Protein AF-A0A973SHZ5-F1 (afdb_monomer)

Foldseek 3Di:
DDDDPDPPPVVVVVVVCVVVVPWPLVPFQWAQKAKDFAPDPPPDDPLKTKIKIWTWTQIPPRQTWIFIWIWMAGPVGDTDTDDFDPAADEFDWDWDKDALVLLVQQLPDPCPPPLNVVQSVQADRIHTPVSVVVVLVVDDPVSVVVCVVCVPSVVSVVLQRQQKTKGFDDPVDDRRRYIGGDRGQLQPSYWANWQKAFAQEPVRQTWIKTWTWRHHPPDPWTFIWMWIGRRSGMIITHGAEAQQGRHDDKHWDRYDAPQWTWIFGPSVVQFTAIFTHNPVRYTHDRDAGADDSDFLDWDADPRHRNHTQFTHPDHPDFADPVLQDACAGRDKHYSHWYDRPQKIWTWIGGRSRHIDIDIDGVVVVVVNRND

Radius of gyration: 22.82 Å; Cα contacts (8 Å, |Δi|>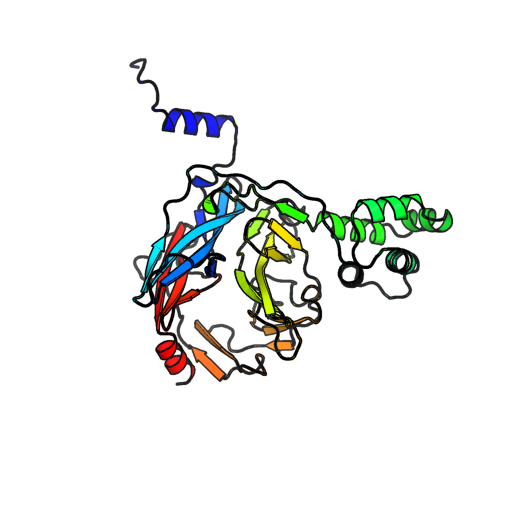4): 818; chains: 1; bounding box: 67×42×73 Å

Nearest PDB structures (foldseek):
  5b0r-assembly1_B  TM=5.412E-01  e=3.442E-13  Listeria innocua Clip11262
  4kmi-assembly1_A  TM=6.733E-01  e=8.180E-09  Bacteroides fragilis NCTC 9343
  3qc2-assembly2_B  TM=5.418E-01  e=1.584E-08  Bacteroides ovatus ATCC 8483
  8ybf-assembly1_A  TM=1.948E-01  e=8.298E-02  Morbillivirus canis

Solvent-accessible surface area (backbone atoms only — not comparable to full-atom values): 19864 Å² total; per-residue (Å²): 132,88,84,77,79,76,69,52,72,66,56,49,47,53,54,46,38,67,73,68,68,54,77,54,64,92,74,25,34,37,21,34,22,9,27,32,77,33,93,69,65,80,96,59,61,91,60,50,41,36,32,37,32,38,27,23,30,42,32,76,93,64,34,21,21,37,36,38,43,45,32,42,34,33,45,89,58,51,74,46,72,55,85,69,60,98,49,76,43,70,51,48,79,48,90,47,76,43,50,45,67,58,52,56,61,66,65,72,62,69,88,81,43,63,69,58,49,51,49,62,72,70,50,53,67,67,37,39,69,66,54,52,56,49,51,65,71,65,46,54,69,73,52,56,52,40,52,73,73,39,56,64,62,59,49,51,51,49,55,56,54,57,47,38,47,23,35,35,50,66,85,91,54,61,64,41,23,43,33,53,61,62,84,31,75,53,17,70,36,8,42,36,59,44,18,45,32,66,30,38,47,97,88,65,54,66,36,34,38,21,28,25,31,29,30,38,89,88,53,98,63,49,35,29,28,36,41,36,24,74,72,85,41,46,40,38,39,40,66,53,33,49,52,31,34,51,21,51,78,42,37,64,52,49,40,62,54,96,85,23,36,39,25,44,18,18,39,80,76,64,46,44,18,35,25,52,18,84,80,74,40,52,23,63,49,56,79,34,74,36,77,66,78,72,52,38,46,74,38,54,36,90,86,50,61,60,41,71,71,24,52,31,88,53,66,76,74,78,70,50,92,89,45,38,66,51,85,44,57,68,41,69,42,62,35,25,59,33,78,24,83,56,22,33,39,36,38,26,12,42,3,64,58,33,72,50,77,47,69,48,50,48,66,59,51,53,52,58,26,67,106

Secondary structure (DSSP, 8-state):
-----PPPHHHHHHHHHHHHT---GGGSEEEEEEEEE-S--TTPPTTEEEEEEEEEEE-GGG-EEEEEEEEEEETTS-EEEPPPPS--EEPEEEPPEEEHHHHHHHH---TT-HHHHHHHHHS-SEEEHHHHHHHHHH--HHHHHHHHH-HHHHHHHHHHHTT-EEEE--TTS-GGGEEE---SGGGTTEEEEEEEEEEE-TTS-EEEEEEEEEE-TT-S--EEEEEEESSSSEEEEEE-BSGGGSSS--EE-SB-BTTBEEEEE-TTSS--EEEEESSSSB---EEEE-S-SS-S-EEE-SS-TTSEEEE-SS-SS---GGG--SSSTT-EE-SB-EEETTEEEEEEEETTTEEEEEEEEHHHHHHHHH-

Structure (mmCIF, N/CA/C/O backbone):
data_AF-A0A973SHZ5-F1
#
_entry.id   AF-A0A973SHZ5-F1
#
loop_
_atom_site.group_PDB
_atom_site.id
_atom_site.type_symbol
_atom_site.label_atom_id
_atom_site.label_alt_id
_atom_site.label_comp_id
_atom_site.label_asym_id
_atom_site.label_entity_id
_atom_site.label_seq_id
_atom_site.pdbx_PDB_ins_code
_atom_site.Cartn_x
_atom_site.Cartn_y
_atom_site.Cartn_z
_atom_site.occupancy
_atom_site.B_iso_or_equiv
_atom_site.auth_seq_id
_atom_site.auth_comp_id
_atom_site.auth_asym_id
_atom_site.auth_atom_id
_atom_site.pdbx_PDB_model_num
ATOM 1 N N . MET A 1 1 ? 36.839 24.956 33.652 1.00 43.12 1 MET A N 1
ATOM 2 C CA . MET A 1 1 ? 36.149 23.916 32.862 1.00 43.12 1 MET A CA 1
ATOM 3 C C . MET A 1 1 ? 36.582 22.577 33.424 1.00 43.12 1 MET A C 1
ATOM 5 O O . MET A 1 1 ? 37.758 22.257 33.318 1.00 43.12 1 MET A O 1
ATOM 9 N N . ALA A 1 2 ? 35.704 21.887 34.154 1.00 40.53 2 ALA A N 1
ATOM 10 C CA . ALA A 1 2 ? 36.042 20.598 34.748 1.00 40.53 2 ALA A CA 1
ATOM 11 C C . ALA A 1 2 ? 36.195 19.561 33.629 1.00 40.53 2 ALA A C 1
ATOM 13 O O . ALA A 1 2 ? 35.282 19.362 32.832 1.00 40.53 2 ALA A O 1
ATOM 14 N N . ALA A 1 3 ? 37.377 18.959 33.551 1.00 48.25 3 ALA A N 1
ATOM 15 C CA . ALA A 1 3 ? 37.659 17.849 32.663 1.00 48.25 3 ALA A CA 1
ATOM 16 C C . ALA A 1 3 ? 36.994 16.576 33.207 1.00 48.25 3 ALA A C 1
ATOM 18 O O . ALA A 1 3 ? 37.183 16.241 34.375 1.00 48.25 3 ALA A O 1
ATOM 19 N N . GLY A 1 4 ? 36.281 15.851 32.341 1.00 54.81 4 GLY A N 1
ATOM 20 C CA . GLY A 1 4 ? 36.208 14.394 32.444 1.00 54.81 4 GLY A CA 1
ATOM 21 C C . GLY A 1 4 ? 34.962 13.752 33.054 1.00 54.81 4 GLY A C 1
ATOM 22 O O . GLY A 1 4 ? 35.116 12.732 33.716 1.00 54.81 4 GLY A O 1
ATOM 23 N N . SER A 1 5 ? 33.739 14.229 32.791 1.00 63.22 5 SER A N 1
ATOM 24 C CA . SER A 1 5 ? 32.627 13.265 32.735 1.00 63.22 5 SER A CA 1
ATOM 25 C C . SER A 1 5 ? 32.638 12.635 31.348 1.00 63.22 5 SER A C 1
ATOM 27 O O . SER A 1 5 ? 32.333 13.303 30.358 1.00 63.22 5 SER A O 1
ATOM 29 N N . GLN A 1 6 ? 33.053 11.372 31.267 1.00 66.19 6 GLN A N 1
ATOM 30 C CA . GLN A 1 6 ? 32.906 10.577 30.053 1.00 66.19 6 GLN A CA 1
ATOM 31 C C . GLN A 1 6 ? 31.421 10.629 29.678 1.00 66.19 6 GLN A C 1
ATOM 33 O O . GLN A 1 6 ? 30.574 10.344 30.525 1.00 66.19 6 GLN A O 1
ATOM 38 N N . ALA A 1 7 ? 31.105 11.096 28.466 1.00 71.81 7 ALA A N 1
ATOM 39 C CA . ALA A 1 7 ? 29.728 11.093 27.989 1.00 71.81 7 ALA A CA 1
ATOM 40 C C . ALA A 1 7 ? 29.178 9.667 28.136 1.00 71.81 7 ALA A C 1
ATOM 42 O O . ALA A 1 7 ? 29.915 8.712 27.870 1.00 71.81 7 ALA A O 1
ATOM 43 N N . ASP A 1 8 ? 27.941 9.522 28.607 1.00 86.12 8 ASP A N 1
ATOM 44 C CA . ASP A 1 8 ? 27.290 8.214 28.662 1.00 86.12 8 ASP A CA 1
ATOM 45 C C . ASP A 1 8 ? 27.241 7.579 27.261 1.00 86.12 8 ASP A C 1
ATOM 47 O O . ASP A 1 8 ? 27.499 8.224 26.236 1.00 86.12 8 ASP A O 1
ATOM 51 N N . ARG A 1 9 ? 26.991 6.268 27.217 1.00 83.12 9 ARG A N 1
ATOM 52 C CA . ARG A 1 9 ? 27.035 5.519 25.959 1.00 83.12 9 ARG A CA 1
ATOM 53 C C . ARG A 1 9 ? 26.062 6.096 24.927 1.00 83.12 9 ARG A C 1
ATOM 55 O O . ARG A 1 9 ? 26.425 6.160 23.758 1.00 83.12 9 ARG A O 1
ATOM 62 N N . GLU A 1 10 ? 24.894 6.556 25.363 1.00 78.44 10 GLU A N 1
ATOM 63 C CA . GLU A 1 10 ? 23.868 7.167 24.514 1.00 78.44 10 GLU A CA 1
ATOM 64 C C . GLU A 1 10 ? 24.366 8.467 23.879 1.00 78.44 10 GLU A C 1
ATOM 66 O O . GLU A 1 10 ? 24.309 8.622 22.664 1.00 78.44 10 GLU A O 1
ATOM 71 N N . ARG A 1 11 ? 24.975 9.368 24.656 1.00 79.88 11 ARG A N 1
ATOM 72 C CA . ARG A 1 11 ? 25.592 10.595 24.138 1.00 79.88 11 ARG A CA 1
ATOM 73 C C . ARG A 1 11 ? 26.770 10.315 23.220 1.00 79.88 11 ARG A C 1
ATOM 75 O O . ARG A 1 11 ? 26.958 11.048 22.256 1.00 79.88 11 ARG A O 1
ATOM 82 N N . GLN A 1 12 ? 27.575 9.290 23.492 1.00 81.81 12 GLN A N 1
ATOM 83 C CA . GLN A 1 12 ? 28.657 8.897 22.584 1.00 81.81 12 GLN A CA 1
ATOM 84 C C . GLN A 1 12 ? 28.118 8.371 21.249 1.00 81.81 12 GLN A C 1
ATOM 86 O O . GLN A 1 12 ? 28.696 8.686 20.212 1.00 81.81 12 GLN A O 1
ATOM 91 N N . LEU A 1 13 ? 27.026 7.598 21.271 1.00 75.69 13 LEU A N 1
ATOM 92 C CA . LEU A 1 13 ? 26.345 7.121 20.066 1.00 75.69 13 LEU A CA 1
ATOM 93 C C . LEU A 1 13 ? 25.702 8.278 19.295 1.00 75.69 13 LEU A C 1
ATOM 95 O O . LEU A 1 13 ? 25.937 8.384 18.099 1.00 75.69 13 LEU A O 1
ATOM 99 N N . LEU A 1 14 ? 25.004 9.193 19.976 1.00 73.06 14 LEU A N 1
ATOM 100 C CA . LEU A 1 14 ? 24.430 10.402 19.375 1.00 73.06 14 LEU A CA 1
ATOM 101 C C . LEU A 1 14 ? 25.507 11.273 18.716 1.00 73.06 14 LEU A C 1
ATOM 103 O O . LEU A 1 14 ? 25.364 11.689 17.573 1.00 73.06 14 LEU A O 1
ATOM 107 N N . VAL A 1 15 ? 26.614 11.529 19.419 1.00 76.38 15 VAL A N 1
ATOM 108 C CA . VAL A 1 15 ? 27.753 12.272 18.861 1.00 76.38 15 VAL A CA 1
ATOM 109 C C . VAL A 1 15 ? 28.363 11.521 17.675 1.00 76.38 15 VAL A C 1
ATOM 111 O O . VAL A 1 15 ? 28.716 12.152 16.684 1.00 76.38 15 VAL A O 1
ATOM 114 N N . GLY A 1 16 ? 28.462 10.190 17.748 1.00 74.81 16 GLY A N 1
ATOM 115 C CA . GLY A 1 16 ? 28.884 9.343 16.633 1.00 74.81 16 GLY A CA 1
ATOM 116 C C . GLY A 1 16 ? 27.994 9.508 15.400 1.00 74.81 16 GLY A C 1
ATOM 117 O O . GLY A 1 16 ? 28.522 9.813 14.336 1.00 74.81 16 GLY A O 1
ATOM 118 N N . ALA A 1 17 ? 26.673 9.400 15.567 1.00 67.00 17 ALA A N 1
ATOM 119 C CA . ALA A 1 17 ? 25.681 9.560 14.502 1.00 67.00 17 ALA A CA 1
ATOM 120 C C . ALA A 1 17 ? 25.753 10.955 13.849 1.00 67.00 17 ALA A C 1
ATOM 122 O O . ALA A 1 17 ? 25.781 11.091 12.628 1.00 67.00 17 ALA A O 1
ATOM 123 N N . LEU A 1 18 ? 25.911 12.006 14.664 1.00 68.25 18 LEU A N 1
ATOM 124 C CA . LEU A 1 18 ? 26.103 13.376 14.175 1.00 68.25 18 LEU A CA 1
ATOM 125 C C . LEU A 1 18 ? 27.369 13.529 13.312 1.00 68.25 18 LEU A C 1
ATOM 127 O O . LEU A 1 18 ? 27.386 14.331 12.379 1.00 68.25 18 LEU A O 1
ATOM 131 N N . PHE A 1 19 ? 28.438 12.781 13.609 1.00 71.31 19 PHE A N 1
ATOM 132 C CA . PHE A 1 19 ? 29.677 12.812 12.824 1.00 71.31 19 PHE A CA 1
ATOM 133 C C . PHE A 1 19 ? 29.645 11.906 11.589 1.00 71.31 19 PHE A C 1
ATOM 135 O O . PHE A 1 19 ? 30.377 12.187 10.638 1.00 71.31 19 PHE A O 1
ATOM 142 N N . THR A 1 20 ? 28.829 10.849 11.581 1.00 65.56 20 THR A N 1
ATOM 143 C CA . THR A 1 20 ? 28.621 10.006 10.394 1.00 65.56 20 THR A CA 1
ATOM 144 C C . THR A 1 20 ? 27.637 10.627 9.404 1.00 65.56 20 THR A C 1
ATOM 146 O O . THR A 1 20 ? 27.619 10.199 8.252 1.00 65.56 20 THR A O 1
ATOM 149 N N . GLN A 1 21 ? 26.879 11.657 9.815 1.00 56.47 21 GLN A N 1
ATOM 150 C CA . GLN A 1 21 ? 25.735 12.195 9.060 1.00 56.47 21 GLN A CA 1
ATOM 151 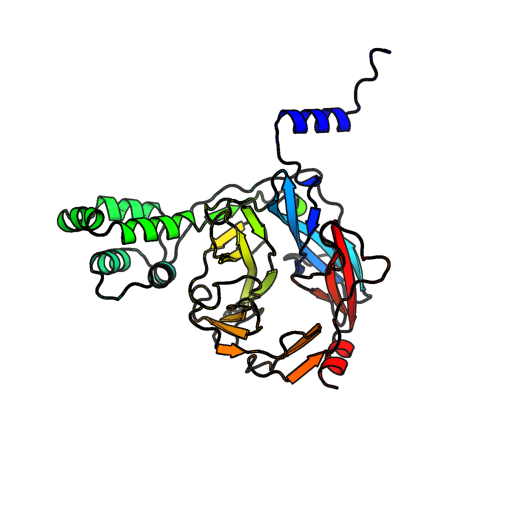C C . GLN A 1 21 ? 24.738 11.093 8.676 1.00 56.47 21 GLN A C 1
ATOM 153 O O . GLN A 1 21 ? 24.053 11.183 7.658 1.00 56.47 21 GLN A O 1
ATOM 158 N N . GLU A 1 22 ? 24.693 10.021 9.469 1.00 60.12 22 GLU A N 1
ATOM 159 C CA . GLU A 1 22 ? 23.682 8.992 9.305 1.00 60.12 22 GLU A CA 1
ATOM 160 C C . GLU A 1 22 ? 22.341 9.588 9.717 1.00 60.12 22 GLU A C 1
ATOM 162 O O . GLU A 1 22 ? 22.219 10.220 10.768 1.00 60.12 22 GLU A O 1
ATOM 167 N N . ILE A 1 23 ? 21.336 9.413 8.860 1.00 62.91 23 ILE A N 1
ATOM 168 C CA . ILE A 1 23 ? 19.988 9.894 9.139 1.00 62.91 23 ILE A CA 1
ATOM 169 C C . ILE A 1 23 ? 19.473 9.129 10.357 1.00 62.91 23 ILE A C 1
ATOM 171 O O . ILE A 1 23 ? 19.377 7.903 10.336 1.00 62.91 23 ILE A O 1
ATOM 175 N N . ALA A 1 24 ? 19.159 9.863 11.425 1.00 67.00 24 ALA A N 1
ATOM 176 C CA . ALA A 1 24 ? 18.573 9.301 12.633 1.00 67.00 24 ALA A CA 1
ATOM 177 C C . ALA A 1 24 ? 17.085 9.022 12.392 1.00 67.00 24 ALA A C 1
ATOM 179 O O . ALA A 1 24 ? 16.234 9.873 12.645 1.00 67.00 24 ALA A O 1
ATOM 180 N N . ILE A 1 25 ? 16.798 7.827 11.884 1.00 67.19 25 ILE A N 1
ATOM 181 C CA . ILE A 1 25 ? 15.444 7.322 11.624 1.00 67.19 25 ILE A CA 1
ATOM 182 C C . ILE A 1 25 ? 14.606 7.371 12.914 1.00 67.19 25 ILE A C 1
ATOM 184 O O . ILE A 1 25 ? 13.519 7.930 12.927 1.00 67.19 25 ILE A O 1
ATOM 188 N N . GLU A 1 26 ? 15.204 7.009 14.048 1.00 65.38 26 GLU A N 1
ATOM 189 C CA . GLU A 1 26 ? 14.557 7.054 15.373 1.00 65.38 26 GLU A CA 1
ATOM 190 C C . GLU A 1 26 ? 14.249 8.472 15.883 1.00 65.38 26 GLU A C 1
ATOM 192 O O . GLU A 1 26 ? 13.506 8.643 16.850 1.00 65.38 26 GLU A O 1
ATOM 197 N N . GLY A 1 27 ? 14.830 9.499 15.257 1.00 61.00 27 GLY A N 1
ATOM 198 C CA . GLY A 1 27 ? 14.507 10.904 15.503 1.00 61.00 27 GLY A CA 1
ATOM 199 C C . GLY A 1 27 ? 13.454 11.468 14.544 1.00 61.00 27 GLY A C 1
ATOM 200 O O . GLY A 1 27 ? 13.139 12.656 14.636 1.00 61.00 27 GLY A O 1
ATOM 201 N N . ALA A 1 28 ? 12.947 10.659 13.610 1.00 76.38 28 ALA A N 1
ATOM 202 C CA . ALA A 1 28 ? 11.970 11.080 12.623 1.00 76.38 28 ALA A CA 1
ATOM 203 C C . ALA A 1 28 ? 10.589 11.294 13.252 1.00 76.38 28 ALA A C 1
ATOM 205 O O . ALA A 1 28 ? 10.156 10.567 14.148 1.00 76.38 28 ALA A O 1
ATOM 206 N N . ALA A 1 29 ? 9.859 12.280 12.733 1.00 79.75 29 ALA A N 1
ATOM 207 C CA . ALA A 1 29 ? 8.442 12.399 13.039 1.00 79.75 29 ALA A CA 1
ATOM 208 C C . ALA A 1 29 ? 7.692 11.256 12.343 1.00 79.75 29 ALA A C 1
ATOM 210 O O . ALA A 1 29 ? 7.830 11.078 11.128 1.00 79.75 29 ALA A O 1
ATOM 211 N N . LEU A 1 30 ? 6.909 10.494 13.110 1.00 84.25 30 LEU A N 1
ATOM 212 C CA . LEU A 1 30 ? 6.061 9.428 12.583 1.00 84.25 30 LEU A CA 1
ATOM 213 C C . LEU A 1 30 ? 4.666 9.972 12.291 1.00 84.25 30 LEU A C 1
ATOM 215 O O . LEU A 1 30 ? 3.986 10.486 13.180 1.00 84.25 30 LEU A O 1
ATOM 219 N N . THR A 1 31 ? 4.233 9.838 11.043 1.00 89.62 31 THR A N 1
ATOM 220 C CA . THR A 1 31 ? 2.974 10.400 10.550 1.00 89.62 31 THR A CA 1
ATOM 221 C C . THR A 1 31 ? 2.243 9.405 9.644 1.00 89.62 31 THR A C 1
ATOM 223 O O . THR A 1 31 ? 2.744 8.322 9.335 1.00 89.62 31 THR A O 1
ATOM 226 N N . ASN A 1 32 ? 1.027 9.759 9.215 1.00 92.62 32 ASN A N 1
ATOM 227 C CA . ASN A 1 32 ? 0.270 9.040 8.178 1.00 92.62 32 ASN A CA 1
ATOM 228 C C . ASN A 1 32 ? 0.135 7.511 8.406 1.00 92.62 32 ASN A C 1
ATOM 230 O O . ASN A 1 32 ? 0.451 6.733 7.500 1.00 92.62 32 ASN A O 1
ATOM 234 N N . PRO A 1 33 ? -0.330 7.056 9.585 1.00 96.62 33 PRO A N 1
ATOM 235 C CA . PRO A 1 33 ? -0.330 5.639 9.929 1.00 96.62 33 PRO A CA 1
ATOM 236 C C . PRO A 1 33 ? -1.378 4.833 9.151 1.00 96.62 33 PRO A C 1
ATOM 238 O O . PRO A 1 33 ? -2.500 5.296 8.928 1.00 96.62 33 PRO A O 1
ATOM 241 N N . SER A 1 34 ? -1.032 3.600 8.784 1.00 97.94 34 SER A N 1
ATOM 242 C CA . SER A 1 34 ? -1.929 2.625 8.148 1.00 97.94 34 SER A CA 1
ATOM 243 C C . SER A 1 34 ? -1.789 1.272 8.835 1.00 97.94 34 SER A C 1
ATOM 245 O O . SER A 1 34 ? -0.676 0.762 8.953 1.00 97.94 34 SER A O 1
ATOM 247 N N . MET A 1 35 ? -2.898 0.694 9.301 1.00 97.94 35 MET A N 1
ATOM 248 C CA . MET A 1 35 ? -2.906 -0.601 9.987 1.00 97.94 35 MET A CA 1
ATOM 249 C C . MET A 1 35 ? -3.526 -1.713 9.145 1.00 97.94 35 MET A C 1
ATOM 251 O O . MET A 1 35 ? -4.585 -1.548 8.546 1.00 97.94 35 MET A O 1
ATOM 255 N N . VAL A 1 36 ? -2.899 -2.888 9.184 1.00 98.56 36 VAL A N 1
ATOM 256 C CA . VAL A 1 36 ? -3.426 -4.140 8.628 1.00 98.56 36 VAL A CA 1
ATOM 257 C C . VAL A 1 36 ? -3.174 -5.309 9.584 1.00 98.56 36 VAL A C 1
ATOM 259 O O . VAL A 1 36 ? -2.250 -5.244 10.399 1.00 98.56 36 VAL A O 1
ATOM 262 N N . PRO A 1 37 ? -3.948 -6.407 9.503 1.00 98.25 37 PRO A N 1
ATOM 263 C CA . PRO A 1 37 ? -3.677 -7.595 10.306 1.00 98.25 37 PRO A CA 1
ATOM 264 C C . PRO A 1 37 ? -2.290 -8.164 9.999 1.00 98.25 37 PRO A C 1
ATOM 266 O O . PRO A 1 37 ? -1.942 -8.363 8.834 1.00 98.25 37 PRO A O 1
ATOM 269 N N . HIS A 1 38 ? -1.517 -8.474 11.034 1.00 97.94 38 HIS A N 1
ATOM 270 C CA . HIS A 1 38 ? -0.219 -9.130 10.909 1.00 97.94 38 HIS A CA 1
ATOM 271 C C . HIS A 1 38 ? -0.360 -10.529 10.263 1.00 97.94 38 HIS A C 1
ATOM 273 O O . HIS A 1 38 ? -1.353 -11.211 10.533 1.00 97.94 38 HIS A O 1
ATOM 279 N N . PRO A 1 39 ? 0.591 -10.999 9.428 1.00 96.12 39 PRO A N 1
ATOM 280 C CA . PRO A 1 39 ? 0.484 -12.317 8.785 1.00 96.12 39 PRO A CA 1
ATOM 281 C C . PRO A 1 39 ? 0.354 -13.474 9.786 1.00 96.12 39 PRO A C 1
ATOM 283 O O . PRO A 1 39 ? -0.417 -14.408 9.581 1.00 96.12 39 PRO A O 1
ATOM 286 N N . ASP A 1 40 ? 1.088 -13.387 10.894 1.00 95.38 40 ASP A N 1
ATOM 287 C CA . ASP A 1 40 ? 0.957 -14.290 12.035 1.00 95.38 40 ASP A CA 1
ATOM 288 C C . ASP A 1 40 ? -0.028 -13.737 13.077 1.00 95.38 40 ASP A C 1
ATOM 290 O O . ASP A 1 40 ? 0.203 -12.662 13.635 1.00 95.38 40 ASP A O 1
ATOM 294 N N . GLN A 1 41 ? -1.081 -14.506 13.361 1.00 97.19 41 GLN A N 1
ATOM 295 C CA . GLN A 1 41 ? -2.102 -14.257 14.392 1.00 97.19 41 GLN A CA 1
ATOM 296 C C . GLN A 1 41 ? -2.064 -15.310 15.519 1.00 97.19 41 GLN A C 1
ATOM 298 O O . GLN A 1 41 ? -3.000 -15.429 16.305 1.00 97.19 41 GLN A O 1
ATOM 303 N N . SER A 1 42 ? -1.018 -16.137 15.587 1.00 96.88 42 SER A N 1
ATOM 304 C CA . SER A 1 42 ? -0.919 -17.207 16.582 1.00 96.88 42 SER A CA 1
ATOM 305 C C . SER A 1 42 ? -0.688 -16.669 18.001 1.00 96.88 42 SER A C 1
ATOM 307 O O . SER A 1 42 ? -0.059 -15.629 18.203 1.00 96.88 42 SER A O 1
ATOM 309 N N . GLY A 1 43 ? -1.189 -17.395 19.006 1.00 96.00 43 GLY A N 1
ATOM 310 C CA . GLY A 1 43 ? -0.967 -17.076 20.423 1.00 96.00 43 GLY A CA 1
ATOM 311 C C . GLY A 1 43 ? -1.750 -15.874 20.966 1.00 96.00 43 GLY A C 1
ATOM 312 O O . GLY A 1 43 ? -1.423 -15.393 22.047 1.00 96.00 43 GLY A O 1
ATOM 313 N N . LEU A 1 44 ? -2.753 -15.387 20.234 1.00 96.88 44 LEU A N 1
ATOM 314 C CA . LEU A 1 44 ? -3.648 -14.314 20.668 1.00 96.88 44 LEU A CA 1
ATOM 315 C C . LEU A 1 44 ? -4.829 -14.865 21.473 1.00 96.88 44 LEU A C 1
ATOM 317 O O . LEU A 1 44 ? -5.221 -16.020 21.293 1.00 96.88 44 LEU A O 1
ATOM 321 N N . ALA A 1 45 ? -5.390 -14.039 22.357 1.00 95.00 45 ALA A N 1
ATOM 322 C CA . ALA A 1 45 ? -6.669 -14.346 22.985 1.00 95.00 45 ALA A CA 1
ATOM 323 C C . ALA A 1 45 ? -7.824 -14.150 21.986 1.00 95.00 45 ALA A C 1
ATOM 325 O O . ALA A 1 45 ? -7.684 -13.446 20.984 1.00 95.00 45 ALA A O 1
ATOM 326 N N . ASP A 1 46 ? -8.975 -14.756 22.273 1.00 94.06 46 ASP A N 1
ATOM 327 C CA . ASP A 1 46 ? -10.187 -14.548 21.478 1.00 94.06 46 ASP A CA 1
ATOM 328 C C . ASP A 1 46 ? -10.550 -13.052 21.437 1.00 94.06 46 ASP A C 1
ATOM 330 O O . ASP A 1 46 ? -10.470 -12.358 22.453 1.00 94.06 46 ASP A O 1
ATOM 334 N N . GLY A 1 47 ? -10.929 -12.554 20.257 1.00 93.94 47 GLY A N 1
ATOM 335 C CA . GLY A 1 47 ? -11.251 -11.138 20.045 1.00 93.94 47 GLY A CA 1
ATOM 336 C C . GLY A 1 47 ? -10.034 -10.208 19.959 1.00 93.94 47 GLY A C 1
ATOM 337 O O . GLY A 1 47 ? -10.192 -8.992 20.030 1.00 93.94 47 GLY A O 1
ATOM 338 N N . GLN A 1 48 ? -8.816 -10.743 19.820 1.00 97.69 48 GLN A N 1
ATOM 339 C CA . GLN A 1 48 ? -7.613 -9.945 19.568 1.00 97.69 48 GLN A CA 1
ATOM 340 C C . GLN A 1 48 ? -7.117 -10.093 18.130 1.00 97.69 48 GLN A C 1
ATOM 342 O O . GLN A 1 48 ? -7.160 -11.173 17.540 1.00 97.69 48 GLN A O 1
ATOM 347 N N . VAL A 1 49 ? -6.562 -9.007 17.594 1.00 98.44 49 VAL A N 1
ATOM 348 C CA . VAL A 1 49 ? -5.887 -8.975 16.295 1.00 98.44 49 VAL A CA 1
ATOM 349 C C . VAL A 1 49 ? -4.495 -8.383 16.473 1.00 98.44 49 VAL A C 1
ATOM 351 O O . VAL A 1 49 ? -4.337 -7.240 16.906 1.00 98.44 49 VAL A O 1
ATOM 354 N N . ARG A 1 50 ? -3.462 -9.147 16.105 1.00 98.56 50 ARG A N 1
ATOM 355 C CA . ARG A 1 50 ? -2.105 -8.609 15.964 1.00 98.56 50 ARG A CA 1
ATOM 356 C C . ARG A 1 50 ? -2.047 -7.768 14.700 1.00 98.56 50 ARG A C 1
ATOM 358 O O . ARG A 1 50 ? -2.547 -8.195 13.659 1.00 98.56 50 ARG A O 1
ATOM 365 N N . PHE A 1 51 ? -1.413 -6.610 14.743 1.00 98.56 51 PHE A N 1
ATOM 366 C CA . PHE A 1 51 ? -1.354 -5.709 13.598 1.00 98.56 51 PHE A CA 1
ATOM 367 C C . PHE A 1 51 ? 0.073 -5.404 13.159 1.00 98.56 51 PHE A C 1
AT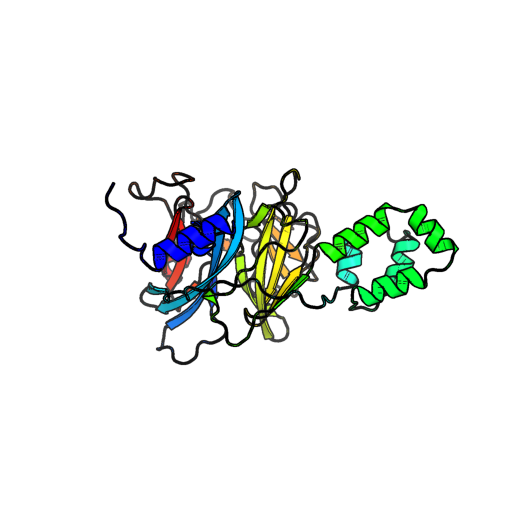OM 369 O O . PHE A 1 51 ? 1.020 -5.495 13.938 1.00 98.56 51 PHE A O 1
ATOM 376 N N . VAL A 1 52 ? 0.188 -5.019 11.891 1.00 98.50 52 VAL A N 1
ATOM 377 C CA . VAL A 1 52 ? 1.295 -4.226 11.361 1.00 98.50 52 VAL A CA 1
ATOM 378 C C . VAL A 1 52 ? 0.757 -2.827 11.124 1.00 98.50 52 VAL A C 1
ATOM 380 O O . VAL A 1 52 ? -0.274 -2.665 10.471 1.00 98.50 52 VAL A O 1
ATOM 383 N N . MET A 1 53 ? 1.451 -1.828 11.651 1.00 98.31 53 MET A N 1
ATOM 384 C CA . MET A 1 53 ? 1.199 -0.422 11.384 1.00 98.31 53 MET A CA 1
ATOM 385 C C . MET A 1 53 ? 2.379 0.141 10.604 1.00 98.31 53 MET A C 1
ATOM 387 O O . MET A 1 53 ? 3.486 0.187 11.132 1.00 98.31 53 MET A O 1
ATOM 391 N N . SER A 1 54 ? 2.157 0.572 9.365 1.00 97.75 54 SER A N 1
ATOM 392 C CA . SER A 1 54 ? 3.143 1.382 8.652 1.00 97.75 54 SER A CA 1
ATOM 393 C C . SER A 1 54 ? 2.990 2.846 9.047 1.00 97.75 54 SER A C 1
ATOM 395 O O . SER A 1 54 ? 1.858 3.320 9.155 1.00 97.75 54 SER A O 1
ATOM 397 N N . ALA A 1 55 ? 4.093 3.569 9.179 1.00 94.94 55 ALA A N 1
ATOM 398 C CA . ALA A 1 55 ? 4.109 5.014 9.371 1.00 94.94 55 ALA A CA 1
ATOM 399 C C . ALA A 1 55 ? 5.090 5.663 8.392 1.00 94.94 55 ALA A C 1
ATOM 401 O O . ALA A 1 55 ? 6.107 5.072 8.024 1.00 94.94 55 ALA A O 1
ATOM 402 N N . ARG A 1 56 ? 4.782 6.891 7.977 1.00 93.12 56 ARG A N 1
ATOM 403 C CA . ARG A 1 56 ? 5.734 7.754 7.285 1.00 93.12 56 ARG A CA 1
ATOM 404 C C . ARG A 1 56 ? 6.706 8.298 8.325 1.00 93.12 56 ARG A C 1
ATOM 406 O O . ARG A 1 56 ? 6.279 8.963 9.260 1.00 93.12 56 ARG A O 1
ATOM 413 N N . ALA A 1 57 ? 7.990 8.040 8.137 1.00 90.00 57 ALA A N 1
ATOM 414 C CA . ALA A 1 57 ? 9.061 8.595 8.947 1.00 90.00 57 ALA A CA 1
ATOM 415 C C . ALA A 1 57 ? 9.694 9.770 8.202 1.00 90.00 57 ALA A C 1
ATOM 417 O O . ALA A 1 57 ? 10.247 9.585 7.116 1.00 90.00 57 ALA A O 1
ATOM 418 N N . VAL A 1 58 ? 9.578 10.985 8.743 1.00 85.38 58 VAL A N 1
ATOM 419 C CA . VAL A 1 58 ? 10.170 12.199 8.155 1.00 85.38 58 VAL A CA 1
ATOM 420 C C . VAL A 1 58 ? 11.445 12.569 8.903 1.00 85.38 58 VAL A C 1
ATOM 422 O O . VAL A 1 58 ? 11.392 13.080 10.022 1.00 85.38 58 VAL A O 1
ATOM 425 N N . GLY A 1 59 ? 12.587 12.291 8.272 1.00 76.62 59 GLY A N 1
ATOM 426 C CA . GLY A 1 59 ? 13.911 12.551 8.830 1.00 76.62 59 GLY A CA 1
ATOM 427 C C . GLY A 1 59 ? 14.531 13.873 8.371 1.00 76.62 59 GLY A C 1
ATOM 428 O O . GLY A 1 59 ? 13.885 14.756 7.793 1.00 76.62 59 GLY A O 1
ATOM 429 N N . GLU A 1 60 ? 15.835 14.006 8.615 1.00 71.69 60 GLU A N 1
ATOM 430 C CA . GLU A 1 60 ? 16.622 15.161 8.182 1.00 71.69 60 GLU A CA 1
ATOM 431 C C . GLU A 1 60 ? 16.535 15.381 6.660 1.00 71.69 60 GLU A C 1
ATOM 433 O O . GLU A 1 60 ? 16.464 14.445 5.864 1.00 71.69 60 GLU A O 1
ATOM 438 N N . GLY A 1 61 ? 16.511 16.648 6.235 1.00 71.38 61 GLY A N 1
ATOM 439 C CA . GLY A 1 61 ? 16.360 16.997 4.818 1.00 71.38 61 GLY A CA 1
ATOM 440 C C . GLY A 1 61 ? 14.946 16.799 4.251 1.00 71.38 61 GLY A C 1
ATOM 441 O O . GLY A 1 61 ? 14.769 16.996 3.053 1.00 71.38 61 GLY A O 1
ATOM 442 N N . HIS A 1 62 ? 13.950 16.481 5.092 1.00 75.56 62 HIS A N 1
ATOM 443 C CA . HIS A 1 62 ? 12.563 16.165 4.705 1.00 75.56 62 HIS A CA 1
ATOM 444 C C . HIS A 1 62 ? 12.444 14.948 3.773 1.00 75.56 62 HIS A C 1
ATOM 446 O O . HIS A 1 62 ? 11.455 14.811 3.054 1.00 75.56 62 HIS A O 1
ATOM 452 N N . VAL A 1 63 ? 13.437 14.056 3.795 1.00 82.94 63 VAL A N 1
ATOM 453 C CA . VAL A 1 63 ? 13.353 12.770 3.100 1.00 82.94 63 VAL A CA 1
ATOM 454 C C . VAL A 1 63 ? 12.480 11.842 3.933 1.00 82.94 63 VAL A C 1
ATOM 456 O O . VAL A 1 63 ? 12.698 11.693 5.137 1.00 82.94 63 VAL A O 1
ATOM 459 N N . SER A 1 64 ? 11.476 11.244 3.292 1.00 88.94 64 SER A N 1
ATOM 460 C CA . SER A 1 64 ? 10.562 10.316 3.957 1.00 88.94 64 SER A CA 1
ATOM 461 C C . SER A 1 64 ? 10.819 8.855 3.605 1.00 88.94 64 SER A C 1
ATOM 463 O O . SER A 1 64 ? 11.116 8.511 2.459 1.00 88.94 64 SER A O 1
ATOM 465 N N . ALA A 1 65 ? 10.677 8.001 4.610 1.00 92.19 65 ALA A N 1
ATOM 466 C CA . ALA A 1 65 ? 10.730 6.551 4.499 1.00 92.19 65 ALA A CA 1
ATOM 467 C C . ALA A 1 65 ? 9.450 5.933 5.077 1.00 92.19 65 ALA A C 1
ATOM 469 O O . ALA A 1 65 ? 8.672 6.611 5.755 1.00 92.19 65 ALA A O 1
ATOM 470 N N . VAL A 1 66 ? 9.236 4.640 4.825 1.00 94.94 66 VAL A N 1
ATOM 471 C CA . VAL A 1 66 ? 8.183 3.873 5.506 1.00 94.94 66 VAL A CA 1
ATOM 472 C C . VAL A 1 66 ? 8.813 2.982 6.566 1.00 94.94 66 VAL A C 1
ATOM 474 O O . VAL A 1 66 ? 9.661 2.143 6.258 1.00 94.94 66 VAL A O 1
ATOM 477 N N . GLU A 1 67 ? 8.353 3.154 7.797 1.00 94.50 67 GLU A N 1
ATOM 478 C CA . GLU A 1 67 ? 8.685 2.322 8.949 1.00 94.50 67 GLU A CA 1
ATOM 479 C C . GLU A 1 67 ? 7.494 1.474 9.377 1.00 94.50 67 GLU A C 1
ATOM 481 O O . GLU A 1 67 ? 6.344 1.780 9.050 1.00 94.50 67 GLU A O 1
ATOM 486 N N . PHE A 1 68 ? 7.767 0.438 10.169 1.00 96.38 68 PHE A N 1
ATOM 487 C CA . PHE A 1 68 ? 6.741 -0.443 10.706 1.00 96.38 68 PHE A CA 1
ATOM 488 C C . PHE A 1 68 ? 6.759 -0.482 12.234 1.00 96.38 68 PHE A C 1
ATOM 490 O O . PHE A 1 68 ? 7.801 -0.389 12.883 1.00 96.38 68 PHE A O 1
ATOM 497 N N . ARG A 1 69 ? 5.576 -0.648 12.818 1.00 96.56 69 ARG A N 1
ATOM 498 C CA . ARG A 1 69 ? 5.355 -0.996 14.223 1.00 96.56 69 ARG A CA 1
ATOM 499 C C . ARG A 1 69 ? 4.399 -2.180 14.292 1.00 96.56 69 ARG A C 1
ATOM 501 O O . ARG A 1 69 ? 3.553 -2.352 13.412 1.00 96.56 69 ARG A O 1
ATOM 508 N N . THR A 1 70 ? 4.517 -2.985 15.336 1.00 97.88 70 THR A N 1
ATOM 509 C CA . THR A 1 70 ? 3.587 -4.082 15.621 1.00 97.88 70 THR A CA 1
ATOM 510 C C . THR A 1 70 ? 2.857 -3.837 16.925 1.00 97.88 70 THR A C 1
ATOM 512 O O . THR A 1 70 ? 3.205 -2.951 17.705 1.00 97.88 70 THR A O 1
ATOM 515 N N . GLY A 1 71 ? 1.805 -4.608 17.146 1.00 97.94 71 GLY A N 1
ATOM 516 C CA . GLY A 1 71 ? 1.065 -4.573 18.389 1.00 97.94 71 GLY A CA 1
ATOM 517 C C . GLY A 1 71 ? -0.156 -5.467 18.335 1.00 97.94 71 GLY A C 1
ATOM 518 O O . GLY A 1 71 ? -0.350 -6.236 17.389 1.00 97.94 71 GLY A O 1
ATOM 519 N N . VAL A 1 72 ? -0.994 -5.357 19.358 1.00 98.44 72 VAL A N 1
ATOM 520 C CA . VAL A 1 72 ? -2.256 -6.087 19.475 1.00 98.44 72 VAL A CA 1
ATOM 521 C C . VAL A 1 72 ? -3.381 -5.098 19.743 1.00 98.44 72 VAL A C 1
ATOM 523 O O . VAL A 1 72 ? -3.247 -4.217 20.590 1.00 98.44 72 VAL A O 1
ATOM 526 N N . ALA A 1 73 ? -4.482 -5.257 19.016 1.00 98.19 73 ALA A N 1
ATOM 527 C CA . ALA A 1 73 ? -5.739 -4.567 19.262 1.00 98.19 73 ALA A CA 1
ATOM 528 C C . ALA A 1 73 ? -6.792 -5.564 19.764 1.00 98.19 73 ALA A C 1
ATOM 530 O O . ALA A 1 73 ? -6.864 -6.683 19.251 1.00 98.19 73 ALA A O 1
ATOM 531 N N . GLY A 1 74 ? -7.593 -5.164 20.747 1.00 96.69 74 GLY A N 1
ATOM 532 C CA . GLY A 1 74 ? -8.719 -5.935 21.274 1.00 96.69 74 GLY A CA 1
ATOM 533 C C . GLY A 1 74 ? -10.075 -5.419 20.790 1.00 96.69 74 GLY A C 1
ATOM 534 O O . GLY A 1 74 ? -10.223 -4.257 20.409 1.00 96.69 74 GLY A O 1
ATOM 535 N N . GLU A 1 75 ? -11.083 -6.289 20.821 1.00 94.75 75 GLU A N 1
ATOM 536 C CA . GLU A 1 75 ? -12.490 -5.929 20.583 1.00 94.75 75 GLU A CA 1
ATOM 537 C C . GLU A 1 75 ? -13.034 -4.911 21.600 1.00 94.75 75 GLU A C 1
ATOM 539 O O . GLU A 1 75 ? -13.973 -4.180 21.298 1.00 94.75 75 GLU A O 1
ATOM 544 N N . ASP A 1 76 ? -12.431 -4.814 22.783 1.00 93.56 76 ASP A N 1
ATOM 545 C CA . ASP A 1 76 ? -12.731 -3.808 23.808 1.00 93.56 76 ASP A CA 1
ATOM 546 C C . ASP A 1 76 ? -12.201 -2.401 23.474 1.00 93.56 76 ASP A C 1
ATOM 548 O O . ASP A 1 76 ? -12.489 -1.442 24.193 1.00 93.56 76 ASP A O 1
ATOM 552 N N . GLY A 1 77 ? -11.455 -2.269 22.374 1.00 92.25 77 GLY A N 1
ATOM 553 C CA . GLY A 1 77 ? -10.834 -1.026 21.939 1.00 92.25 77 GLY A CA 1
ATOM 554 C C . GLY A 1 77 ? -9.474 -0.751 22.574 1.00 92.25 77 GLY A C 1
ATOM 555 O O . GLY A 1 77 ? -8.905 0.309 22.310 1.00 92.25 77 GLY A O 1
ATOM 556 N N . GLU A 1 78 ? -8.925 -1.673 23.372 1.00 96.06 78 GLU A N 1
ATOM 557 C CA . GLU A 1 78 ? -7.553 -1.548 23.858 1.00 96.06 78 GLU A CA 1
ATOM 558 C C . GLU A 1 78 ? -6.568 -1.752 22.698 1.00 96.06 78 GLU A C 1
ATOM 560 O O . GLU A 1 78 ? -6.644 -2.727 21.945 1.00 96.06 78 GLU A O 1
ATOM 565 N N . VAL A 1 79 ? -5.615 -0.828 22.556 1.00 97.62 79 VAL A N 1
ATOM 566 C CA . VAL A 1 79 ? -4.530 -0.915 21.575 1.00 97.62 79 VAL A CA 1
ATOM 567 C C . VAL A 1 79 ? -3.203 -0.884 22.312 1.00 97.62 79 VAL A C 1
ATOM 569 O O . VAL A 1 79 ? -2.877 0.090 22.990 1.00 97.62 79 VAL A O 1
ATOM 572 N N . ARG A 1 80 ? -2.409 -1.941 22.146 1.00 97.44 80 ARG A N 1
ATOM 573 C CA . ARG A 1 80 ? -1.061 -2.045 22.701 1.00 97.44 80 ARG A CA 1
ATOM 574 C C . ARG A 1 80 ? -0.053 -2.142 21.566 1.00 97.44 80 ARG A C 1
ATOM 576 O O . ARG A 1 80 ? -0.001 -3.158 20.879 1.00 97.44 80 ARG A O 1
ATOM 583 N N . VAL A 1 81 ? 0.752 -1.099 21.393 1.00 97.25 81 VAL A N 1
ATOM 584 C CA . VAL A 1 81 ? 1.903 -1.100 20.479 1.00 97.25 81 VAL A CA 1
ATOM 585 C C . VAL A 1 81 ? 3.075 -1.796 21.178 1.00 97.25 81 VAL A C 1
ATOM 587 O O . VAL A 1 81 ? 3.304 -1.576 22.369 1.00 97.25 81 VAL A O 1
ATOM 590 N N . ASP A 1 82 ? 3.778 -2.672 20.468 1.00 96.81 82 ASP A N 1
ATOM 591 C CA . ASP A 1 82 ? 4.986 -3.320 20.976 1.00 96.81 82 ASP A CA 1
ATOM 592 C C . ASP A 1 82 ? 6.156 -2.322 21.017 1.00 96.81 82 ASP A C 1
ATOM 594 O O . ASP A 1 82 ? 6.223 -1.381 20.222 1.00 96.81 82 ASP A O 1
ATOM 598 N N . GLU A 1 83 ? 7.082 -2.516 21.957 1.00 94.38 83 GLU A N 1
ATOM 599 C CA . GLU A 1 83 ? 8.299 -1.705 22.027 1.00 94.38 83 GLU A CA 1
ATOM 600 C C . GLU A 1 83 ? 9.177 -2.005 20.799 1.00 94.38 83 GLU A C 1
ATOM 602 O O . GLU A 1 83 ? 9.497 -3.175 20.569 1.00 94.38 83 GLU A O 1
ATOM 607 N N . PRO A 1 84 ? 9.544 -0.995 19.986 1.00 91.69 84 PRO A N 1
ATOM 608 C CA . PRO A 1 84 ? 10.349 -1.230 18.798 1.00 91.69 84 PRO A CA 1
ATOM 609 C C . PRO A 1 84 ? 11.786 -1.598 19.174 1.00 91.69 84 PRO A C 1
ATOM 611 O O . PRO A 1 84 ? 12.336 -1.131 20.174 1.00 91.69 84 PRO A O 1
ATOM 614 N N . SER A 1 85 ? 12.419 -2.403 18.325 1.00 90.19 85 SER A N 1
ATOM 615 C CA . SER A 1 85 ? 13.858 -2.648 18.384 1.00 90.19 85 SER A CA 1
ATOM 616 C C . SER A 1 85 ? 14.650 -1.334 18.257 1.00 90.19 85 SER A C 1
ATOM 618 O O . SER A 1 85 ? 14.254 -0.459 17.488 1.00 90.19 85 SER A O 1
ATOM 620 N N . PRO A 1 86 ? 15.796 -1.180 18.952 1.00 84.69 86 PRO A N 1
ATOM 621 C CA . PRO A 1 86 ? 16.665 -0.007 18.824 1.00 84.69 86 PRO A CA 1
ATOM 622 C C . PRO A 1 86 ? 17.534 -0.025 17.550 1.00 84.69 86 PRO A C 1
ATOM 624 O O . PRO A 1 86 ? 18.489 0.748 17.449 1.00 84.69 86 PRO A O 1
ATOM 627 N N . TYR A 1 87 ? 17.283 -0.956 16.629 1.00 86.81 87 TYR A N 1
ATOM 628 C CA . TYR A 1 87 ? 18.005 -1.097 15.370 1.00 86.81 87 TYR A CA 1
ATOM 629 C C . TYR A 1 87 ? 17.107 -0.718 14.195 1.00 86.81 87 TYR A C 1
ATOM 631 O O . TYR A 1 87 ? 15.904 -0.947 14.226 1.00 86.81 87 TYR A O 1
ATOM 639 N N . ALA A 1 88 ? 17.726 -0.211 13.134 1.00 88.00 88 ALA A N 1
ATOM 640 C CA . ALA A 1 88 ? 17.080 0.037 11.857 1.00 88.00 88 ALA A CA 1
ATOM 641 C C . ALA A 1 88 ? 17.992 -0.454 10.730 1.00 88.00 88 ALA A C 1
ATOM 643 O O . ALA A 1 88 ? 19.216 -0.296 10.780 1.00 88.00 88 ALA A O 1
ATOM 644 N N . GLU A 1 89 ? 17.400 -1.048 9.701 1.00 89.06 89 GLU A N 1
ATOM 645 C CA . GLU A 1 89 ? 18.089 -1.481 8.498 1.00 89.06 89 GLU A CA 1
ATOM 646 C C . GLU A 1 89 ? 17.293 -1.130 7.240 1.00 89.06 89 GLU A C 1
ATOM 648 O O . GLU A 1 89 ? 16.063 -1.165 7.200 1.00 89.06 89 GLU A O 1
ATOM 653 N N . CYS A 1 90 ? 18.027 -0.823 6.174 1.00 90.62 90 CYS A N 1
ATOM 654 C CA . CYS A 1 90 ? 17.483 -0.786 4.824 1.00 90.62 90 CYS A CA 1
ATOM 655 C C . CYS A 1 90 ? 17.669 -2.168 4.195 1.00 90.62 90 CYS A C 1
ATOM 657 O O . CYS A 1 90 ? 18.767 -2.728 4.219 1.00 90.62 90 CYS A O 1
ATOM 659 N N . GLY A 1 91 ? 16.615 -2.713 3.597 1.00 89.25 91 GLY A N 1
ATOM 660 C CA . GLY A 1 91 ? 16.677 -4.027 2.966 1.00 89.25 91 GLY A CA 1
ATOM 661 C C . GLY A 1 91 ? 17.582 -4.050 1.729 1.00 89.25 91 GLY A C 1
ATOM 662 O O . GLY A 1 91 ? 17.820 -3.032 1.073 1.00 89.25 91 GLY A O 1
ATOM 663 N N . ALA A 1 92 ? 18.054 -5.239 1.367 1.00 94.06 92 ALA A N 1
ATOM 664 C CA . ALA A 1 92 ? 18.920 -5.438 0.211 1.00 94.06 92 ALA A CA 1
ATOM 665 C C . ALA A 1 92 ? 18.113 -5.507 -1.093 1.00 94.06 92 ALA A C 1
ATOM 667 O O . ALA A 1 92 ? 17.128 -6.249 -1.178 1.00 94.06 92 ALA A O 1
ATOM 668 N N . LEU A 1 93 ? 18.571 -4.796 -2.130 1.00 94.62 93 LEU A N 1
ATOM 669 C CA . LEU A 1 93 ? 18.012 -4.912 -3.478 1.00 94.62 93 LEU A CA 1
ATOM 670 C C . LEU A 1 93 ? 18.186 -6.331 -4.023 1.00 94.62 93 LEU A C 1
ATOM 672 O O . LEU A 1 93 ? 19.261 -6.925 -3.932 1.00 94.62 93 LEU A O 1
ATOM 676 N N . GLN A 1 94 ? 17.120 -6.841 -4.625 1.00 94.19 94 GLN A N 1
ATOM 677 C CA . GLN A 1 94 ? 17.060 -8.144 -5.274 1.00 94.19 94 GLN A CA 1
ATOM 678 C C . GLN A 1 94 ? 16.867 -7.981 -6.783 1.00 94.19 94 GLN A C 1
ATOM 680 O O . GLN A 1 94 ? 16.462 -6.922 -7.273 1.00 94.19 94 GLN A O 1
ATOM 685 N N . GLU A 1 95 ? 17.116 -9.055 -7.535 1.00 91.62 95 GLU A N 1
ATOM 686 C CA . GLU A 1 95 ? 16.758 -9.081 -8.951 1.00 91.62 95 GLU A CA 1
ATOM 687 C C . GLU A 1 95 ? 15.249 -8.846 -9.111 1.00 91.62 95 GLU A C 1
ATOM 689 O O . GLU A 1 95 ? 14.415 -9.489 -8.469 1.00 91.62 95 GLU A O 1
ATOM 694 N N . THR A 1 96 ? 14.908 -7.883 -9.964 1.00 92.50 96 THR A N 1
ATOM 695 C CA . THR A 1 96 ? 13.526 -7.473 -10.212 1.00 92.50 96 THR A CA 1
ATOM 696 C C . THR A 1 96 ? 13.025 -8.135 -11.487 1.00 92.50 96 THR A C 1
ATOM 698 O O . THR A 1 96 ? 13.699 -8.125 -12.519 1.00 92.50 96 THR A O 1
ATOM 701 N N . THR A 1 97 ? 11.834 -8.726 -11.402 1.00 92.50 97 THR A N 1
ATOM 702 C CA . THR A 1 97 ? 11.135 -9.306 -12.550 1.00 92.50 97 THR A CA 1
ATOM 703 C C . THR A 1 97 ? 10.038 -8.355 -12.993 1.00 92.50 97 THR A C 1
ATOM 705 O O . THR A 1 97 ? 9.170 -7.990 -12.203 1.00 92.50 97 THR A O 1
ATOM 708 N N . TYR A 1 98 ? 10.053 -7.999 -14.267 1.00 91.69 98 TYR A N 1
ATOM 709 C CA . TYR A 1 98 ? 9.122 -7.066 -14.876 1.00 91.69 98 TYR A CA 1
ATOM 710 C C . TYR A 1 98 ? 8.039 -7.798 -15.660 1.00 91.69 98 TYR A C 1
ATOM 712 O O . TYR A 1 98 ? 8.235 -8.925 -16.123 1.00 91.69 98 TYR A O 1
ATOM 720 N N . ASP A 1 99 ? 6.909 -7.122 -15.841 1.00 90.44 99 ASP A N 1
ATOM 721 C CA . ASP A 1 99 ? 5.794 -7.617 -16.631 1.00 90.44 99 ASP A CA 1
ATOM 722 C C . ASP A 1 99 ? 5.750 -6.954 -18.010 1.00 90.44 99 ASP A C 1
ATOM 724 O O . ASP A 1 99 ? 5.784 -5.725 -18.135 1.00 90.44 99 ASP A O 1
ATOM 728 N N . ARG A 1 100 ? 5.679 -7.763 -19.069 1.00 90.38 100 ARG A N 1
ATOM 729 C CA . ARG A 1 100 ? 5.621 -7.252 -20.441 1.00 90.38 100 ARG A CA 1
ATOM 730 C C . ARG A 1 100 ? 4.339 -6.470 -20.722 1.00 90.38 100 ARG A C 1
ATOM 732 O O . ARG A 1 100 ? 4.389 -5.512 -21.494 1.00 90.38 100 ARG A O 1
ATOM 739 N N . PHE A 1 101 ? 3.208 -6.867 -20.140 1.00 85.75 101 PHE A N 1
ATOM 740 C CA . PHE A 1 101 ? 1.955 -6.134 -20.294 1.00 85.75 101 PHE A CA 1
ATOM 741 C C . PHE A 1 101 ? 2.054 -4.766 -19.615 1.00 85.75 101 PHE A C 1
ATOM 743 O O . PHE A 1 101 ? 1.735 -3.756 -20.242 1.00 85.75 101 PHE A O 1
ATOM 750 N N . ALA A 1 102 ? 2.610 -4.716 -18.399 1.00 85.06 102 ALA A N 1
ATOM 751 C CA . ALA A 1 102 ? 2.861 -3.454 -17.704 1.00 85.06 102 ALA A CA 1
ATOM 752 C C . ALA A 1 102 ? 3.805 -2.537 -18.494 1.00 85.06 102 ALA A C 1
ATOM 754 O O . ALA A 1 102 ? 3.543 -1.343 -18.593 1.00 85.06 102 ALA A O 1
ATOM 755 N N . LEU A 1 103 ? 4.864 -3.078 -19.111 1.00 86.75 103 LEU A N 1
ATOM 756 C CA . LEU A 1 103 ? 5.746 -2.298 -19.985 1.00 86.75 103 LEU A CA 1
ATOM 757 C C . LEU A 1 103 ? 4.981 -1.714 -21.180 1.00 86.75 103 LEU A C 1
ATOM 759 O O . LEU A 1 103 ? 5.149 -0.542 -21.502 1.00 86.75 103 LEU A O 1
ATOM 763 N N . ALA A 1 104 ? 4.136 -2.508 -21.838 1.00 83.94 104 ALA A N 1
ATOM 764 C CA . ALA A 1 104 ? 3.332 -2.024 -22.957 1.00 83.94 104 ALA A CA 1
ATOM 765 C C . ALA A 1 104 ? 2.374 -0.899 -22.525 1.00 83.94 104 ALA A C 1
ATOM 767 O O . ALA A 1 104 ? 2.291 0.122 -23.205 1.00 83.94 104 ALA A O 1
A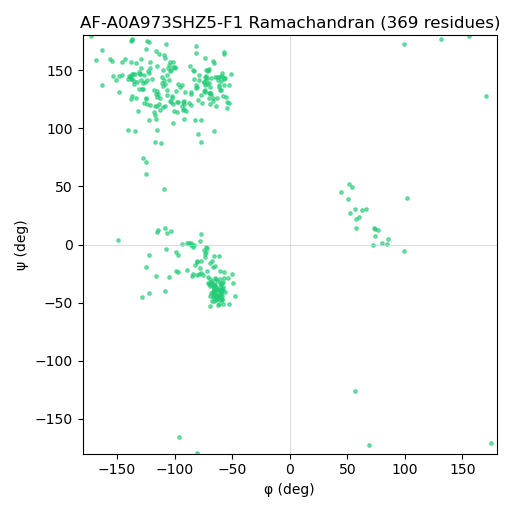TOM 768 N N . ALA A 1 105 ? 1.708 -1.062 -21.377 1.00 80.06 105 ALA A N 1
ATOM 769 C CA . ALA A 1 105 ? 0.818 -0.055 -20.803 1.00 80.06 105 ALA A CA 1
ATOM 770 C C . ALA A 1 105 ? 1.566 1.219 -20.373 1.00 80.06 105 ALA A C 1
ATOM 772 O O . ALA A 1 105 ? 1.057 2.320 -20.554 1.00 80.06 105 ALA A O 1
ATOM 773 N N . ALA A 1 106 ? 2.779 1.081 -19.833 1.00 79.25 106 ALA A N 1
ATOM 774 C CA . ALA A 1 106 ? 3.594 2.189 -19.346 1.00 79.25 106 ALA A CA 1
ATOM 775 C C . ALA A 1 106 ? 4.054 3.143 -20.446 1.00 79.25 106 ALA A C 1
ATOM 777 O O . ALA A 1 106 ? 4.211 4.339 -20.207 1.00 79.25 106 ALA A O 1
ATOM 778 N N . LEU A 1 107 ? 4.334 2.593 -21.626 1.00 78.88 107 LEU A N 1
ATOM 779 C CA . LEU A 1 107 ? 4.865 3.367 -22.736 1.00 78.88 107 LEU A CA 1
ATOM 780 C C . LEU A 1 107 ? 3.766 4.158 -23.452 1.00 78.88 107 LEU A C 1
ATOM 782 O O . LEU A 1 107 ? 4.084 5.189 -24.037 1.00 78.88 107 LEU A O 1
ATOM 786 N N . ASP A 1 108 ? 2.510 3.698 -23.388 1.00 71.25 108 ASP A N 1
ATOM 787 C CA . ASP A 1 108 ? 1.328 4.367 -23.958 1.00 71.25 108 ASP A CA 1
ATOM 788 C C . ASP A 1 108 ? 1.577 4.907 -25.384 1.00 71.25 108 ASP A C 1
ATOM 790 O O . ASP A 1 108 ? 1.312 6.061 -25.723 1.00 71.25 108 ASP A O 1
ATOM 794 N N . ARG A 1 109 ? 2.200 4.068 -26.226 1.00 70.75 109 ARG A N 1
ATOM 795 C CA . ARG A 1 109 ? 2.574 4.409 -27.607 1.00 70.75 109 ARG A CA 1
ATOM 796 C C . ARG A 1 109 ? 1.622 3.744 -28.596 1.00 70.75 109 ARG A C 1
ATOM 798 O O . ARG A 1 109 ? 1.133 2.642 -28.327 1.00 70.75 109 ARG A O 1
ATOM 805 N N . PRO A 1 110 ? 1.382 4.364 -29.764 1.00 64.81 110 PRO A N 1
ATOM 806 C CA . PRO A 1 110 ? 0.583 3.733 -30.801 1.00 64.81 110 PRO A CA 1
ATOM 807 C C . PRO A 1 110 ? 1.226 2.408 -31.255 1.00 64.81 110 PRO A C 1
ATOM 809 O O . PRO A 1 110 ? 2.448 2.243 -31.256 1.00 64.81 110 PRO A O 1
ATOM 812 N N . GLN A 1 111 ? 0.379 1.428 -31.585 1.00 57.56 111 GLN A N 1
ATOM 813 C CA . GLN A 1 111 ? 0.790 0.036 -31.832 1.00 57.56 111 GLN A CA 1
ATOM 814 C C . GLN A 1 111 ? 1.692 -0.153 -33.066 1.00 57.56 111 GLN A C 1
ATOM 816 O O . GLN A 1 111 ? 2.219 -1.244 -33.279 1.00 57.56 111 GLN A O 1
ATOM 821 N N . ASP A 1 112 ? 1.847 0.883 -33.888 1.00 57.06 112 ASP A N 1
ATOM 822 C CA . ASP A 1 112 ? 2.680 0.918 -35.088 1.00 57.06 112 ASP A CA 1
ATOM 823 C C . ASP A 1 112 ? 4.133 1.354 -34.820 1.00 57.06 112 ASP A C 1
ATOM 825 O O . ASP A 1 112 ? 4.935 1.383 -35.753 1.00 57.06 112 ASP A O 1
ATOM 829 N N . ASP A 1 113 ? 4.516 1.627 -33.566 1.00 73.88 113 ASP A N 1
ATOM 830 C CA . ASP A 1 113 ? 5.922 1.825 -33.197 1.00 73.88 113 ASP A CA 1
ATOM 831 C C . ASP A 1 113 ? 6.706 0.507 -33.374 1.00 73.88 113 ASP A C 1
ATOM 833 O O . ASP A 1 113 ? 6.674 -0.397 -32.532 1.00 73.88 113 ASP A O 1
ATOM 837 N N . GLU A 1 114 ? 7.396 0.373 -34.511 1.00 73.88 114 GLU A N 1
ATOM 838 C CA . GLU A 1 114 ? 8.096 -0.854 -34.909 1.00 73.88 114 GLU A CA 1
ATOM 839 C C . GLU A 1 114 ? 9.179 -1.284 -33.906 1.00 73.88 114 GLU A C 1
ATOM 841 O O . GLU A 1 114 ? 9.384 -2.486 -33.699 1.00 73.88 114 GLU A O 1
ATOM 846 N N . ALA A 1 115 ? 9.856 -0.328 -33.256 1.00 72.38 115 ALA A N 1
ATOM 847 C CA . ALA A 1 115 ? 10.873 -0.612 -32.243 1.00 72.38 115 ALA A CA 1
ATOM 848 C C . ALA A 1 115 ? 10.239 -1.237 -31.002 1.00 72.38 115 ALA A C 1
ATOM 850 O O . ALA A 1 115 ? 10.699 -2.279 -30.520 1.00 72.38 115 ALA A O 1
ATOM 851 N N . LEU A 1 116 ? 9.163 -0.623 -30.509 1.00 76.25 116 LEU A N 1
ATOM 852 C CA . LEU A 1 116 ? 8.436 -1.136 -29.360 1.00 76.25 116 LEU A CA 1
ATOM 853 C C . LEU A 1 116 ? 7.796 -2.497 -29.665 1.00 76.25 116 LEU A C 1
ATOM 855 O O . LEU A 1 116 ? 7.941 -3.442 -28.887 1.00 76.25 116 LEU A O 1
ATOM 859 N N . ALA A 1 117 ? 7.148 -2.637 -30.822 1.00 80.00 117 ALA A N 1
ATOM 860 C CA . ALA A 1 117 ? 6.534 -3.890 -31.248 1.00 80.00 117 ALA A CA 1
ATOM 861 C C . ALA A 1 117 ? 7.565 -5.027 -31.367 1.00 80.00 117 ALA A C 1
ATOM 863 O O . ALA A 1 117 ? 7.285 -6.165 -30.975 1.00 80.00 117 ALA A O 1
ATOM 864 N N . TYR A 1 118 ? 8.771 -4.734 -31.871 1.00 80.06 118 TYR A N 1
ATOM 865 C CA . TYR A 1 118 ? 9.873 -5.696 -31.906 1.00 80.06 118 TYR A CA 1
ATOM 866 C C . TYR A 1 118 ? 10.302 -6.111 -30.495 1.00 80.06 118 TYR A C 1
ATOM 868 O O . TYR A 1 118 ? 10.449 -7.308 -30.226 1.00 80.06 118 TYR A O 1
ATOM 876 N N . LEU A 1 119 ? 10.477 -5.139 -29.594 1.00 80.69 119 LEU A N 1
ATOM 877 C CA . LEU A 1 119 ? 10.911 -5.377 -28.221 1.00 80.69 119 LEU A CA 1
ATOM 878 C C . LEU A 1 119 ? 9.899 -6.236 -27.451 1.00 80.69 119 LEU A C 1
ATOM 880 O O . LEU A 1 119 ? 10.261 -7.300 -26.946 1.00 80.69 119 LEU A O 1
ATOM 884 N N . LEU A 1 120 ? 8.620 -5.850 -27.451 1.00 86.25 120 LEU A N 1
ATOM 885 C CA . LEU A 1 120 ? 7.552 -6.595 -26.777 1.00 86.25 120 LEU A CA 1
ATOM 886 C C . LEU A 1 120 ? 7.404 -8.018 -27.340 1.00 86.25 120 LEU A C 1
ATOM 888 O O . LEU A 1 120 ? 7.237 -8.975 -26.587 1.00 86.25 120 LEU A O 1
ATOM 892 N N . ARG A 1 121 ? 7.532 -8.214 -28.658 1.00 87.69 121 ARG A N 1
ATOM 893 C CA . ARG A 1 121 ? 7.422 -9.556 -29.259 1.00 87.69 121 ARG A CA 1
ATOM 894 C C . ARG A 1 121 ? 8.538 -10.507 -28.815 1.00 87.69 121 ARG A C 1
ATOM 896 O O . ARG A 1 121 ? 8.337 -11.720 -28.827 1.00 87.69 121 ARG A O 1
ATOM 903 N N . ARG A 1 122 ? 9.719 -9.977 -28.488 1.00 88.31 122 ARG A N 1
ATOM 904 C CA . ARG A 1 122 ? 10.917 -10.768 -28.168 1.00 88.31 122 ARG A CA 1
ATOM 905 C C . ARG A 1 122 ? 11.155 -10.936 -26.675 1.00 88.31 122 ARG A C 1
ATOM 907 O O . ARG A 1 122 ? 11.825 -11.898 -26.307 1.00 88.31 122 ARG A O 1
ATOM 914 N N . LEU A 1 123 ? 10.625 -10.043 -25.842 1.00 90.56 123 LEU A N 1
ATOM 915 C CA . LEU A 1 123 ? 10.650 -10.228 -24.398 1.00 90.56 123 LEU A CA 1
ATOM 916 C C . LEU A 1 123 ? 9.707 -11.370 -23.982 1.00 90.56 123 LEU A C 1
ATOM 918 O O . LEU A 1 123 ? 8.593 -11.468 -24.517 1.00 90.56 123 LEU A O 1
ATOM 922 N N . PRO A 1 124 ? 10.124 -12.218 -23.025 1.00 93.44 124 PRO A N 1
ATOM 923 C CA . PRO A 1 124 ? 9.210 -13.107 -22.321 1.00 93.44 124 PRO A CA 1
ATOM 924 C C . PRO A 1 124 ? 8.085 -12.322 -21.627 1.00 93.44 124 PRO A C 1
ATOM 926 O O . PRO A 1 124 ? 8.167 -11.107 -21.463 1.00 93.44 124 PRO A O 1
ATOM 929 N N . GLU A 1 125 ? 7.032 -13.020 -21.198 1.00 92.62 125 GLU A N 1
ATOM 930 C CA . GLU A 1 125 ? 5.945 -12.410 -20.415 1.00 92.62 125 GLU A CA 1
ATOM 931 C C . GLU A 1 125 ? 6.459 -11.788 -19.109 1.00 92.62 125 GLU A C 1
ATOM 933 O O . GLU A 1 125 ? 6.131 -10.645 -18.794 1.00 92.62 125 GLU A O 1
ATOM 938 N N . ARG A 1 126 ? 7.336 -12.521 -18.416 1.00 94.12 126 ARG A N 1
ATOM 939 C CA . ARG A 1 126 ? 8.085 -12.080 -17.240 1.00 94.12 126 ARG A CA 1
ATOM 940 C C . ARG A 1 126 ? 9.563 -12.032 -17.593 1.00 94.12 126 ARG A C 1
ATOM 942 O O . ARG A 1 126 ? 10.111 -13.053 -18.000 1.00 94.12 126 ARG A O 1
ATOM 949 N N . PHE A 1 127 ? 10.193 -10.873 -17.469 1.00 93.69 127 PHE A N 1
ATOM 950 C CA . PHE A 1 127 ? 11.567 -10.660 -17.933 1.00 93.69 127 PHE A CA 1
ATOM 951 C C . PHE A 1 127 ? 12.406 -9.934 -16.881 1.00 93.69 127 PHE A C 1
ATOM 953 O O . PHE A 1 127 ? 11.855 -9.227 -16.040 1.00 93.69 127 PHE A O 1
ATOM 960 N N . SER A 1 128 ? 13.730 -10.084 -16.927 1.00 92.81 128 SER A N 1
ATOM 961 C CA . SER A 1 128 ? 14.656 -9.332 -16.069 1.00 92.81 128 SER A CA 1
ATOM 962 C C . SER A 1 128 ? 15.429 -8.263 -16.843 1.00 92.81 128 SER A C 1
ATOM 964 O O . SER A 1 128 ? 15.388 -8.178 -18.075 1.00 92.81 128 SER A O 1
ATOM 966 N N . GLU A 1 129 ? 16.183 -7.428 -16.129 1.00 88.25 129 GLU A N 1
ATOM 967 C CA . GLU A 1 129 ? 17.063 -6.449 -16.772 1.00 88.25 129 GLU A CA 1
ATOM 968 C C . GLU A 1 129 ? 18.117 -7.136 -17.664 1.00 88.25 129 GLU A C 1
ATOM 970 O O . GLU A 1 129 ? 18.533 -6.598 -18.695 1.00 88.25 129 GLU A O 1
ATOM 975 N N . GLN A 1 130 ? 18.525 -8.363 -17.319 1.00 88.94 130 GLN A N 1
ATOM 976 C CA . GLN A 1 130 ? 19.457 -9.141 -18.129 1.00 88.94 130 GLN A CA 1
ATOM 977 C C . GLN A 1 130 ? 18.853 -9.522 -19.485 1.00 88.94 130 GLN A C 1
ATOM 979 O O . GLN A 1 130 ? 19.567 -9.462 -20.494 1.00 88.94 130 GLN A O 1
ATOM 984 N N . ASP A 1 131 ? 17.561 -9.858 -19.528 1.00 90.31 131 ASP A N 1
ATOM 985 C CA . ASP A 1 131 ? 16.842 -10.151 -20.771 1.00 90.31 131 ASP A CA 1
ATOM 986 C C . ASP A 1 131 ? 16.798 -8.923 -21.680 1.00 90.31 131 ASP A C 1
ATOM 988 O O . ASP A 1 131 ? 17.117 -9.022 -22.868 1.00 90.31 131 ASP A O 1
ATOM 992 N N . VAL A 1 132 ? 16.507 -7.746 -21.115 1.00 85.94 132 VAL A N 1
ATOM 993 C CA . VAL A 1 132 ? 16.533 -6.475 -21.855 1.00 85.94 132 VAL A CA 1
ATOM 994 C C . VAL A 1 132 ? 17.935 -6.199 -22.391 1.00 85.94 132 VAL A C 1
ATOM 996 O O . VAL A 1 132 ? 18.110 -5.990 -23.592 1.00 85.94 132 VAL A O 1
ATOM 999 N N . ARG A 1 133 ? 18.968 -6.263 -21.541 1.00 83.19 133 ARG A N 1
ATOM 1000 C CA . ARG A 1 133 ? 20.365 -6.040 -21.954 1.00 83.19 133 ARG A CA 1
ATOM 1001 C C . ARG A 1 133 ? 20.801 -7.022 -23.042 1.00 83.19 133 ARG A C 1
ATOM 1003 O O . ARG A 1 133 ? 21.560 -6.652 -23.939 1.00 83.19 133 ARG A O 1
ATOM 1010 N N . ARG A 1 134 ? 20.356 -8.279 -22.975 1.00 85.50 134 ARG A N 1
ATOM 1011 C CA . ARG A 1 134 ? 20.611 -9.286 -24.012 1.00 85.50 134 ARG A CA 1
ATOM 1012 C C . ARG A 1 134 ? 19.922 -8.910 -25.319 1.00 85.50 134 ARG A C 1
ATOM 1014 O O . ARG A 1 134 ? 20.587 -8.902 -26.353 1.00 85.50 134 ARG A O 1
ATOM 1021 N N . LEU A 1 135 ? 18.643 -8.551 -25.266 1.00 82.75 135 LEU A N 1
ATOM 1022 C CA . LEU A 1 135 ? 17.868 -8.159 -26.437 1.00 82.75 135 LEU A CA 1
ATOM 1023 C C . LEU A 1 135 ? 18.471 -6.930 -27.129 1.00 82.75 135 LEU A C 1
ATOM 1025 O O . LEU A 1 135 ? 18.656 -6.961 -28.344 1.00 82.75 135 LEU A O 1
ATOM 1029 N N . LEU A 1 136 ? 18.866 -5.908 -26.360 1.00 77.25 136 LEU A N 1
ATOM 1030 C CA . LEU A 1 136 ? 19.540 -4.707 -26.867 1.00 77.25 136 LEU A CA 1
ATOM 1031 C C . LEU A 1 136 ? 20.866 -5.046 -27.578 1.00 77.25 136 LEU A C 1
ATOM 1033 O O . LEU A 1 136 ? 21.148 -4.534 -28.662 1.00 77.25 136 LEU A O 1
ATOM 1037 N N . ARG A 1 137 ? 21.668 -5.982 -27.041 1.00 77.12 137 ARG A N 1
ATOM 1038 C CA . ARG A 1 137 ? 22.905 -6.456 -27.704 1.00 77.12 137 ARG A CA 1
ATOM 1039 C C . ARG A 1 137 ? 22.643 -7.241 -28.989 1.00 77.12 137 ARG A C 1
ATOM 1041 O O . ARG A 1 137 ? 23.463 -7.189 -29.911 1.00 77.12 137 ARG A O 1
ATOM 1048 N N . GLU A 1 138 ? 21.541 -7.980 -29.040 1.00 78.00 138 GLU A N 1
ATOM 1049 C CA . GLU A 1 138 ? 21.130 -8.814 -30.173 1.00 78.00 138 GLU A CA 1
ATOM 1050 C C . GLU A 1 138 ? 20.333 -8.032 -31.233 1.00 78.00 138 GLU A C 1
ATOM 1052 O O . GLU A 1 138 ? 19.981 -8.605 -32.267 1.00 78.00 138 GLU A O 1
ATOM 1057 N N . LEU A 1 139 ? 20.091 -6.726 -31.034 1.00 70.88 139 LEU A N 1
ATOM 1058 C CA . LEU A 1 139 ? 19.372 -5.901 -32.003 1.00 70.88 139 LEU A CA 1
ATOM 1059 C C . LEU A 1 139 ? 20.043 -5.966 -33.390 1.00 70.88 139 LEU A C 1
ATOM 1061 O O . LEU A 1 139 ? 21.253 -5.707 -33.514 1.00 70.88 139 LEU A O 1
ATOM 1065 N N . PRO A 1 140 ? 19.281 -6.285 -34.455 1.00 69.31 140 PRO A N 1
ATOM 1066 C CA . PRO A 1 140 ? 19.715 -6.108 -35.835 1.00 69.31 140 PRO A CA 1
ATOM 1067 C C . PRO A 1 140 ? 20.236 -4.683 -36.077 1.00 69.31 140 PRO A C 1
ATOM 1069 O O . PRO A 1 140 ? 19.726 -3.731 -35.492 1.00 69.31 140 PRO A O 1
ATOM 1072 N N . ARG A 1 141 ? 21.232 -4.512 -36.961 1.00 65.00 141 ARG A N 1
ATOM 1073 C CA . ARG A 1 141 ? 21.818 -3.188 -37.274 1.00 65.00 141 ARG A CA 1
ATOM 1074 C C . ARG A 1 141 ? 20.780 -2.081 -37.560 1.00 65.00 141 ARG A C 1
ATOM 1076 O O . ARG A 1 141 ? 20.947 -1.019 -36.968 1.00 65.00 141 ARG A O 1
ATOM 1083 N N . PRO A 1 142 ? 19.706 -2.315 -38.346 1.00 55.81 142 PRO A N 1
ATOM 1084 C CA . PRO A 1 142 ? 18.673 -1.300 -38.576 1.00 55.81 142 PRO A CA 1
ATOM 1085 C C . PRO A 1 142 ? 17.985 -0.818 -37.290 1.00 55.81 142 PRO A C 1
ATOM 1087 O O . PRO A 1 142 ? 17.656 0.353 -37.176 1.00 55.81 142 PRO A O 1
ATOM 1090 N N . LEU A 1 143 ? 17.824 -1.692 -36.289 1.00 57.19 143 LEU A N 1
ATOM 1091 C CA . LEU A 1 143 ? 17.194 -1.355 -35.008 1.00 57.19 143 LEU A CA 1
ATOM 1092 C C . LEU A 1 143 ? 18.142 -0.644 -34.029 1.00 57.19 143 LEU A C 1
ATOM 1094 O O . LEU A 1 143 ? 17.683 0.153 -33.222 1.00 57.19 143 LEU A O 1
ATOM 1098 N N . ARG A 1 144 ? 19.462 -0.855 -34.130 1.00 63.53 144 ARG A N 1
ATOM 1099 C CA . ARG A 1 144 ? 20.451 -0.038 -33.389 1.00 63.53 144 ARG A CA 1
ATOM 1100 C C . ARG A 1 144 ? 20.529 1.390 -33.925 1.00 63.53 144 ARG A C 1
ATOM 1102 O O . ARG A 1 144 ? 20.756 2.331 -33.173 1.00 63.53 144 ARG A O 1
ATOM 1109 N N . GLU A 1 145 ? 20.347 1.559 -35.233 1.00 58.84 145 GLU A N 1
ATOM 1110 C CA . GLU A 1 145 ? 20.154 2.884 -35.827 1.00 58.84 145 GLU A CA 1
ATOM 1111 C C . GLU A 1 145 ? 18.813 3.487 -35.383 1.00 58.84 145 GLU A C 1
ATOM 1113 O O . GLU A 1 145 ? 18.750 4.681 -35.105 1.00 58.84 145 GLU A O 1
ATOM 1118 N N . LEU A 1 146 ? 17.785 2.653 -35.192 1.00 52.12 146 LEU A N 1
ATOM 1119 C CA . LEU A 1 146 ? 16.480 3.050 -34.662 1.00 52.12 146 LEU A CA 1
ATOM 1120 C C . LEU A 1 146 ? 16.531 3.486 -33.185 1.00 52.12 146 LEU A C 1
ATOM 1122 O O . LEU A 1 146 ? 15.874 4.454 -32.835 1.00 52.12 146 LEU A O 1
ATOM 1126 N N . GLU A 1 147 ? 17.373 2.887 -32.337 1.00 53.53 147 GLU A N 1
ATOM 1127 C CA . GLU A 1 147 ? 17.668 3.378 -30.973 1.00 53.53 147 GLU A CA 1
ATOM 1128 C C . GLU A 1 147 ? 18.276 4.795 -30.997 1.00 53.53 147 GLU A C 1
ATOM 1130 O O . GLU A 1 147 ? 17.927 5.650 -30.184 1.00 53.53 147 GLU A O 1
ATOM 1135 N N . ARG A 1 148 ? 19.117 5.093 -32.000 1.00 62.25 148 ARG A N 1
ATOM 1136 C CA . ARG A 1 148 ? 19.596 6.459 -32.283 1.00 62.25 148 ARG A CA 1
ATOM 1137 C C . ARG A 1 148 ? 18.503 7.387 -32.825 1.00 62.25 148 ARG A C 1
ATOM 1139 O O . ARG A 1 148 ? 18.611 8.595 -32.629 1.00 62.25 148 ARG A O 1
ATOM 1146 N N . MET A 1 149 ? 17.508 6.858 -33.537 1.00 54.66 149 MET A N 1
ATOM 1147 C CA . MET A 1 149 ? 16.412 7.631 -34.141 1.00 54.66 149 MET A CA 1
ATOM 1148 C C . MET A 1 149 ? 15.204 7.823 -33.208 1.00 54.66 149 MET A C 1
ATOM 1150 O O . MET A 1 149 ? 14.466 8.788 -33.386 1.00 54.66 149 MET A O 1
ATOM 1154 N N . HIS A 1 150 ? 15.028 6.966 -32.197 1.00 63.16 150 HIS A N 1
ATOM 1155 C CA . HIS A 1 150 ? 13.933 6.985 -31.220 1.00 63.16 150 HIS A CA 1
ATOM 1156 C C . HIS A 1 150 ? 14.465 7.033 -29.775 1.00 63.16 150 HIS A C 1
ATOM 1158 O O . HIS A 1 150 ? 14.170 6.141 -28.974 1.00 63.16 150 HIS A O 1
ATOM 1164 N N . PRO A 1 151 ? 15.220 8.085 -29.397 1.00 66.31 151 PRO A N 1
ATOM 1165 C CA . PRO A 1 151 ? 15.778 8.221 -28.049 1.00 66.31 151 PRO A CA 1
ATOM 1166 C C . PRO A 1 151 ? 14.709 8.193 -26.946 1.00 66.31 151 PRO A C 1
ATOM 1168 O O . PRO A 1 151 ? 15.014 7.824 -25.815 1.00 66.31 151 PRO A O 1
ATOM 1171 N N . SER A 1 152 ? 13.453 8.527 -27.270 1.00 72.62 152 SER A N 1
ATOM 1172 C CA . SER A 1 152 ? 12.333 8.453 -26.329 1.00 72.62 152 SER A CA 1
ATOM 1173 C C . SER A 1 152 ? 12.046 7.024 -25.867 1.00 72.62 152 SER A C 1
ATOM 1175 O O . SER A 1 152 ? 11.901 6.811 -24.677 1.00 72.62 152 SER A O 1
ATOM 1177 N N . VAL A 1 153 ? 12.045 6.022 -26.757 1.00 73.75 153 VAL A N 1
ATOM 1178 C CA . VAL A 1 153 ? 11.695 4.634 -26.383 1.00 73.75 153 VAL A CA 1
ATOM 1179 C C . VAL A 1 153 ? 12.739 4.042 -25.438 1.00 73.75 153 VAL A C 1
ATOM 1181 O O . VAL A 1 153 ? 12.392 3.381 -24.462 1.00 73.75 153 VAL A O 1
ATOM 1184 N N . ALA A 1 154 ? 14.021 4.306 -25.699 1.00 75.44 154 ALA A N 1
ATOM 1185 C CA . ALA A 1 154 ? 15.105 3.882 -24.819 1.00 75.44 154 ALA A CA 1
ATOM 1186 C C . ALA A 1 154 ? 15.037 4.588 -23.454 1.00 75.44 154 ALA A C 1
ATOM 1188 O O . ALA A 1 154 ? 15.216 3.939 -22.423 1.00 75.44 154 ALA A O 1
ATOM 1189 N N . ALA A 1 155 ? 14.741 5.893 -23.437 1.00 77.50 155 ALA A N 1
ATOM 1190 C CA . ALA A 1 155 ? 14.568 6.656 -22.203 1.00 77.50 155 ALA A CA 1
ATOM 1191 C C . ALA A 1 155 ? 13.358 6.173 -21.389 1.00 77.50 155 ALA A C 1
ATOM 1193 O O . ALA A 1 155 ? 13.479 5.982 -20.181 1.00 77.50 155 ALA A O 1
ATOM 1194 N N . ASP A 1 156 ? 12.225 5.917 -22.043 1.00 79.50 156 ASP A N 1
ATOM 1195 C CA . ASP A 1 156 ? 10.999 5.450 -21.401 1.00 79.50 156 ASP A CA 1
ATOM 1196 C C . ASP A 1 156 ? 11.168 4.021 -20.857 1.00 79.50 156 ASP A C 1
ATOM 1198 O O . ASP A 1 156 ? 10.780 3.741 -19.723 1.00 79.50 156 ASP A O 1
ATOM 1202 N N . LEU A 1 157 ? 11.824 3.127 -21.612 1.00 83.25 157 LEU A N 1
ATOM 1203 C CA . LEU A 1 157 ? 12.194 1.789 -21.141 1.00 83.25 157 LEU A CA 1
ATOM 1204 C C . LEU A 1 157 ? 13.130 1.867 -19.934 1.00 83.25 157 LEU A C 1
ATOM 1206 O O . LEU A 1 157 ? 12.898 1.197 -18.933 1.00 83.25 157 LEU A O 1
ATOM 1210 N N . HIS A 1 158 ? 14.172 2.697 -19.999 1.00 84.12 158 HIS A N 1
ATOM 1211 C CA . HIS A 1 158 ? 15.066 2.905 -18.865 1.00 84.12 158 HIS A CA 1
ATOM 1212 C C . HIS A 1 158 ? 14.293 3.423 -17.643 1.00 84.12 158 HIS A C 1
ATOM 1214 O O . HIS A 1 158 ? 14.427 2.858 -16.563 1.00 84.12 158 HIS A O 1
ATOM 1220 N N . ALA A 1 159 ? 13.427 4.427 -17.816 1.00 83.94 159 ALA A N 1
ATOM 1221 C CA . ALA A 1 159 ? 12.582 4.985 -16.758 1.00 83.94 159 ALA A CA 1
ATOM 1222 C C . ALA A 1 159 ? 11.560 3.982 -16.191 1.00 83.94 159 ALA A C 1
ATOM 1224 O O . ALA A 1 159 ? 11.166 4.091 -15.027 1.00 83.94 159 ALA A O 1
ATOM 1225 N N . PHE A 1 160 ? 11.105 3.020 -16.995 1.00 87.50 160 PHE A N 1
ATOM 1226 C CA . PHE A 1 160 ? 10.274 1.910 -16.535 1.00 87.50 160 PHE A CA 1
ATOM 1227 C C . PHE A 1 160 ? 11.071 0.943 -15.654 1.00 87.50 160 PHE A C 1
ATOM 1229 O O . PHE A 1 160 ? 10.579 0.543 -14.602 1.00 87.50 160 PHE A O 1
ATOM 1236 N N . LEU A 1 161 ? 12.296 0.593 -16.058 1.00 89.75 161 LEU A N 1
ATOM 1237 C CA . LEU A 1 161 ? 13.146 -0.351 -15.327 1.00 89.75 161 LEU A CA 1
ATOM 1238 C C . LEU A 1 161 ? 13.628 0.234 -13.996 1.00 89.75 161 LEU A C 1
ATOM 1240 O O . LEU A 1 161 ? 13.403 -0.366 -12.955 1.00 89.75 161 LEU A O 1
ATOM 1244 N N . VAL A 1 162 ? 14.226 1.431 -14.003 1.00 89.12 162 VAL A N 1
ATOM 1245 C CA . VAL A 1 162 ? 14.795 2.041 -12.781 1.00 89.12 162 VAL A CA 1
ATOM 1246 C C . VAL A 1 162 ? 13.742 2.570 -11.807 1.00 89.12 162 VAL A C 1
ATOM 1248 O O . VAL A 1 162 ? 14.071 2.979 -10.700 1.00 89.12 162 VAL A O 1
ATOM 1251 N N . GLY A 1 163 ? 12.481 2.625 -12.234 1.00 89.31 163 GLY A N 1
ATOM 1252 C CA . GLY A 1 163 ? 11.369 3.072 -11.405 1.00 89.31 163 GLY A CA 1
ATOM 1253 C C . GLY A 1 163 ? 10.729 1.963 -10.576 1.00 89.31 163 GLY A C 1
ATOM 1254 O O . GLY A 1 163 ? 9.724 2.224 -9.932 1.00 89.31 163 GLY A O 1
ATOM 1255 N N . GLN A 1 164 ? 11.233 0.734 -10.655 1.00 92.44 164 GLN A N 1
ATOM 1256 C CA . GLN A 1 164 ? 10.655 -0.436 -10.004 1.00 92.44 164 GLN A CA 1
ATOM 1257 C C . GLN A 1 164 ? 11.783 -1.262 -9.405 1.00 92.44 164 GLN A C 1
ATOM 1259 O O . GLN A 1 164 ? 12.857 -1.368 -9.997 1.00 92.44 164 GLN A O 1
ATOM 1264 N N . TYR A 1 165 ? 11.554 -1.846 -8.237 1.00 95.19 165 TYR A N 1
ATOM 1265 C CA . TYR A 1 165 ? 12.582 -2.620 -7.559 1.00 95.19 165 TYR A CA 1
ATOM 1266 C C . TYR A 1 165 ? 11.980 -3.635 -6.598 1.00 95.19 165 TYR A C 1
ATOM 1268 O O . TYR A 1 165 ? 10.840 -3.518 -6.154 1.00 95.19 165 TYR A O 1
ATOM 1276 N N . ARG A 1 166 ? 12.777 -4.642 -6.254 1.00 96.44 166 ARG A N 1
ATOM 1277 C CA . ARG A 1 166 ? 12.475 -5.599 -5.195 1.00 96.44 166 ARG A CA 1
ATOM 1278 C C . ARG A 1 166 ? 13.497 -5.446 -4.082 1.00 96.44 166 ARG A C 1
ATOM 1280 O O . ARG A 1 166 ? 14.698 -5.425 -4.342 1.00 96.44 166 ARG A O 1
ATOM 1287 N N . GLN A 1 167 ? 13.021 -5.370 -2.850 1.00 95.62 167 GLN A N 1
ATOM 1288 C CA . GLN A 1 167 ? 13.835 -5.260 -1.648 1.00 95.62 167 GLN A CA 1
ATOM 1289 C C . GLN A 1 167 ? 13.482 -6.397 -0.691 1.00 95.62 167 GLN A C 1
ATOM 1291 O O . GLN A 1 167 ? 12.316 -6.772 -0.571 1.00 95.62 167 GLN A O 1
ATOM 1296 N N . SER A 1 168 ? 14.473 -6.964 -0.010 1.00 96.31 168 SER A N 1
ATOM 1297 C CA . SER A 1 168 ? 14.238 -7.997 1.001 1.00 96.31 168 SER A CA 1
ATOM 1298 C C . SER A 1 168 ? 15.040 -7.761 2.270 1.00 96.31 168 SER A C 1
ATOM 1300 O O . SER A 1 168 ? 16.186 -7.315 2.207 1.00 96.31 168 SER A O 1
ATOM 1302 N N . PHE A 1 169 ? 14.449 -8.154 3.390 1.00 96.00 169 PHE A N 1
ATOM 1303 C CA . PHE A 1 169 ? 15.032 -8.094 4.725 1.00 96.00 169 PHE A CA 1
ATOM 1304 C C . PHE A 1 169 ? 15.378 -9.496 5.239 1.00 96.00 169 PHE A C 1
ATOM 1306 O O . PHE A 1 169 ? 14.868 -10.515 4.740 1.00 96.00 169 PHE A O 1
ATOM 1313 N N . ASP A 1 170 ? 16.263 -9.561 6.229 1.00 93.06 170 ASP A N 1
ATOM 1314 C CA . ASP A 1 170 ? 16.603 -10.826 6.875 1.00 93.06 170 ASP A CA 1
ATOM 1315 C C . ASP A 1 170 ? 15.396 -11.353 7.681 1.00 93.06 170 ASP A C 1
ATOM 1317 O O . ASP A 1 170 ? 14.599 -10.590 8.226 1.00 93.06 170 ASP A O 1
ATOM 1321 N N . ALA A 1 171 ? 15.210 -12.675 7.695 1.00 88.94 171 ALA A N 1
ATOM 1322 C CA . ALA A 1 171 ? 14.078 -13.314 8.368 1.00 88.94 171 ALA A CA 1
ATOM 1323 C C . ALA A 1 171 ? 14.155 -13.176 9.890 1.00 88.94 171 ALA A C 1
ATOM 1325 O O . ALA A 1 171 ? 13.117 -13.122 10.544 1.00 88.94 171 ALA A O 1
ATOM 1326 N N . ASP A 1 172 ? 15.376 -13.131 10.423 1.00 89.38 172 ASP A N 1
ATOM 1327 C CA . ASP A 1 172 ? 15.645 -13.136 11.862 1.00 89.38 172 ASP A CA 1
ATOM 1328 C C . ASP A 1 172 ? 15.528 -11.736 12.490 1.00 89.38 172 ASP A C 1
ATOM 1330 O O . ASP A 1 172 ? 15.732 -11.570 13.692 1.00 89.38 172 ASP A O 1
ATOM 1334 N N . ARG A 1 173 ? 15.220 -10.722 11.673 1.00 87.38 173 ARG A N 1
ATOM 1335 C CA . ARG A 1 173 ? 15.097 -9.321 12.079 1.00 87.38 173 ARG A CA 1
ATOM 1336 C C . ARG A 1 173 ? 13.660 -8.987 12.413 1.00 87.38 173 ARG A C 1
ATOM 1338 O O . ARG A 1 173 ? 12.749 -9.366 11.664 1.00 87.38 173 ARG A O 1
ATOM 1345 N N . ASP A 1 174 ? 13.481 -8.245 13.502 1.00 92.38 174 ASP A N 1
ATOM 1346 C CA . ASP A 1 174 ? 12.175 -7.730 13.894 1.00 92.38 174 ASP A CA 1
ATOM 1347 C C . ASP A 1 174 ? 11.600 -6.840 12.782 1.00 92.38 174 ASP A C 1
ATOM 1349 O O . ASP A 1 174 ? 12.334 -6.184 12.039 1.00 92.38 174 ASP A O 1
ATOM 1353 N N . LEU A 1 175 ? 10.276 -6.837 12.630 1.00 95.19 175 LEU A N 1
ATOM 1354 C CA . LEU A 1 175 ? 9.620 -6.012 11.622 1.00 95.19 175 LEU A CA 1
ATOM 1355 C C . LEU A 1 175 ? 9.843 -4.516 11.887 1.00 95.19 175 LEU A C 1
ATOM 1357 O O . LEU A 1 175 ? 9.949 -3.755 10.928 1.00 95.19 175 LEU A O 1
ATOM 1361 N N . SER A 1 176 ? 9.966 -4.099 13.150 1.00 94.44 176 SER A N 1
ATOM 1362 C CA . SER A 1 176 ? 10.234 -2.703 13.494 1.00 94.44 176 SER A CA 1
ATOM 1363 C C . SER A 1 176 ? 11.614 -2.222 13.045 1.00 94.44 176 SER A C 1
ATOM 1365 O O . SER A 1 176 ? 11.811 -1.019 12.943 1.00 94.44 176 SER A O 1
ATOM 1367 N N . GLU A 1 177 ? 12.559 -3.132 12.773 1.00 94.00 177 GLU A N 1
ATOM 1368 C CA . GLU A 1 177 ? 13.890 -2.779 12.256 1.00 94.00 177 GLU A CA 1
ATOM 1369 C C . GLU A 1 177 ? 13.855 -2.446 10.757 1.00 94.00 177 GLU A C 1
ATOM 1371 O O . GLU A 1 177 ? 14.821 -1.920 10.213 1.00 94.00 177 GLU A O 1
ATOM 1376 N N . ARG A 1 178 ? 12.769 -2.778 10.050 1.00 94.81 178 ARG A N 1
ATOM 1377 C CA . ARG A 1 178 ? 12.721 -2.715 8.585 1.00 94.81 178 ARG A CA 1
ATOM 1378 C C . ARG A 1 178 ? 12.296 -1.332 8.117 1.00 94.81 178 ARG A C 1
ATOM 1380 O O . ARG A 1 178 ? 11.181 -0.893 8.387 1.00 94.81 178 ARG A O 1
ATOM 1387 N N . VAL A 1 179 ? 13.154 -0.695 7.327 1.00 94.06 179 VAL A N 1
ATOM 1388 C CA . VAL A 1 179 ? 12.887 0.623 6.747 1.00 94.06 179 VAL A CA 1
ATOM 1389 C C . VAL A 1 179 ? 12.847 0.526 5.228 1.00 94.06 179 VAL A C 1
ATOM 1391 O O . VAL A 1 179 ? 13.839 0.171 4.581 1.00 94.06 179 VAL A O 1
ATOM 1394 N N . LEU A 1 180 ? 11.699 0.868 4.635 1.00 94.88 180 LEU A N 1
ATOM 1395 C CA . LEU A 1 180 ? 11.609 1.090 3.192 1.00 94.88 180 LEU A CA 1
ATOM 1396 C C . LEU A 1 180 ? 12.135 2.487 2.886 1.00 94.88 180 LEU A C 1
ATOM 1398 O O . LEU A 1 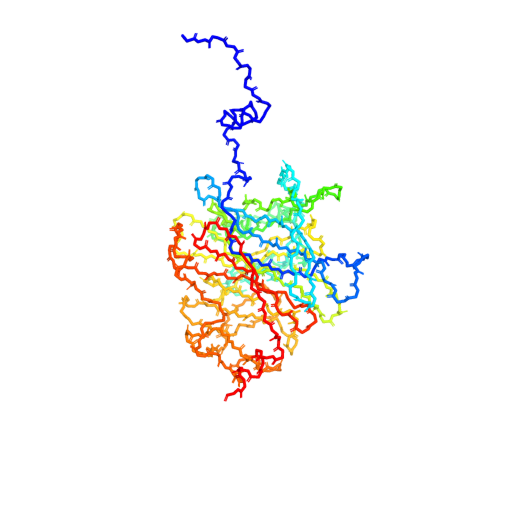180 ? 11.424 3.490 2.985 1.00 94.88 180 LEU A O 1
ATOM 1402 N N . TRP A 1 181 ? 13.413 2.523 2.538 1.00 91.62 181 TRP A N 1
ATOM 1403 C CA . TRP A 1 181 ? 14.113 3.725 2.118 1.00 91.62 181 TRP A CA 1
ATOM 1404 C C . TRP A 1 181 ? 13.900 3.998 0.619 1.00 91.62 181 TRP A C 1
ATOM 1406 O O . TRP A 1 181 ? 13.753 3.038 -0.140 1.00 91.62 181 TRP A O 1
ATOM 1416 N N . PRO A 1 182 ? 13.920 5.266 0.168 1.00 90.81 182 PRO A N 1
ATOM 1417 C CA . PRO A 1 182 ? 13.934 5.614 -1.252 1.00 90.81 182 PRO A CA 1
ATOM 1418 C C . PRO A 1 182 ? 15.040 4.925 -2.056 1.00 90.81 182 PRO A C 1
ATOM 1420 O O . PRO A 1 182 ? 16.225 5.121 -1.779 1.00 90.81 182 PRO A O 1
ATOM 1423 N N . MET A 1 183 ? 14.666 4.171 -3.092 1.00 90.94 183 MET A N 1
ATOM 1424 C CA . MET A 1 183 ? 15.616 3.473 -3.975 1.00 90.94 183 MET A CA 1
ATOM 1425 C C . MET A 1 183 ? 15.439 3.826 -5.455 1.00 90.94 183 MET A C 1
ATOM 1427 O O . MET A 1 183 ? 16.363 3.611 -6.245 1.00 90.94 183 MET A O 1
ATOM 1431 N N . ALA A 1 184 ? 14.285 4.368 -5.851 1.00 89.62 184 ALA A N 1
ATOM 1432 C CA . ALA A 1 184 ? 14.009 4.771 -7.226 1.00 89.62 184 ALA A CA 1
ATOM 1433 C C . ALA A 1 184 ? 14.179 6.291 -7.434 1.00 89.62 184 ALA A C 1
ATOM 1435 O O . ALA A 1 184 ? 13.896 7.076 -6.531 1.00 89.62 184 ALA A O 1
ATOM 1436 N N . PRO A 1 185 ? 14.532 6.765 -8.649 1.00 87.56 185 PRO A N 1
ATOM 1437 C CA . PRO A 1 185 ? 14.661 8.203 -8.926 1.00 87.56 185 PRO A CA 1
ATOM 1438 C C . PRO A 1 185 ? 13.394 9.026 -8.639 1.00 87.56 185 PRO A C 1
ATOM 1440 O O . PRO A 1 185 ? 13.475 10.205 -8.311 1.00 87.56 185 PRO A O 1
ATOM 1443 N N . ALA A 1 186 ? 12.216 8.406 -8.761 1.00 84.44 186 ALA A N 1
ATOM 1444 C CA . ALA A 1 186 ? 10.932 9.047 -8.477 1.00 84.44 186 ALA A CA 1
ATOM 1445 C C . ALA A 1 186 ? 10.663 9.251 -6.973 1.00 84.44 186 ALA A C 1
ATOM 1447 O O . ALA A 1 186 ? 9.682 9.900 -6.629 1.00 84.44 186 ALA A O 1
ATOM 1448 N N . GLU A 1 187 ? 11.503 8.690 -6.104 1.00 89.44 187 GLU A N 1
ATOM 1449 C CA . GLU A 1 187 ? 11.379 8.724 -4.644 1.00 89.44 187 GLU A CA 1
ATOM 1450 C C . GLU A 1 187 ? 12.429 9.639 -4.009 1.00 89.44 187 GLU A C 1
ATOM 1452 O O . GLU A 1 187 ? 12.645 9.569 -2.809 1.00 89.44 1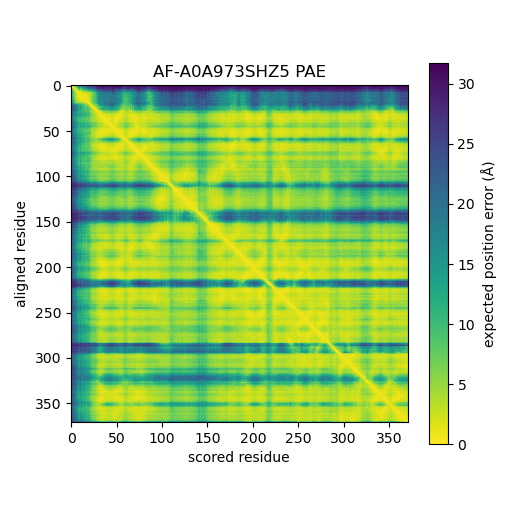87 GLU A O 1
ATOM 1457 N N . GLU A 1 188 ? 13.106 10.493 -4.783 1.00 85.62 188 GLU A N 1
ATOM 1458 C CA . GLU A 1 188 ? 14.192 11.351 -4.282 1.00 85.62 188 GLU A CA 1
ATOM 1459 C C . GLU A 1 188 ? 13.823 12.136 -3.009 1.00 85.62 188 GLU A C 1
ATOM 1461 O O . GLU A 1 188 ? 14.678 12.371 -2.159 1.00 85.62 188 GLU A O 1
ATOM 1466 N N . SER A 1 189 ? 12.556 12.533 -2.859 1.00 83.12 189 SER A N 1
ATOM 1467 C CA . SER A 1 189 ? 12.034 13.217 -1.666 1.00 83.12 189 SER A CA 1
ATOM 1468 C C . SER A 1 189 ? 11.304 12.287 -0.688 1.00 83.12 189 SER A C 1
ATOM 1470 O O . SER A 1 189 ? 10.963 12.695 0.422 1.00 83.12 189 SER A O 1
ATOM 1472 N N . GLY A 1 190 ? 11.094 11.029 -1.060 1.00 89.06 190 GLY A N 1
ATOM 1473 C CA . GLY A 1 190 ? 10.647 9.980 -0.160 1.00 89.06 190 GLY A CA 1
ATOM 1474 C C . GLY A 1 190 ? 9.479 9.129 -0.652 1.00 89.06 190 GLY A C 1
ATOM 1475 O O . GLY A 1 190 ? 8.898 9.373 -1.717 1.00 89.06 190 GLY A O 1
ATOM 1476 N N . LEU A 1 191 ? 9.136 8.139 0.176 1.00 92.31 191 LEU A N 1
ATOM 1477 C CA . LEU A 1 191 ? 7.892 7.376 0.101 1.00 92.31 191 LEU A CA 1
ATOM 1478 C C . LEU A 1 191 ? 6.895 7.967 1.105 1.00 92.31 191 LEU A C 1
ATOM 1480 O O . LEU A 1 191 ? 7.099 7.882 2.316 1.00 92.31 191 LEU A O 1
ATOM 1484 N N . GLU A 1 192 ? 5.801 8.543 0.612 1.00 91.25 192 GLU A N 1
ATOM 1485 C CA . GLU A 1 192 ? 4.822 9.233 1.454 1.00 91.25 192 GLU A CA 1
ATOM 1486 C C . GLU A 1 192 ? 3.491 8.479 1.528 1.00 91.25 192 GLU A C 1
ATOM 1488 O O . GLU A 1 192 ? 2.995 7.943 0.535 1.00 91.25 192 GLU A O 1
ATOM 1493 N N . ASP A 1 193 ? 2.865 8.525 2.702 1.00 92.31 193 ASP A N 1
ATOM 1494 C CA . ASP A 1 193 ? 1.456 8.189 2.914 1.00 92.31 193 ASP A CA 1
ATOM 1495 C C . ASP A 1 193 ? 1.060 6.790 2.402 1.00 92.31 193 ASP A C 1
ATOM 1497 O O . ASP A 1 193 ? 0.076 6.634 1.673 1.00 92.31 193 ASP A O 1
ATOM 1501 N N . ALA A 1 194 ? 1.836 5.763 2.763 1.00 96.69 194 ALA A N 1
ATOM 1502 C CA . ALA A 1 194 ? 1.548 4.384 2.379 1.00 96.69 194 ALA A CA 1
ATOM 1503 C C . ALA A 1 194 ? 0.219 3.894 2.985 1.00 96.69 194 ALA A C 1
ATOM 1505 O O . ALA A 1 194 ? 0.009 3.947 4.197 1.00 96.69 194 ALA A O 1
ATOM 1506 N N . ARG A 1 195 ? -0.682 3.394 2.132 1.00 97.88 195 ARG A N 1
ATOM 1507 C CA . ARG A 1 195 ? -2.015 2.893 2.508 1.00 97.88 195 ARG A CA 1
ATOM 1508 C C . ARG A 1 195 ? -2.086 1.391 2.307 1.00 97.88 195 ARG A C 1
ATOM 1510 O O . ARG A 1 195 ? -2.456 0.933 1.226 1.00 97.88 195 ARG A O 1
ATOM 1517 N N . PHE A 1 196 ? -1.687 0.632 3.322 1.00 98.50 196 PHE A N 1
ATOM 1518 C CA . PHE A 1 196 ? -1.681 -0.823 3.258 1.00 98.50 196 PHE A CA 1
ATOM 1519 C C . PHE A 1 196 ? -3.097 -1.398 3.310 1.00 98.50 196 PHE A C 1
ATOM 1521 O O . PHE A 1 196 ? -3.957 -0.958 4.067 1.00 98.50 196 PHE A O 1
ATOM 1528 N N . VAL A 1 197 ? -3.312 -2.449 2.525 1.00 98.31 197 VAL A N 1
ATOM 1529 C CA . VAL A 1 197 ? -4.497 -3.294 2.565 1.00 98.31 197 VAL A CA 1
ATOM 1530 C C . VAL A 1 197 ? -4.075 -4.758 2.506 1.00 98.31 197 VAL A C 1
ATOM 1532 O O . VAL A 1 197 ? -3.186 -5.133 1.738 1.00 98.31 197 VAL A O 1
ATOM 1535 N N . ARG A 1 198 ? -4.726 -5.602 3.309 1.00 98.38 198 ARG A N 1
ATOM 1536 C CA . ARG A 1 198 ? -4.674 -7.058 3.139 1.00 98.38 198 ARG A CA 1
ATOM 1537 C C . ARG A 1 198 ? -5.588 -7.423 1.973 1.00 98.38 198 ARG A C 1
ATOM 1539 O O . ARG A 1 198 ? -6.808 -7.336 2.099 1.00 98.38 198 ARG A O 1
ATOM 1546 N N . PHE A 1 199 ? -5.002 -7.797 0.845 1.00 98.50 199 PHE A N 1
ATOM 1547 C CA . PHE A 1 199 ? -5.718 -8.072 -0.390 1.00 98.50 199 PHE A CA 1
ATOM 1548 C C . PHE A 1 199 ? -5.972 -9.572 -0.553 1.00 98.50 199 PHE A C 1
ATOM 1550 O O . PHE A 1 199 ? -5.094 -10.385 -0.280 1.00 98.50 199 PHE A O 1
ATOM 1557 N N . THR A 1 200 ? -7.173 -9.946 -0.996 1.00 97.94 200 THR A N 1
ATOM 1558 C CA . THR A 1 200 ? -7.519 -11.332 -1.354 1.00 97.94 200 THR A CA 1
ATOM 1559 C C . THR A 1 200 ? -7.817 -11.419 -2.847 1.00 97.94 200 THR A C 1
ATOM 1561 O O . THR A 1 200 ? -8.732 -10.754 -3.342 1.00 97.94 200 THR A O 1
ATOM 1564 N N . ASP A 1 201 ? -7.036 -12.227 -3.558 1.00 95.06 201 ASP A N 1
ATOM 1565 C CA . ASP A 1 201 ? -7.165 -12.429 -5.000 1.00 95.06 201 ASP A CA 1
ATOM 1566 C C . ASP A 1 201 ? -8.278 -13.435 -5.355 1.00 95.06 201 ASP A C 1
ATOM 1568 O O . ASP A 1 201 ? -8.854 -14.087 -4.480 1.00 95.06 201 ASP A O 1
ATOM 1572 N N . ALA A 1 202 ? -8.606 -13.560 -6.646 1.00 93.75 202 ALA A N 1
ATOM 1573 C CA . ALA A 1 202 ? -9.685 -14.437 -7.125 1.00 93.75 202 ALA A CA 1
ATOM 1574 C C . ALA A 1 202 ? -9.487 -15.911 -6.738 1.00 93.75 202 ALA A C 1
ATOM 1576 O O . ALA A 1 202 ? -10.459 -16.642 -6.548 1.00 93.75 202 ALA A O 1
ATOM 1577 N N . ASP A 1 203 ? -8.231 -16.347 -6.653 1.00 95.25 203 ASP A N 1
ATOM 1578 C CA . ASP A 1 203 ? -7.840 -17.712 -6.304 1.00 95.25 203 ASP A CA 1
ATOM 1579 C C . ASP A 1 203 ? -7.748 -17.950 -4.784 1.00 95.25 203 ASP A C 1
ATOM 1581 O O . ASP A 1 203 ? -7.443 -19.061 -4.351 1.00 95.25 203 ASP A O 1
ATOM 1585 N N . GLY A 1 204 ? -8.043 -16.929 -3.971 1.00 95.69 204 GLY A N 1
ATOM 1586 C CA . GLY A 1 204 ? -7.949 -16.970 -2.514 1.00 95.69 204 GLY A CA 1
ATOM 1587 C C . GLY A 1 204 ? -6.550 -16.686 -1.966 1.00 95.69 204 GLY A C 1
ATOM 1588 O O . GLY A 1 204 ? -6.380 -16.680 -0.745 1.00 95.69 204 GLY A O 1
ATOM 1589 N N . THR A 1 205 ? -5.559 -16.427 -2.824 1.00 96.44 205 THR A N 1
ATOM 1590 C CA . THR A 1 205 ? -4.231 -15.983 -2.395 1.00 96.44 205 THR A CA 1
ATOM 1591 C C . THR A 1 205 ? -4.347 -14.646 -1.674 1.00 96.44 205 THR A C 1
ATOM 1593 O O . THR A 1 205 ? -5.077 -13.749 -2.101 1.00 96.44 205 THR A O 1
ATOM 1596 N N . VAL A 1 206 ? -3.615 -14.512 -0.570 1.00 97.50 206 VAL A N 1
ATOM 1597 C CA . VAL A 1 206 ? -3.569 -13.288 0.225 1.00 97.50 206 VAL A CA 1
ATOM 1598 C C . VAL A 1 206 ? -2.170 -12.699 0.165 1.00 97.50 206 VAL A C 1
ATOM 1600 O O . VAL A 1 206 ? -1.190 -13.392 0.429 1.00 97.50 206 VAL A O 1
ATOM 1603 N N . ASP A 1 207 ? -2.100 -11.411 -0.143 1.00 98.06 207 ASP A N 1
ATOM 1604 C CA . ASP A 1 207 ? -0.908 -10.582 -0.008 1.00 98.06 207 ASP A CA 1
ATOM 1605 C C . ASP A 1 207 ? -1.280 -9.218 0.589 1.00 98.06 207 ASP A C 1
ATOM 1607 O O . ASP A 1 207 ? -2.446 -8.915 0.853 1.00 98.06 207 ASP A O 1
ATOM 1611 N N . TYR A 1 208 ? -0.278 -8.391 0.847 1.00 98.62 208 TYR A N 1
ATOM 1612 C CA . TYR A 1 208 ? -0.449 -7.021 1.301 1.00 98.62 208 TYR A CA 1
ATOM 1613 C C . TYR A 1 208 ? -0.029 -6.078 0.190 1.00 98.62 208 TYR A C 1
ATOM 1615 O O . TYR A 1 208 ? 0.985 -6.286 -0.479 1.00 98.62 208 TYR A O 1
ATOM 1623 N N . ARG A 1 209 ? -0.822 -5.034 -0.021 1.00 98.38 209 ARG A N 1
ATOM 1624 C CA . ARG A 1 209 ? -0.600 -4.050 -1.081 1.00 98.38 209 ARG A CA 1
ATOM 1625 C C . ARG A 1 209 ? -0.737 -2.660 -0.494 1.00 98.38 209 ARG A C 1
ATOM 1627 O O . ARG A 1 209 ? -1.631 -2.451 0.315 1.00 98.38 209 ARG A O 1
ATOM 1634 N N . ALA A 1 210 ? 0.107 -1.721 -0.896 1.00 98.19 210 ALA A N 1
ATOM 1635 C CA . ALA A 1 210 ? -0.021 -0.336 -0.477 1.00 98.19 210 ALA A CA 1
ATOM 1636 C C . ALA A 1 210 ? 0.212 0.623 -1.628 1.00 98.19 210 ALA A C 1
ATOM 1638 O O . ALA A 1 210 ? 1.237 0.565 -2.301 1.00 98.19 210 ALA A O 1
ATOM 1639 N N . THR A 1 211 ? -0.728 1.532 -1.829 1.00 97.31 211 THR A N 1
ATOM 1640 C CA . THR A 1 211 ? -0.498 2.718 -2.648 1.00 97.31 211 THR A CA 1
ATOM 1641 C C . THR A 1 211 ? 0.220 3.767 -1.810 1.00 97.31 211 THR A C 1
ATOM 1643 O O . THR A 1 211 ? -0.116 3.969 -0.642 1.00 97.31 211 THR A O 1
ATOM 1646 N N . TYR A 1 212 ? 1.211 4.429 -2.393 1.00 95.81 212 TYR A N 1
ATOM 1647 C CA . TYR A 1 212 ? 1.967 5.500 -1.742 1.00 95.81 212 TYR A CA 1
ATOM 1648 C C . TYR A 1 212 ? 2.304 6.589 -2.757 1.00 95.81 212 TYR A C 1
ATOM 1650 O O . TYR A 1 212 ? 2.293 6.347 -3.966 1.00 95.81 212 TYR A O 1
ATOM 1658 N N . THR A 1 213 ? 2.601 7.790 -2.273 1.00 92.88 213 THR A N 1
ATOM 1659 C CA . THR A 1 213 ? 3.042 8.896 -3.123 1.00 92.88 213 THR A CA 1
ATOM 1660 C C . THR A 1 213 ? 4.562 8.886 -3.201 1.00 92.88 213 THR A C 1
ATOM 1662 O O . THR A 1 213 ? 5.239 9.074 -2.194 1.00 92.88 213 THR A O 1
ATOM 1665 N N . ALA A 1 214 ? 5.102 8.680 -4.400 1.00 88.38 214 ALA A N 1
ATOM 1666 C CA . ALA A 1 214 ? 6.521 8.876 -4.666 1.00 88.38 214 ALA A CA 1
ATOM 1667 C C . ALA A 1 214 ? 6.762 10.347 -5.018 1.00 88.38 214 ALA A C 1
ATOM 1669 O O . ALA A 1 214 ? 6.168 10.872 -5.973 1.00 88.38 214 ALA A O 1
ATOM 1670 N N . ASN A 1 215 ? 7.591 11.015 -4.218 1.00 74.19 215 ASN A N 1
ATOM 1671 C CA . ASN A 1 215 ? 7.838 12.444 -4.336 1.00 74.19 215 ASN A CA 1
ATOM 1672 C C . ASN A 1 215 ? 9.231 12.718 -4.931 1.00 74.19 215 ASN A C 1
ATOM 1674 O O . ASN A 1 215 ? 10.233 12.153 -4.493 1.00 74.19 215 ASN A O 1
ATOM 1678 N N . HIS A 1 216 ? 9.295 13.612 -5.919 1.00 68.19 216 HIS A N 1
ATOM 1679 C CA . HIS A 1 216 ? 10.530 14.046 -6.571 1.00 68.19 216 HIS A CA 1
ATOM 1680 C C . HIS A 1 216 ? 10.564 15.574 -6.638 1.00 68.19 216 HIS A C 1
ATOM 1682 O O . HIS A 1 216 ? 9.751 16.198 -7.332 1.00 68.19 216 HIS A O 1
ATOM 1688 N N . SER A 1 217 ? 11.524 16.169 -5.929 1.00 55.28 217 SER A N 1
ATOM 1689 C CA . SER A 1 217 ? 11.744 17.614 -5.893 1.00 55.28 217 SER A CA 1
ATOM 1690 C C . SER A 1 217 ? 11.905 18.183 -7.309 1.00 55.28 217 SER A C 1
ATOM 1692 O O . SER A 1 217 ? 12.822 17.829 -8.043 1.00 55.28 217 SER A O 1
ATOM 1694 N N . GLY A 1 218 ? 10.990 19.070 -7.715 1.00 49.38 218 GLY A N 1
ATOM 1695 C CA . GLY A 1 218 ? 11.007 19.725 -9.030 1.00 49.38 218 GLY A CA 1
ATOM 1696 C C . GLY A 1 218 ? 10.079 19.124 -10.093 1.00 49.38 218 GLY A C 1
ATOM 1697 O O . GLY A 1 218 ? 9.918 19.738 -11.151 1.00 49.38 218 GLY A O 1
ATOM 1698 N N . SER A 1 219 ? 9.408 17.995 -9.828 1.00 54.09 219 SER A N 1
ATOM 1699 C CA . SER A 1 219 ? 8.302 17.526 -10.675 1.00 54.09 219 SER A CA 1
ATOM 1700 C C . SER A 1 219 ? 6.986 18.188 -10.246 1.00 54.09 219 SER A C 1
ATOM 1702 O O . SER A 1 219 ? 6.622 18.100 -9.076 1.00 54.09 219 SER A O 1
ATOM 1704 N N . PRO A 1 220 ? 6.207 18.790 -11.166 1.00 48.84 220 PRO A N 1
ATOM 1705 C CA . PRO A 1 220 ? 4.853 19.251 -10.858 1.00 48.84 220 PRO A CA 1
ATOM 1706 C C . PRO A 1 220 ? 3.839 18.103 -10.709 1.00 48.84 220 PRO A C 1
ATOM 1708 O O . PRO A 1 220 ? 2.675 18.369 -10.436 1.00 48.84 220 PRO A O 1
ATOM 1711 N N . HIS A 1 221 ? 4.261 16.849 -10.906 1.0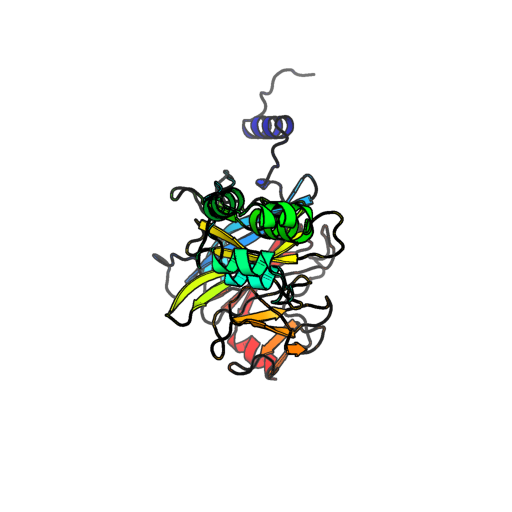0 56.53 221 HIS A N 1
ATOM 1712 C CA . HIS A 1 221 ? 3.405 15.669 -10.813 1.00 56.53 221 HIS A CA 1
ATOM 1713 C C . HIS A 1 221 ? 3.972 14.712 -9.762 1.00 56.53 221 HIS A C 1
ATOM 1715 O O . HIS A 1 221 ? 4.997 14.060 -10.001 1.00 56.53 221 HIS A O 1
ATOM 1721 N N . THR A 1 222 ? 3.302 14.634 -8.615 1.00 64.62 222 THR A N 1
ATOM 1722 C CA . THR A 1 222 ? 3.376 13.504 -7.683 1.00 64.62 222 THR A CA 1
ATOM 1723 C C . THR A 1 222 ? 2.842 12.258 -8.382 1.00 64.62 222 THR A C 1
ATOM 1725 O O . THR A 1 222 ? 1.930 12.340 -9.205 1.00 64.62 222 THR A O 1
ATOM 1728 N N . ARG A 1 223 ? 3.425 11.087 -8.114 1.00 77.69 223 ARG A N 1
ATOM 1729 C CA . ARG A 1 223 ? 2.967 9.838 -8.738 1.00 77.69 223 ARG A CA 1
ATOM 1730 C C . ARG A 1 223 ? 2.634 8.815 -7.675 1.00 77.69 223 ARG A C 1
ATOM 1732 O O . ARG A 1 223 ? 3.488 8.482 -6.856 1.00 77.69 223 ARG A O 1
ATOM 1739 N N . THR A 1 224 ? 1.411 8.297 -7.728 1.00 90.81 224 THR A N 1
ATOM 1740 C CA . THR A 1 224 ? 1.056 7.130 -6.928 1.00 90.81 224 THR A CA 1
ATOM 1741 C C . THR A 1 224 ? 1.801 5.909 -7.471 1.00 90.81 224 THR A C 1
ATOM 1743 O O . THR A 1 224 ? 1.797 5.635 -8.675 1.00 90.81 224 THR A O 1
ATOM 1746 N N . GLN A 1 225 ? 2.444 5.174 -6.574 1.00 93.69 225 GLN A N 1
ATOM 1747 C CA . GLN A 1 225 ? 3.121 3.908 -6.836 1.00 93.69 225 GLN A CA 1
ATOM 1748 C C . GLN A 1 225 ? 2.546 2.803 -5.943 1.00 93.69 225 GLN A C 1
ATOM 1750 O O . GLN A 1 225 ? 1.681 3.062 -5.103 1.00 93.69 225 GLN A O 1
ATOM 1755 N N . LEU A 1 226 ? 2.989 1.564 -6.157 1.00 96.25 226 LEU A N 1
ATOM 1756 C CA . LEU A 1 226 ? 2.476 0.376 -5.486 1.00 96.25 226 LEU A CA 1
ATOM 1757 C C . LEU A 1 226 ? 3.600 -0.393 -4.793 1.00 96.25 226 LEU A C 1
ATOM 1759 O O . LEU A 1 226 ? 4.552 -0.820 -5.437 1.00 96.25 226 LEU A O 1
ATOM 1763 N N . ILE A 1 227 ? 3.425 -0.646 -3.504 1.00 97.81 227 ILE A N 1
ATOM 1764 C CA . ILE A 1 227 ? 4.162 -1.642 -2.731 1.00 97.81 227 ILE A CA 1
ATOM 1765 C C . ILE A 1 227 ? 3.326 -2.922 -2.712 1.00 97.81 227 ILE A C 1
ATOM 1767 O O . ILE A 1 227 ? 2.121 -2.877 -2.459 1.00 97.81 227 ILE A O 1
ATOM 1771 N N . ARG A 1 228 ? 3.951 -4.076 -2.931 1.00 97.75 228 ARG A N 1
ATOM 1772 C CA . ARG A 1 228 ? 3.372 -5.396 -2.657 1.00 97.75 228 ARG A CA 1
ATOM 1773 C C . ARG A 1 228 ? 4.297 -6.187 -1.756 1.00 97.75 228 ARG A C 1
ATOM 1775 O O . ARG A 1 228 ? 5.509 -6.175 -1.942 1.00 97.75 228 ARG A O 1
ATOM 1782 N N . THR A 1 229 ? 3.731 -6.906 -0.801 1.00 98.06 229 THR A N 1
ATOM 1783 C CA . THR A 1 229 ? 4.481 -7.831 0.039 1.00 98.06 229 THR A CA 1
ATOM 1784 C C . THR A 1 229 ? 3.603 -9.008 0.450 1.00 98.06 229 THR A C 1
ATOM 1786 O O . THR A 1 229 ? 2.477 -8.799 0.893 1.00 98.06 229 THR A O 1
ATOM 1789 N N . PRO A 1 230 ? 4.064 -10.259 0.307 1.00 96.38 230 PRO A N 1
ATOM 1790 C CA . PRO A 1 230 ? 3.318 -11.403 0.818 1.00 96.38 230 PRO A CA 1
ATOM 1791 C C . PRO A 1 230 ? 3.475 -11.566 2.340 1.00 96.38 230 PRO A C 1
ATOM 1793 O O . PRO A 1 230 ? 2.662 -12.241 2.963 1.00 96.38 230 PRO A O 1
ATOM 1796 N N . ASP A 1 231 ? 4.525 -10.988 2.935 1.00 95.00 231 ASP A N 1
ATOM 1797 C CA . ASP A 1 231 ? 5.030 -11.400 4.251 1.00 95.00 231 ASP A CA 1
ATOM 1798 C C . ASP A 1 231 ? 5.683 -10.280 5.087 1.00 95.00 231 ASP A C 1
ATOM 1800 O O . ASP A 1 231 ? 6.227 -10.560 6.153 1.00 95.00 231 ASP A O 1
ATOM 1804 N N . PHE A 1 232 ? 5.673 -9.027 4.619 1.00 97.00 232 PHE A N 1
ATOM 1805 C CA . PHE A 1 232 ? 6.424 -7.894 5.188 1.00 97.00 232 PHE A CA 1
ATOM 1806 C C . PHE A 1 232 ? 7.945 -8.097 5.274 1.00 97.00 232 PHE A C 1
ATOM 1808 O O . PHE A 1 232 ? 8.642 -7.333 5.943 1.00 97.00 232 PHE A O 1
ATOM 1815 N N . ARG A 1 233 ? 8.492 -9.109 4.597 1.00 95.44 233 ARG A N 1
ATOM 1816 C CA . ARG A 1 233 ? 9.933 -9.377 4.497 1.00 95.44 233 ARG A CA 1
ATOM 1817 C C . ARG A 1 233 ? 10.457 -9.055 3.113 1.00 95.44 233 ARG A C 1
ATOM 1819 O O . ARG A 1 233 ? 11.565 -8.542 2.983 1.00 95.44 233 ARG A O 1
ATOM 1826 N N . THR A 1 234 ? 9.687 -9.379 2.082 1.00 96.69 234 THR A N 1
ATOM 1827 C CA . THR A 1 234 ? 10.020 -9.014 0.709 1.00 96.69 234 THR A CA 1
ATOM 1828 C C . THR A 1 234 ? 9.019 -8.003 0.191 1.00 96.69 234 THR A C 1
ATOM 1830 O O . THR A 1 234 ? 7.818 -8.259 0.209 1.00 96.69 234 THR A O 1
ATOM 1833 N N . PHE A 1 235 ? 9.516 -6.881 -0.307 1.00 97.69 235 PHE A N 1
ATOM 1834 C CA . PHE A 1 235 ? 8.717 -5.801 -0.858 1.00 97.69 235 PHE A CA 1
ATOM 1835 C C . PHE A 1 235 ? 9.026 -5.646 -2.342 1.00 97.69 235 PHE A C 1
ATOM 1837 O O . PHE A 1 235 ? 10.185 -5.578 -2.752 1.00 97.69 235 PHE A O 1
ATOM 1844 N N . GLU A 1 236 ? 7.978 -5.606 -3.150 1.00 96.94 236 GLU A N 1
ATOM 1845 C CA . GLU A 1 236 ? 8.032 -5.297 -4.572 1.00 96.94 236 GLU A CA 1
ATOM 1846 C C . GLU A 1 236 ? 7.423 -3.919 -4.784 1.00 96.94 236 GLU A C 1
ATOM 1848 O O . GLU A 1 236 ? 6.254 -3.695 -4.469 1.00 96.94 236 GLU A O 1
ATOM 1853 N N . ILE A 1 237 ? 8.222 -3.000 -5.309 1.00 96.00 237 ILE A N 1
ATOM 1854 C CA . ILE A 1 237 ? 7.819 -1.641 -5.628 1.00 96.00 237 ILE A CA 1
ATOM 1855 C C . ILE A 1 237 ? 7.623 -1.564 -7.135 1.00 96.00 237 ILE A C 1
ATOM 1857 O O . ILE A 1 237 ? 8.516 -1.888 -7.921 1.00 96.00 237 ILE A O 1
ATOM 1861 N N . SER A 1 238 ? 6.419 -1.176 -7.537 1.00 92.44 238 SER A N 1
ATOM 1862 C CA . SER A 1 238 ? 5.987 -1.088 -8.926 1.00 92.44 238 SER A CA 1
ATOM 1863 C C . SER A 1 238 ? 5.358 0.268 -9.209 1.00 92.44 238 SER A C 1
ATOM 1865 O O . SER A 1 238 ? 4.659 0.847 -8.375 1.00 92.44 238 SER A O 1
ATOM 1867 N N . ARG A 1 239 ? 5.543 0.753 -10.435 1.00 89.88 239 ARG A N 1
ATOM 1868 C CA . ARG A 1 239 ? 4.868 1.965 -10.899 1.00 89.88 239 ARG A CA 1
ATOM 1869 C C . ARG A 1 239 ? 3.435 1.640 -11.293 1.00 89.88 239 ARG A C 1
ATOM 1871 O O . ARG A 1 239 ? 3.170 0.581 -11.856 1.00 89.88 239 ARG A O 1
ATOM 1878 N N . LEU A 1 240 ? 2.539 2.591 -11.052 1.00 90.25 240 LEU A N 1
ATOM 1879 C CA . LEU A 1 240 ? 1.199 2.580 -11.623 1.00 90.25 240 LEU A CA 1
ATOM 1880 C C . LEU A 1 240 ? 1.135 3.519 -12.831 1.00 90.25 240 LEU A C 1
ATOM 1882 O O . LEU A 1 240 ? 1.890 4.493 -12.924 1.00 90.25 240 LEU A O 1
ATOM 1886 N N . PHE A 1 241 ? 0.227 3.220 -13.757 1.00 86.50 241 PHE A N 1
ATOM 1887 C CA . PHE A 1 241 ? 0.055 3.968 -15.004 1.00 86.50 241 PHE A CA 1
ATOM 1888 C C . PHE A 1 241 ? -1.405 4.358 -15.226 1.00 86.50 241 PHE A C 1
ATOM 1890 O O . PHE A 1 241 ? -2.307 3.729 -14.683 1.00 86.50 241 PHE A O 1
ATOM 1897 N N . GLY A 1 242 ? -1.633 5.362 -16.072 1.00 85.56 242 GLY A N 1
ATOM 1898 C CA . GLY A 1 242 ? -2.966 5.855 -16.422 1.00 85.56 242 GLY A CA 1
ATOM 1899 C C . GLY A 1 242 ? -3.380 7.112 -15.653 1.00 85.56 242 GLY A C 1
ATOM 1900 O O . GLY A 1 242 ? -2.667 7.596 -14.773 1.00 85.56 242 GLY A O 1
ATOM 1901 N N . THR A 1 243 ? -4.518 7.698 -16.030 1.00 86.19 243 THR A N 1
ATOM 1902 C CA . THR A 1 243 ? -4.919 9.020 -15.519 1.00 86.19 243 THR A CA 1
ATOM 1903 C C . THR A 1 243 ? -5.425 8.971 -14.079 1.00 86.19 243 THR A C 1
ATOM 1905 O O . THR A 1 243 ? -5.271 9.940 -13.340 1.00 86.19 243 THR A O 1
ATOM 1908 N N . ALA A 1 244 ? -5.951 7.825 -13.636 1.00 88.62 244 ALA A N 1
ATOM 1909 C CA . ALA A 1 244 ? -6.515 7.682 -12.298 1.00 88.62 244 ALA A CA 1
ATOM 1910 C C . ALA A 1 244 ? -5.459 7.639 -11.174 1.00 88.62 244 ALA A C 1
ATOM 1912 O O . ALA A 1 244 ? -5.829 7.651 -10.001 1.00 88.62 244 ALA A O 1
ATOM 1913 N N . VAL A 1 245 ? -4.166 7.604 -11.513 1.00 87.38 245 VAL A N 1
ATOM 1914 C CA . VAL A 1 245 ? -3.033 7.588 -10.563 1.00 87.38 245 VAL A CA 1
ATOM 1915 C C . VAL A 1 245 ? -2.159 8.842 -10.648 1.00 87.38 245 VAL A C 1
ATOM 1917 O O . VAL A 1 245 ? -1.071 8.884 -10.074 1.00 87.38 245 VAL A O 1
ATOM 1920 N N . GLY A 1 246 ? -2.624 9.861 -11.381 1.00 79.62 246 GLY A N 1
ATOM 1921 C CA . GLY A 1 246 ? -1.892 11.110 -11.616 1.00 79.62 246 GLY A CA 1
ATOM 1922 C C . GLY A 1 246 ? -1.792 12.042 -10.406 1.00 79.62 246 GLY A C 1
ATOM 1923 O O . GLY A 1 246 ? -1.146 13.078 -10.503 1.00 79.62 246 GLY A O 1
ATOM 1924 N N . GLU A 1 247 ? -2.416 11.671 -9.291 1.00 85.69 247 GLU A N 1
ATOM 1925 C CA . GLU A 1 247 ? -2.448 12.414 -8.034 1.00 85.69 247 GLU A CA 1
ATOM 1926 C C . GLU A 1 247 ? -2.243 11.465 -6.850 1.00 85.69 247 GLU A C 1
ATOM 1928 O O . GLU A 1 247 ? -2.130 10.246 -7.018 1.00 85.69 247 GLU A O 1
ATOM 1933 N N . LYS A 1 248 ? -2.183 12.036 -5.646 1.00 88.19 248 LYS A N 1
ATOM 1934 C CA . LYS A 1 248 ? -2.055 11.297 -4.383 1.00 88.19 248 LYS A CA 1
ATOM 1935 C C . LYS A 1 248 ? -3.390 10.729 -3.882 1.00 88.19 248 LYS A C 1
ATOM 1937 O O . LYS A 1 248 ? -4.449 10.934 -4.471 1.00 88.19 248 LYS A O 1
ATOM 1942 N N . ASP A 1 249 ? -3.336 10.054 -2.738 1.00 89.62 249 ASP A N 1
ATOM 1943 C CA . ASP A 1 249 ? -4.500 9.576 -1.980 1.00 89.62 249 ASP A CA 1
ATOM 1944 C C . ASP A 1 249 ? -5.333 8.494 -2.677 1.00 89.62 249 ASP A C 1
ATOM 1946 O O . ASP A 1 249 ? -6.538 8.370 -2.454 1.00 89.62 249 ASP A O 1
ATOM 1950 N N . MET A 1 250 ? -4.687 7.672 -3.502 1.00 93.56 250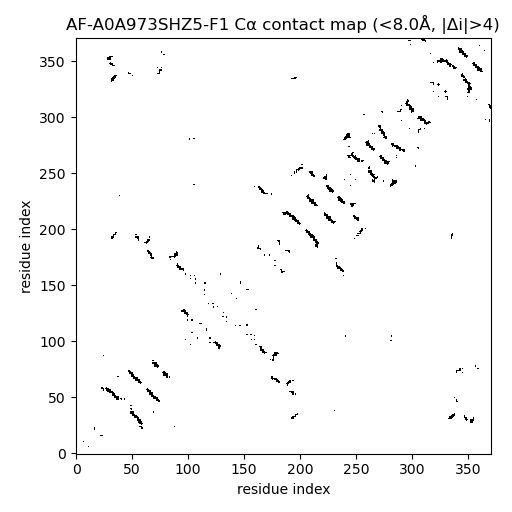 MET A N 1
ATOM 1951 C CA . MET A 1 250 ? -5.295 6.434 -3.971 1.00 93.56 250 MET A CA 1
ATOM 1952 C C . MET A 1 250 ? -5.303 5.394 -2.845 1.00 93.56 250 MET A C 1
ATOM 1954 O O . MET A 1 250 ? -4.304 5.266 -2.141 1.00 93.56 250 MET A O 1
ATOM 1958 N N . ALA A 1 251 ? -6.380 4.623 -2.696 1.00 95.31 251 ALA A N 1
ATOM 1959 C CA . ALA A 1 251 ? -6.487 3.521 -1.737 1.00 95.31 251 ALA A CA 1
ATOM 1960 C C . ALA A 1 251 ? -7.173 2.309 -2.381 1.00 95.31 251 ALA A C 1
ATOM 1962 O O . ALA A 1 251 ? -8.273 2.425 -2.921 1.00 95.31 251 ALA A O 1
ATOM 1963 N N . LEU A 1 252 ? -6.525 1.145 -2.340 1.00 97.44 252 LEU A N 1
ATOM 1964 C CA . LEU A 1 252 ? -7.032 -0.083 -2.957 1.00 97.44 252 LEU A CA 1
ATOM 1965 C C . LEU A 1 252 ? -8.195 -0.689 -2.161 1.00 97.44 252 LEU A C 1
ATOM 1967 O O . LEU A 1 252 ? -8.188 -0.707 -0.932 1.00 97.44 252 LEU A O 1
ATOM 1971 N N . PHE A 1 253 ? -9.161 -1.269 -2.873 1.00 97.12 253 PHE A N 1
ATOM 1972 C CA . PHE A 1 253 ? -10.137 -2.171 -2.264 1.00 97.12 253 PHE A CA 1
ATOM 1973 C C . PHE A 1 253 ? -9.444 -3.489 -1.868 1.00 97.12 253 PHE A C 1
ATOM 1975 O O . PHE A 1 253 ? -8.503 -3.907 -2.542 1.00 97.12 253 PHE A O 1
ATOM 1982 N N . PRO A 1 254 ? -9.914 -4.194 -0.821 1.00 97.25 254 PRO A N 1
ATOM 1983 C CA . PRO A 1 254 ? -9.236 -5.379 -0.277 1.00 97.25 254 PRO A CA 1
ATOM 1984 C C . PRO A 1 254 ? -9.443 -6.664 -1.098 1.00 97.25 254 PRO A C 1
ATOM 1986 O O . PRO A 1 254 ? -9.034 -7.745 -0.677 1.00 97.25 254 PRO A O 1
ATOM 1989 N N . ARG A 1 255 ? -10.137 -6.583 -2.235 1.00 97.44 255 ARG A N 1
ATOM 1990 C CA . ARG A 1 255 ? -10.459 -7.720 -3.104 1.00 97.44 255 ARG A CA 1
ATOM 1991 C C . ARG A 1 255 ? -10.875 -7.240 -4.485 1.00 97.44 255 ARG A C 1
ATOM 1993 O O . ARG A 1 255 ? -11.214 -6.070 -4.675 1.00 97.44 255 ARG A O 1
ATOM 2000 N N . LEU A 1 256 ? -10.944 -8.178 -5.422 1.00 96.75 256 LEU A N 1
ATOM 2001 C CA . LEU A 1 256 ? -11.624 -7.952 -6.692 1.00 96.75 256 LEU A CA 1
ATOM 2002 C C . LEU A 1 256 ? -13.130 -7.737 -6.476 1.00 96.75 256 LEU A C 1
ATOM 2004 O O . LEU A 1 256 ? -13.773 -8.384 -5.640 1.00 96.75 256 LEU A O 1
ATOM 2008 N N . VAL A 1 257 ? -13.702 -6.856 -7.290 1.00 95.19 257 VAL A N 1
ATOM 2009 C CA . VAL A 1 257 ? -15.148 -6.636 -7.393 1.00 95.19 257 VAL A CA 1
ATOM 2010 C C . VAL A 1 257 ? -15.525 -6.843 -8.851 1.00 95.19 257 VAL A C 1
ATOM 2012 O O . VAL A 1 257 ? -14.957 -6.208 -9.739 1.00 95.19 257 VAL A O 1
ATOM 2015 N N . ASN A 1 258 ? -16.426 -7.791 -9.116 1.00 92.81 258 ASN A N 1
ATOM 2016 C CA . ASN A 1 258 ? -16.823 -8.183 -10.475 1.00 92.81 258 ASN A CA 1
ATOM 2017 C C . ASN A 1 258 ? -15.624 -8.489 -11.401 1.00 92.81 258 ASN A C 1
ATOM 2019 O O . ASN A 1 258 ? -15.609 -8.113 -12.573 1.00 92.81 258 ASN A O 1
ATOM 2023 N N . GLY A 1 259 ? -14.596 -9.150 -10.854 1.00 93.94 259 GLY A N 1
ATOM 2024 C CA . GLY A 1 259 ? -13.388 -9.549 -11.586 1.00 93.94 259 GLY A CA 1
ATOM 2025 C C . GLY A 1 259 ? -12.422 -8.408 -11.924 1.00 93.94 259 GLY A C 1
ATOM 2026 O O . GLY A 1 259 ? -11.552 -8.597 -12.768 1.00 93.94 259 GLY A O 1
ATOM 2027 N N . ARG A 1 260 ? -12.569 -7.229 -11.306 1.00 93.88 260 ARG A N 1
ATOM 2028 C CA . ARG A 1 260 ? -11.685 -6.074 -11.514 1.00 93.88 260 ARG A CA 1
ATOM 2029 C C . ARG A 1 260 ? -11.070 -5.596 -10.208 1.00 93.88 260 ARG A C 1
ATOM 2031 O O . ARG A 1 260 ? -11.694 -5.687 -9.149 1.00 93.88 260 ARG A O 1
ATOM 2038 N N . TYR A 1 261 ? -9.867 -5.046 -10.306 1.00 95.31 261 TYR A N 1
ATOM 2039 C CA . TYR A 1 261 ? -9.250 -4.286 -9.228 1.00 95.31 261 TYR A CA 1
ATOM 2040 C C . TYR A 1 261 ? -9.947 -2.939 -9.118 1.00 95.31 261 TYR A C 1
ATOM 2042 O O . TYR A 1 261 ? -10.148 -2.274 -10.134 1.00 95.31 261 TYR A O 1
ATOM 2050 N N . LEU A 1 262 ? -10.296 -2.536 -7.898 1.00 95.75 262 LEU A N 1
ATOM 2051 C CA . LEU A 1 262 ? -10.875 -1.226 -7.624 1.00 95.75 262 LEU A CA 1
ATOM 2052 C C . LEU A 1 262 ? -10.018 -0.450 -6.630 1.00 95.75 262 LEU A C 1
ATOM 2054 O O . LEU A 1 262 ? -9.345 -1.030 -5.776 1.00 95.75 262 LEU A O 1
ATOM 2058 N N . ALA A 1 263 ? -10.082 0.870 -6.735 1.00 95.56 263 ALA A N 1
ATOM 2059 C CA . ALA A 1 263 ? -9.450 1.791 -5.809 1.00 95.56 263 ALA A CA 1
ATOM 2060 C C . ALA A 1 263 ? -10.301 3.047 -5.640 1.00 95.56 263 ALA A C 1
ATOM 2062 O O . ALA A 1 263 ? -10.897 3.532 -6.604 1.00 95.56 263 ALA A O 1
ATOM 2063 N N . MET A 1 264 ? -10.298 3.614 -4.437 1.00 93.69 264 MET A N 1
ATOM 2064 C CA . MET A 1 264 ? -10.588 5.032 -4.272 1.00 93.69 264 MET A CA 1
ATOM 2065 C C . MET A 1 264 ? -9.427 5.822 -4.872 1.00 93.69 264 MET A C 1
ATOM 2067 O O . MET A 1 264 ? -8.269 5.479 -4.652 1.00 93.69 264 MET A O 1
ATOM 2071 N N . SER A 1 265 ? -9.725 6.860 -5.642 1.00 90.88 265 SER A N 1
ATOM 2072 C CA . SER A 1 265 ? -8.739 7.735 -6.266 1.00 90.88 265 SER A CA 1
ATOM 2073 C C . SER A 1 265 ? -9.168 9.188 -6.139 1.00 90.88 265 SER A C 1
ATOM 2075 O O . SER A 1 265 ? -10.348 9.517 -6.296 1.00 90.88 265 SER A O 1
ATOM 2077 N N . ARG A 1 266 ? -8.184 10.060 -5.909 1.00 88.12 266 ARG A N 1
ATOM 2078 C CA . ARG A 1 266 ? -8.329 11.511 -5.984 1.00 88.12 266 ARG A CA 1
ATOM 2079 C C . ARG A 1 266 ? -7.604 12.074 -7.206 1.00 88.12 266 ARG A C 1
ATOM 2081 O O . ARG A 1 266 ? -6.850 13.032 -7.098 1.00 88.12 266 ARG A O 1
ATOM 2088 N N . TRP A 1 267 ? -7.832 11.459 -8.364 1.00 86.00 267 TRP A N 1
ATOM 2089 C CA . TRP A 1 267 ? -7.126 11.712 -9.629 1.00 86.00 267 TRP A CA 1
ATOM 2090 C C . TRP A 1 267 ? -7.024 13.185 -10.067 1.00 86.00 267 TRP A C 1
ATOM 2092 O O . TRP A 1 267 ? -6.111 13.524 -10.810 1.00 86.00 267 TRP A O 1
ATOM 2102 N N . ASP A 1 268 ? -7.947 14.055 -9.642 1.00 84.94 268 ASP A N 1
ATOM 2103 C CA . ASP A 1 268 ? -7.946 15.494 -9.957 1.00 84.94 268 ASP A CA 1
ATOM 2104 C C . ASP A 1 268 ? -7.537 16.389 -8.770 1.00 84.94 268 ASP A C 1
ATOM 2106 O O . ASP A 1 268 ? -7.726 17.610 -8.798 1.00 84.94 268 ASP A O 1
ATOM 2110 N N . GLY A 1 269 ? -7.051 15.778 -7.688 1.00 84.25 269 GLY A N 1
ATOM 2111 C CA . GLY A 1 269 ? -6.622 16.439 -6.461 1.00 84.25 269 GLY A CA 1
ATOM 2112 C C . GLY A 1 269 ? -7.771 16.990 -5.611 1.00 84.25 269 GLY A C 1
ATOM 2113 O O . GLY A 1 269 ? -7.529 17.551 -4.538 1.00 84.25 269 GLY A O 1
ATOM 2114 N N . ARG A 1 270 ? -9.031 16.834 -6.042 1.00 83.75 270 ARG A N 1
ATOM 2115 C CA . ARG A 1 270 ? -10.191 17.488 -5.416 1.00 83.75 270 ARG A CA 1
ATOM 2116 C C . ARG A 1 270 ? -11.312 16.528 -5.064 1.00 83.75 270 ARG A C 1
ATOM 2118 O O . ARG A 1 270 ? -11.860 16.646 -3.976 1.00 83.75 270 ARG A O 1
ATOM 2125 N N . HIS A 1 271 ? -11.676 15.621 -5.959 1.00 85.62 271 HIS A N 1
ATOM 2126 C CA . HIS A 1 271 ? -12.837 14.755 -5.808 1.00 85.62 271 HIS A CA 1
ATOM 2127 C C . HIS A 1 271 ? -12.412 13.316 -5.554 1.00 85.62 271 HIS A C 1
ATOM 2129 O O . HIS A 1 271 ? -11.489 12.813 -6.187 1.00 85.62 271 HIS A O 1
ATOM 2135 N N . ASN A 1 272 ? -13.152 12.637 -4.682 1.00 87.94 272 ASN A N 1
ATOM 2136 C CA . ASN A 1 272 ? -13.067 11.191 -4.560 1.00 87.94 272 ASN A CA 1
ATOM 2137 C C . ASN A 1 272 ? -13.772 10.541 -5.752 1.00 87.94 272 ASN A C 1
ATOM 2139 O O . ASN A 1 272 ? -14.837 10.993 -6.181 1.00 87.94 272 ASN A O 1
ATOM 2143 N N . ALA A 1 273 ? -13.191 9.474 -6.279 1.00 90.12 273 ALA A N 1
ATOM 2144 C CA . ALA A 1 273 ? -13.763 8.674 -7.346 1.00 90.12 273 ALA A CA 1
ATOM 2145 C C . ALA A 1 273 ? -13.392 7.203 -7.170 1.00 90.12 273 ALA A C 1
ATOM 2147 O O . ALA A 1 273 ? -12.373 6.885 -6.560 1.00 90.12 273 ALA A O 1
ATOM 2148 N N . VAL A 1 274 ? -14.195 6.311 -7.747 1.00 92.81 274 VAL A N 1
ATOM 2149 C CA . VAL A 1 274 ? -13.813 4.902 -7.886 1.00 92.81 274 VAL A CA 1
ATOM 2150 C C . VAL A 1 274 ? -13.120 4.718 -9.230 1.00 92.81 274 VAL A C 1
ATOM 2152 O O . VAL A 1 274 ? -13.687 5.033 -10.281 1.00 92.81 274 VAL A O 1
ATOM 2155 N N . ALA A 1 275 ? -11.893 4.211 -9.189 1.00 93.62 275 ALA A N 1
ATOM 2156 C CA . ALA A 1 275 ? -11.120 3.798 -10.349 1.00 93.62 275 ALA A CA 1
ATOM 2157 C C . ALA A 1 275 ? -11.127 2.273 -10.467 1.00 93.62 275 ALA A C 1
ATOM 2159 O O . ALA A 1 275 ? -11.206 1.563 -9.461 1.00 93.62 275 ALA A O 1
ATOM 2160 N N . ALA A 1 276 ? -11.028 1.779 -11.699 1.00 93.44 276 ALA A N 1
ATOM 2161 C CA . ALA A 1 276 ? -10.999 0.355 -11.991 1.00 93.44 276 ALA A CA 1
ATOM 2162 C C . ALA A 1 276 ? -9.781 -0.003 -12.842 1.00 93.44 276 ALA A C 1
ATOM 2164 O O . ALA A 1 276 ? -9.379 0.753 -13.727 1.00 93.44 276 ALA A O 1
ATOM 2165 N N . SER A 1 277 ? -9.242 -1.192 -12.605 1.00 92.38 277 SER A N 1
ATOM 2166 C CA . SER A 1 277 ? -8.135 -1.755 -13.363 1.00 92.38 277 SER A CA 1
ATOM 2167 C C . SER A 1 277 ? -8.369 -3.237 -13.645 1.00 92.38 277 SER A C 1
ATOM 2169 O O . SER A 1 277 ? -8.968 -3.963 -12.847 1.00 92.38 277 SER A O 1
ATOM 2171 N N . ALA A 1 278 ? -7.920 -3.680 -14.819 1.00 90.06 278 ALA A N 1
ATOM 2172 C CA . ALA A 1 278 ? -7.980 -5.080 -15.224 1.00 90.06 278 ALA A CA 1
ATOM 2173 C C . ALA A 1 278 ? -6.787 -5.897 -14.701 1.00 90.06 278 ALA A C 1
ATOM 2175 O O . ALA A 1 278 ? -6.914 -7.101 -14.514 1.00 90.06 278 ALA A O 1
ATOM 2176 N N . ASP A 1 279 ? -5.646 -5.250 -14.464 1.00 87.38 279 ASP A N 1
ATOM 2177 C CA . ASP A 1 279 ? -4.358 -5.883 -14.153 1.00 87.38 279 ASP A CA 1
ATOM 2178 C C . ASP A 1 279 ? -3.763 -5.429 -12.805 1.00 87.38 279 ASP A C 1
ATOM 2180 O O . ASP A 1 279 ? -2.784 -6.002 -12.336 1.00 87.38 279 ASP A O 1
ATOM 2184 N N . GLY A 1 280 ? -4.351 -4.408 -12.174 1.00 90.69 280 GLY A N 1
ATOM 2185 C CA . GLY A 1 280 ? -3.879 -3.802 -10.930 1.00 90.69 280 GLY A CA 1
ATOM 2186 C C . GLY A 1 280 ? -2.725 -2.810 -11.118 1.00 90.69 280 GLY A C 1
ATOM 2187 O O . GLY A 1 280 ? -2.259 -2.238 -10.133 1.00 90.69 280 GLY A O 1
ATOM 2188 N N . VAL A 1 281 ? -2.281 -2.573 -12.358 1.00 89.00 281 VAL A N 1
ATOM 2189 C CA . VAL A 1 281 ? -1.095 -1.768 -12.700 1.00 89.00 281 VAL A CA 1
ATOM 2190 C C . VAL A 1 281 ? -1.455 -0.599 -13.621 1.00 89.00 281 VAL A C 1
ATOM 2192 O O . VAL A 1 281 ? -0.992 0.524 -13.413 1.00 89.00 281 VAL A O 1
ATOM 2195 N N . SER A 1 282 ? -2.318 -0.836 -14.608 1.00 88.50 282 SER A N 1
ATOM 2196 C CA . SER A 1 282 ? -2.868 0.175 -15.507 1.00 88.50 282 SER A CA 1
ATOM 2197 C C . SER A 1 282 ? -4.254 0.625 -15.045 1.00 88.50 282 SER A C 1
ATOM 2199 O O . SER A 1 282 ? -5.187 -0.172 -14.926 1.00 88.50 282 SER A O 1
ATOM 2201 N N . TRP A 1 283 ? -4.394 1.924 -14.807 1.00 91.06 283 TRP A N 1
ATOM 2202 C CA . TRP A 1 283 ? -5.572 2.587 -14.254 1.00 91.06 283 TRP A CA 1
ATOM 2203 C C . TRP A 1 283 ? -5.995 3.747 -15.178 1.00 91.06 283 TRP A C 1
ATOM 2205 O O . TRP A 1 283 ? -5.732 4.918 -14.883 1.00 91.06 283 TRP A O 1
ATOM 2215 N N . PRO A 1 284 ? -6.599 3.440 -16.344 1.00 84.31 284 PRO A N 1
ATOM 2216 C CA . PRO A 1 284 ? -6.802 4.409 -17.419 1.00 84.31 284 PRO A CA 1
ATOM 2217 C C . PRO A 1 284 ? -7.776 5.537 -17.063 1.00 84.31 284 PRO A C 1
ATOM 2219 O O . PRO A 1 284 ? -7.454 6.679 -17.373 1.00 84.31 284 PRO A O 1
ATOM 2222 N N . ASP A 1 285 ? -8.891 5.242 -16.379 1.00 75.38 285 ASP A N 1
ATOM 2223 C CA . ASP A 1 285 ? -9.951 6.205 -16.044 1.00 75.38 285 ASP A CA 1
ATOM 2224 C C . ASP A 1 285 ? -10.494 6.012 -14.615 1.00 75.38 285 ASP A C 1
ATOM 2226 O O . ASP A 1 285 ? -10.654 4.887 -14.129 1.00 75.38 285 ASP A O 1
ATOM 2230 N N . ALA A 1 286 ? -10.853 7.119 -13.957 1.00 68.88 286 ALA A N 1
ATOM 2231 C CA . ALA A 1 286 ? -11.650 7.117 -12.732 1.00 68.88 286 ALA A CA 1
ATOM 2232 C C . ALA A 1 286 ? -13.139 7.247 -13.099 1.00 68.88 286 ALA A C 1
ATOM 2234 O O . ALA A 1 286 ? -13.607 8.288 -13.554 1.00 68.88 286 ALA A O 1
ATOM 2235 N N . THR A 1 287 ? -13.882 6.153 -12.944 1.00 64.56 287 THR A N 1
ATOM 2236 C CA . THR A 1 287 ? -15.180 5.925 -13.600 1.00 64.56 287 THR A CA 1
ATOM 2237 C C . THR A 1 287 ? -16.358 6.751 -13.075 1.00 64.56 287 THR A C 1
ATOM 2239 O O . THR A 1 287 ? -17.318 6.954 -13.816 1.00 64.56 287 THR A O 1
ATOM 2242 N N . ALA A 1 288 ? -16.319 7.253 -11.837 1.00 66.25 288 ALA A N 1
ATOM 2243 C CA . ALA A 1 288 ? -17.399 8.075 -11.284 1.00 66.25 288 ALA A CA 1
ATOM 2244 C C . ALA A 1 288 ? -16.944 8.846 -10.043 1.00 66.25 288 ALA A C 1
ATOM 2246 O O . ALA A 1 288 ? -16.301 8.275 -9.161 1.00 66.25 288 ALA A O 1
ATOM 2247 N N . ARG A 1 289 ? -17.325 10.129 -9.950 1.00 77.44 289 ARG A N 1
ATOM 2248 C CA . ARG A 1 289 ? -17.211 10.898 -8.702 1.00 77.44 289 ARG A CA 1
ATOM 2249 C C . ARG A 1 289 ? -18.044 10.217 -7.622 1.00 77.44 289 ARG A C 1
ATOM 2251 O O . ARG A 1 289 ? -19.202 9.885 -7.854 1.00 77.44 289 ARG A O 1
ATOM 2258 N N . CYS A 1 290 ? -17.449 10.054 -6.454 1.00 76.12 290 CYS A N 1
ATOM 2259 C CA . CYS A 1 290 ? -18.015 9.325 -5.341 1.00 76.12 290 CYS A CA 1
ATOM 2260 C C . CYS A 1 290 ? -18.256 10.278 -4.170 1.00 76.12 290 CYS A C 1
ATOM 2262 O O . CYS A 1 290 ? -17.313 10.725 -3.517 1.00 76.12 290 CYS A O 1
ATOM 2264 N N . GLY A 1 291 ? -19.531 10.569 -3.911 1.00 72.81 291 GLY A N 1
ATOM 2265 C CA . GLY A 1 291 ? -19.971 11.328 -2.742 1.00 72.81 291 GLY A CA 1
ATOM 2266 C C . GLY A 1 291 ? -19.569 12.811 -2.738 1.00 72.81 291 GLY A C 1
ATOM 2267 O O . GLY A 1 291 ? -19.083 13.348 -3.741 1.00 72.81 291 GLY A O 1
ATOM 2268 N N . PRO A 1 292 ? -19.815 13.507 -1.615 1.00 69.06 292 PRO A N 1
ATOM 2269 C CA . PRO A 1 292 ? -19.400 14.889 -1.416 1.00 69.06 292 PRO A CA 1
ATOM 2270 C C . PRO A 1 292 ? -17.875 15.024 -1.372 1.00 69.06 292 PRO A C 1
ATOM 2272 O O . PRO A 1 292 ? -17.147 14.115 -0.984 1.00 69.06 292 PRO A O 1
ATOM 2275 N N . THR A 1 293 ? -17.377 16.218 -1.688 1.00 65.62 293 THR A N 1
ATOM 2276 C CA . THR A 1 293 ? -15.948 16.559 -1.566 1.00 65.62 293 THR A CA 1
ATOM 2277 C C . THR A 1 293 ? -15.460 16.553 -0.109 1.00 65.62 293 THR A C 1
ATOM 2279 O O . THR A 1 293 ? -14.259 16.528 0.140 1.00 65.62 293 THR A O 1
ATOM 2282 N N . ARG A 1 294 ? -16.379 16.632 0.862 1.00 66.81 294 ARG A N 1
ATOM 2283 C CA . ARG A 1 294 ? -16.093 16.692 2.298 1.00 66.81 294 ARG A CA 1
ATOM 2284 C C . ARG A 1 294 ? -17.113 15.836 3.047 1.00 66.81 294 ARG A C 1
ATOM 2286 O O . ARG A 1 294 ? -18.222 16.296 3.281 1.00 66.81 294 ARG A O 1
ATOM 2293 N N . SER A 1 295 ? -16.724 14.615 3.390 1.00 67.69 295 SER A N 1
ATOM 2294 C CA . SER A 1 295 ? -17.485 13.708 4.256 1.00 67.69 295 SER A CA 1
ATOM 2295 C C . SER A 1 295 ? -16.513 13.008 5.193 1.00 67.69 295 SER A C 1
ATOM 2297 O O . SER A 1 295 ? -15.393 12.702 4.779 1.00 67.69 295 SER A O 1
ATOM 2299 N N . GLY A 1 296 ? -16.925 12.758 6.437 1.00 83.38 296 GLY A N 1
ATOM 2300 C CA . GLY A 1 296 ? -16.096 12.026 7.399 1.00 83.38 296 GLY A CA 1
ATOM 2301 C C . GLY A 1 296 ? -15.939 10.547 7.047 1.00 83.38 296 GLY A C 1
ATOM 2302 O O . GLY A 1 296 ? -14.878 9.973 7.268 1.00 83.38 296 GLY A O 1
ATOM 2303 N N . ALA A 1 297 ? -16.977 9.951 6.457 1.00 91.56 297 ALA A N 1
ATOM 2304 C CA . ALA A 1 297 ? -16.986 8.592 5.930 1.00 91.56 297 ALA A CA 1
ATOM 2305 C C . ALA A 1 297 ? -18.037 8.461 4.814 1.00 91.56 297 ALA A C 1
ATOM 2307 O O . ALA A 1 297 ? -18.987 9.246 4.751 1.00 91.56 297 ALA A O 1
ATOM 2308 N N . LEU A 1 298 ? -17.866 7.464 3.942 1.00 93.06 298 LEU A N 1
ATOM 2309 C CA . LEU A 1 298 ? -18.811 7.095 2.886 1.00 93.06 298 LEU A CA 1
ATOM 2310 C C . LEU A 1 298 ? -19.128 5.603 2.990 1.00 93.06 298 LEU A C 1
ATOM 2312 O O . LEU A 1 298 ? -18.222 4.791 3.170 1.00 93.06 298 LEU A O 1
ATOM 2316 N N . LEU A 1 299 ? -20.397 5.249 2.805 1.00 95.06 299 LEU A N 1
ATOM 2317 C CA . LEU A 1 299 ? -20.844 3.876 2.611 1.00 95.06 299 LEU A CA 1
ATOM 2318 C C . LEU A 1 299 ? -21.109 3.653 1.125 1.00 95.06 299 LEU A C 1
ATOM 2320 O O . LEU A 1 299 ? -21.937 4.343 0.529 1.00 95.06 299 LEU A O 1
ATOM 2324 N N . LEU A 1 300 ? -20.409 2.693 0.530 1.00 94.62 300 LEU A N 1
ATOM 2325 C CA . LEU A 1 300 ? -20.523 2.354 -0.887 1.00 94.62 300 LEU A CA 1
ATOM 2326 C C . LEU A 1 300 ? -21.290 1.047 -1.057 1.00 94.62 300 LEU A C 1
ATOM 2328 O O . LEU A 1 300 ? -21.274 0.190 -0.174 1.00 94.62 300 LEU A O 1
ATOM 2332 N N . ASP A 1 301 ? -21.957 0.892 -2.196 1.00 94.88 301 ASP A N 1
ATOM 2333 C CA . ASP A 1 301 ? -22.570 -0.379 -2.556 1.00 94.88 301 ASP A CA 1
ATOM 2334 C C . ASP A 1 301 ? -21.513 -1.485 -2.709 1.00 94.88 301 ASP A C 1
ATOM 2336 O O . ASP A 1 301 ? -20.405 -1.252 -3.196 1.00 94.88 301 ASP A O 1
ATOM 2340 N N . LEU A 1 302 ? -21.854 -2.695 -2.264 1.00 94.31 302 LEU A N 1
ATOM 2341 C CA . LEU A 1 302 ? -20.923 -3.818 -2.194 1.00 94.31 302 LEU A CA 1
ATOM 2342 C C . LEU A 1 302 ? -20.544 -4.374 -3.576 1.00 94.31 302 LEU A C 1
ATOM 2344 O O . LEU A 1 302 ? -19.413 -4.840 -3.755 1.00 94.31 302 LEU A O 1
ATOM 2348 N N . ASP A 1 303 ? -21.486 -4.332 -4.519 1.00 93.06 303 ASP A N 1
ATOM 2349 C CA . ASP A 1 303 ? -21.356 -4.892 -5.865 1.00 93.06 303 ASP A CA 1
ATOM 2350 C C . ASP A 1 303 ? -21.131 -3.794 -6.912 1.00 93.06 303 ASP A C 1
ATOM 2352 O O . ASP A 1 303 ? -20.455 -4.022 -7.918 1.00 93.06 303 ASP A O 1
ATOM 2356 N N . GLU A 1 304 ? -21.622 -2.579 -6.649 1.00 92.06 304 GLU A N 1
ATOM 2357 C CA . GLU A 1 304 ? -21.435 -1.398 -7.493 1.00 92.06 304 GLU A CA 1
ATOM 2358 C C . GLU A 1 304 ? -20.814 -0.214 -6.717 1.00 92.06 304 GLU A C 1
ATOM 2360 O O . GLU A 1 304 ? -21.485 0.798 -6.516 1.00 92.06 304 GLU A O 1
ATOM 2365 N N . PRO A 1 305 ? -19.521 -0.247 -6.324 1.00 91.75 305 PRO A N 1
ATOM 2366 C CA . PRO A 1 305 ? -18.936 0.744 -5.403 1.00 91.75 305 PRO A CA 1
ATOM 2367 C C . PRO A 1 305 ? -18.945 2.209 -5.867 1.00 91.75 305 PRO A C 1
ATOM 2369 O O . PRO A 1 305 ? -18.659 3.106 -5.081 1.00 91.75 305 PRO A O 1
ATOM 2372 N N . ALA A 1 306 ? -19.287 2.480 -7.128 1.00 88.31 306 ALA A N 1
ATOM 2373 C CA . ALA A 1 306 ? -19.566 3.834 -7.608 1.00 88.31 306 ALA A CA 1
ATOM 2374 C C . ALA A 1 306 ? -20.870 4.429 -7.027 1.00 88.31 306 ALA A C 1
ATOM 2376 O O . ALA A 1 306 ? -21.085 5.639 -7.110 1.00 88.31 306 ALA A O 1
ATOM 2377 N N . VAL A 1 307 ? -21.748 3.598 -6.458 1.00 91.25 307 VAL A N 1
ATOM 2378 C CA . VAL A 1 307 ? -23.020 3.994 -5.850 1.00 91.25 307 VAL A CA 1
ATOM 2379 C C . VAL A 1 307 ? -22.819 4.248 -4.358 1.00 91.25 307 VAL A C 1
ATOM 2381 O O . VAL A 1 307 ? -22.538 3.332 -3.587 1.00 91.25 307 VAL A O 1
ATOM 2384 N N . VAL A 1 308 ? -23.019 5.497 -3.936 1.00 92.50 308 VAL A N 1
ATOM 2385 C CA . VAL A 1 308 ? -23.008 5.882 -2.518 1.00 92.50 308 VAL A CA 1
ATOM 2386 C C . VAL A 1 308 ? -24.352 5.529 -1.883 1.00 92.50 308 VAL A C 1
ATOM 2388 O O . VAL A 1 308 ? -25.404 5.956 -2.361 1.00 92.50 308 VAL A O 1
ATOM 2391 N N . ARG A 1 309 ? -24.314 4.746 -0.805 1.00 95.19 309 ARG A N 1
ATOM 2392 C CA . ARG A 1 309 ? -25.471 4.332 0.002 1.00 95.19 309 ARG A CA 1
ATOM 2393 C C . ARG A 1 309 ? -25.679 5.198 1.242 1.00 95.19 309 ARG A C 1
ATOM 2395 O O . ARG A 1 309 ? -26.801 5.262 1.725 1.00 95.19 309 ARG A O 1
ATOM 2402 N N . GLY A 1 310 ? -24.627 5.856 1.719 1.00 94.06 310 GLY A N 1
ATOM 2403 C CA . GLY A 1 310 ? -24.640 6.651 2.943 1.00 94.06 310 GLY A CA 1
ATOM 2404 C C . GLY A 1 310 ? -23.392 7.519 3.079 1.00 94.06 310 GLY A C 1
ATOM 2405 O O . GLY A 1 310 ? -22.372 7.237 2.443 1.00 94.06 310 GLY A O 1
ATOM 2406 N N . ALA A 1 311 ? -23.457 8.580 3.876 1.00 93.31 311 ALA A N 1
ATOM 2407 C CA . ALA A 1 311 ? -22.331 9.480 4.120 1.00 93.31 311 ALA A CA 1
ATOM 2408 C C . ALA A 1 311 ? -22.467 10.162 5.483 1.00 93.31 311 ALA A C 1
ATOM 2410 O O . ALA A 1 311 ? -23.572 10.506 5.886 1.00 93.31 311 ALA A O 1
ATOM 2411 N N . LEU A 1 312 ? -21.342 10.394 6.163 1.00 91.94 312 LEU A N 1
ATOM 2412 C CA . LEU A 1 312 ? -21.325 11.250 7.349 1.00 91.94 312 LEU A CA 1
ATOM 2413 C C . LEU A 1 312 ? -21.151 12.717 6.948 1.00 91.94 312 LEU A C 1
ATOM 2415 O O . LEU A 1 312 ? -20.222 13.054 6.202 1.00 91.94 312 LEU A O 1
ATOM 2419 N N . ASP A 1 313 ? -21.999 13.577 7.510 1.00 85.06 313 ASP A N 1
ATOM 2420 C CA . ASP A 1 313 ? -21.907 15.036 7.374 1.00 85.06 313 ASP A CA 1
ATOM 2421 C C . ASP A 1 313 ? -20.810 15.645 8.265 1.00 85.06 313 ASP A C 1
ATOM 2423 O O . ASP A 1 313 ? -20.266 16.708 7.958 1.00 85.06 313 ASP A O 1
ATOM 2427 N N . GLU A 1 314 ? -20.448 14.953 9.347 1.00 87.25 314 GLU A N 1
ATOM 2428 C CA . GLU A 1 314 ? -19.390 15.350 10.278 1.00 87.25 314 GLU A CA 1
ATOM 2429 C C . GLU A 1 314 ? -18.117 14.501 10.086 1.00 87.25 314 GLU A C 1
ATOM 2431 O O . GLU A 1 314 ? -18.192 13.375 9.581 1.00 87.25 314 GLU A O 1
ATOM 2436 N N . PRO A 1 315 ? -16.925 15.018 10.449 1.00 87.50 315 PRO A N 1
ATOM 2437 C CA . PRO A 1 315 ? -15.685 14.245 10.411 1.00 87.50 315 PRO A CA 1
ATOM 2438 C C . PRO A 1 315 ? -15.748 13.009 11.315 1.00 87.50 315 PRO A C 1
ATOM 2440 O O . PRO A 1 315 ? -16.233 13.091 12.439 1.00 87.50 315 PRO A O 1
ATOM 2443 N N . LEU A 1 316 ? -15.184 11.887 10.856 1.00 88.75 316 LEU A N 1
ATOM 2444 C CA . LEU A 1 316 ? -15.060 10.675 11.677 1.00 88.75 316 LEU A CA 1
ATOM 2445 C C . LEU A 1 316 ? -14.050 10.859 12.822 1.00 88.75 316 LEU A C 1
ATOM 2447 O O . LEU A 1 316 ? -14.240 10.338 13.914 1.00 88.75 316 LEU A O 1
ATOM 2451 N N . VAL A 1 317 ? -12.982 11.614 12.557 1.00 87.19 317 VAL A N 1
ATOM 2452 C CA . VAL A 1 317 ? -11.963 12.017 13.531 1.00 87.19 317 VAL A CA 1
ATOM 2453 C C . VAL A 1 317 ? -11.758 13.522 13.385 1.00 87.19 317 VAL A C 1
ATOM 2455 O O . VAL A 1 317 ? -11.654 14.030 12.265 1.00 87.19 317 VAL A O 1
ATOM 2458 N N . ALA A 1 318 ? -11.718 14.241 14.505 1.00 85.06 318 ALA A N 1
ATOM 2459 C CA . ALA A 1 318 ? -11.549 15.688 14.543 1.00 85.06 318 ALA A CA 1
ATOM 2460 C C . ALA A 1 318 ? -10.548 16.096 15.629 1.00 85.06 318 ALA A C 1
ATOM 2462 O O . ALA A 1 318 ? -10.486 15.482 16.688 1.00 85.06 318 ALA A O 1
ATOM 2463 N N . VAL A 1 319 ? -9.800 17.165 15.358 1.00 80.81 319 VAL A N 1
ATOM 2464 C CA . VAL A 1 319 ? -8.845 17.781 16.291 1.00 80.81 319 VAL A CA 1
ATOM 2465 C C . VAL A 1 319 ? -9.603 18.399 17.468 1.00 80.81 319 VAL A C 1
ATOM 2467 O O . VAL A 1 319 ? -10.480 19.248 17.256 1.00 80.81 319 VAL A O 1
ATOM 2470 N N . THR A 1 320 ? -9.254 18.039 18.704 1.00 78.75 320 THR A N 1
ATOM 2471 C CA . THR A 1 320 ? -9.782 18.730 19.889 1.00 78.75 320 THR A CA 1
ATOM 2472 C C . THR A 1 320 ? -8.994 20.024 20.163 1.00 78.75 320 THR A C 1
ATOM 2474 O O . THR A 1 320 ? -7.933 20.241 19.582 1.00 78.75 320 THR A O 1
ATOM 2477 N N . PRO A 1 321 ? -9.486 20.966 20.993 1.00 74.94 321 PRO A N 1
ATOM 2478 C CA . PRO A 1 321 ? -8.733 22.179 21.332 1.00 74.94 321 PRO A CA 1
ATOM 2479 C C . PRO A 1 321 ? -7.318 21.928 21.868 1.00 74.94 321 PRO A C 1
ATOM 2481 O O . PRO A 1 321 ? -6.456 22.776 21.643 1.00 74.94 321 PRO A O 1
ATOM 2484 N N . ASP A 1 322 ? -7.096 20.781 22.512 1.00 73.06 322 ASP A N 1
ATOM 2485 C CA . ASP A 1 322 ? -5.812 20.397 23.102 1.00 73.06 322 ASP A CA 1
ATOM 2486 C C . ASP A 1 322 ? -4.828 19.828 22.053 1.00 73.06 322 ASP A C 1
ATOM 2488 O O . ASP A 1 322 ? -3.621 19.826 22.278 1.00 73.06 322 ASP A O 1
ATOM 2492 N N . ASP A 1 323 ? -5.326 19.472 20.863 1.00 69.56 323 ASP A N 1
ATOM 2493 C CA . ASP A 1 323 ? -4.594 18.783 19.785 1.00 69.56 323 ASP A CA 1
ATOM 2494 C C . ASP A 1 323 ? -4.172 19.723 18.639 1.00 69.56 323 ASP A C 1
ATOM 2496 O O . ASP A 1 323 ? -3.841 19.297 17.529 1.00 69.56 323 ASP A O 1
ATOM 2500 N N . ARG A 1 324 ? -4.280 21.042 18.846 1.00 71.44 324 ARG A N 1
ATOM 2501 C CA . ARG A 1 324 ? -4.130 22.036 17.765 1.00 71.44 324 ARG A CA 1
ATOM 2502 C C . ARG A 1 324 ? -2.689 22.386 17.430 1.00 71.44 324 ARG A C 1
ATOM 2504 O O . ARG A 1 324 ? -2.459 22.953 16.360 1.00 71.44 324 ARG A O 1
ATOM 2511 N N . ASP A 1 325 ? -1.759 22.081 18.323 1.00 67.50 325 ASP A N 1
ATOM 2512 C CA . ASP A 1 325 ? -0.341 22.375 18.159 1.00 67.50 325 ASP A CA 1
ATOM 2513 C C . ASP A 1 325 ? 0.353 21.294 17.311 1.00 67.50 325 ASP A C 1
ATOM 2515 O O . ASP A 1 325 ? -0.045 20.134 17.297 1.00 67.50 325 ASP A O 1
ATOM 2519 N N . GLY A 1 326 ? 1.396 21.673 16.571 1.00 65.81 326 GLY A N 1
ATOM 2520 C CA . GLY A 1 326 ? 2.165 20.751 15.731 1.00 65.81 326 GLY A CA 1
ATOM 2521 C C . GLY A 1 326 ? 2.881 21.453 14.581 1.00 65.81 326 GLY A C 1
ATOM 2522 O O . GLY A 1 326 ? 2.763 22.670 14.417 1.00 65.81 326 GLY A O 1
ATOM 2523 N N . TYR A 1 327 ? 3.618 20.687 13.775 1.00 71.62 327 TYR A N 1
ATOM 2524 C CA . TYR A 1 327 ? 4.255 21.191 12.555 1.00 71.62 327 TYR A CA 1
ATOM 2525 C C . TYR A 1 327 ? 3.205 21.647 11.528 1.00 71.62 327 TYR A C 1
ATOM 2527 O O . TYR A 1 327 ? 3.358 22.706 10.917 1.00 71.62 327 TYR A O 1
ATOM 2535 N N . MET A 1 328 ? 2.095 20.905 11.422 1.00 73.12 328 MET A N 1
ATOM 2536 C CA . MET A 1 328 ? 0.891 21.287 10.674 1.00 73.12 328 MET A CA 1
ATOM 2537 C C . MET A 1 328 ? -0.320 21.425 11.616 1.00 73.12 328 MET A C 1
ATOM 2539 O O . MET A 1 328 ? -1.068 20.467 11.812 1.00 73.12 328 MET A O 1
ATOM 2543 N N . PRO A 1 329 ? -0.551 22.613 12.206 1.00 75.25 329 PRO A N 1
ATOM 2544 C CA . PRO A 1 329 ? -1.632 22.836 13.165 1.00 75.25 329 PRO A CA 1
ATOM 2545 C C . PRO A 1 329 ? -3.023 22.495 12.619 1.00 75.25 329 PRO A C 1
ATOM 2547 O O . PRO A 1 329 ? -3.363 22.855 11.490 1.00 75.25 329 PRO A O 1
ATOM 2550 N N . ASN A 1 330 ? -3.884 21.932 13.470 1.00 78.25 330 ASN A N 1
ATOM 2551 C CA . ASN A 1 330 ? -5.273 21.564 13.148 1.00 78.25 330 ASN A CA 1
ATOM 2552 C C . ASN A 1 330 ? -5.427 20.486 12.056 1.00 78.25 330 ASN A C 1
ATOM 2554 O O . ASN A 1 330 ? -6.439 20.470 11.347 1.00 78.25 330 ASN A O 1
ATOM 2558 N N . VAL A 1 331 ? -4.454 19.583 11.925 1.00 80.69 331 VAL A N 1
ATOM 2559 C CA . VAL A 1 331 ? -4.509 18.457 10.985 1.00 80.69 331 VAL A CA 1
ATOM 2560 C C . VAL A 1 331 ? -4.541 17.131 11.743 1.00 80.69 331 VAL A C 1
ATOM 2562 O O . VAL A 1 331 ? -3.665 16.854 12.560 1.00 80.69 331 VAL A O 1
ATOM 2565 N N . VAL A 1 332 ? -5.539 16.305 11.415 1.00 86.44 332 VAL A N 1
ATOM 2566 C CA . VAL A 1 332 ? -5.571 14.866 11.708 1.00 86.44 332 VAL A CA 1
ATOM 2567 C C . VAL A 1 332 ? -5.660 14.097 10.402 1.00 86.44 332 VAL A C 1
ATOM 2569 O O . VAL A 1 332 ? -6.342 14.528 9.466 1.00 86.44 332 VAL A O 1
ATOM 2572 N N . TYR A 1 333 ? -4.970 12.964 10.324 1.00 87.25 333 TYR A N 1
ATOM 2573 C CA . TYR A 1 333 ? -4.971 12.152 9.112 1.00 87.25 333 TYR A CA 1
ATOM 2574 C C . TYR A 1 333 ? -4.764 10.666 9.397 1.00 87.25 333 TYR A C 1
ATOM 2576 O O . TYR A 1 333 ? -3.937 10.304 10.226 1.00 87.25 333 TYR A O 1
ATOM 2584 N N . THR A 1 334 ? -5.463 9.797 8.665 1.00 91.94 334 THR A N 1
ATOM 2585 C CA . THR A 1 334 ? -5.311 8.336 8.735 1.00 91.94 334 THR A CA 1
ATOM 2586 C C . THR A 1 334 ? -5.126 7.748 7.335 1.00 91.94 334 THR A C 1
ATOM 2588 O O . THR A 1 334 ? -5.752 8.205 6.376 1.00 91.94 334 THR A O 1
ATOM 2591 N N . CYS A 1 335 ? -4.265 6.736 7.212 1.00 94.56 335 CYS A N 1
ATOM 2592 C CA . CYS A 1 335 ? -3.998 6.007 5.968 1.00 94.56 335 CYS A CA 1
ATOM 2593 C C . CYS A 1 335 ? -4.585 4.587 5.964 1.00 94.56 335 CYS A C 1
ATOM 2595 O O . CYS A 1 335 ? -4.471 3.881 4.962 1.00 94.56 335 CYS A O 1
ATOM 2597 N N . GLY A 1 336 ? -5.181 4.122 7.061 1.00 94.12 336 GLY A N 1
ATOM 2598 C CA . GLY A 1 336 ? -5.785 2.792 7.115 1.00 94.12 336 GLY A CA 1
ATOM 2599 C C . GLY A 1 336 ? -6.191 2.397 8.524 1.00 94.12 336 GLY A C 1
ATOM 2600 O O . GLY A 1 336 ? -5.378 2.453 9.443 1.00 94.12 336 GLY A O 1
ATOM 2601 N N . ALA A 1 337 ? -7.446 1.981 8.664 1.00 96.00 337 ALA A N 1
ATOM 2602 C CA . ALA A 1 337 ? -8.026 1.506 9.911 1.00 96.00 337 ALA A CA 1
ATOM 2603 C C . ALA A 1 337 ? -8.090 -0.028 9.944 1.00 96.00 337 ALA A C 1
ATOM 2605 O O . ALA A 1 337 ? -8.201 -0.683 8.905 1.00 96.00 337 ALA A O 1
ATOM 2606 N N . LEU A 1 338 ? -8.062 -0.589 11.150 1.00 97.75 338 LEU A N 1
ATOM 2607 C CA . LEU A 1 338 ? -8.090 -2.023 11.405 1.00 97.75 338 LEU A CA 1
ATOM 2608 C C . LEU A 1 338 ? -9.431 -2.432 12.032 1.00 97.75 338 LEU A C 1
ATOM 2610 O O . LEU A 1 338 ? -9.730 -1.998 13.144 1.00 97.75 338 LEU A O 1
ATOM 2614 N N . PRO A 1 339 ? -10.229 -3.293 11.382 1.00 96.62 339 PRO A N 1
ATOM 2615 C CA . PRO A 1 339 ? -11.364 -3.929 12.040 1.00 96.62 339 PRO A CA 1
ATOM 2616 C C . PRO A 1 339 ? -10.894 -5.033 13.005 1.00 96.62 339 PRO A C 1
ATOM 2618 O O . PRO A 1 339 ? -10.094 -5.894 12.631 1.00 96.62 339 PRO A O 1
ATOM 2621 N N . CYS A 1 340 ? -11.429 -5.028 14.225 1.00 96.50 340 CYS A N 1
ATOM 2622 C CA . CYS A 1 340 ? -11.240 -6.031 15.272 1.00 96.50 340 CYS A CA 1
ATOM 2623 C C . CYS A 1 340 ? -12.613 -6.366 15.880 1.00 96.50 340 CYS A C 1
ATOM 2625 O O . CYS A 1 340 ? -13.145 -5.603 16.685 1.00 96.50 340 CYS A O 1
ATOM 2627 N N . GLY A 1 341 ? -13.235 -7.459 15.425 1.00 95.38 341 GLY A N 1
ATOM 2628 C CA . GLY A 1 341 ? -14.641 -7.755 15.726 1.00 95.38 341 GLY A CA 1
ATOM 2629 C C . GLY A 1 341 ? -15.569 -6.619 15.283 1.00 95.38 341 GLY A C 1
ATOM 2630 O O . GLY A 1 341 ? -15.525 -6.214 14.121 1.00 95.38 341 GLY A O 1
ATOM 2631 N N . ASP A 1 342 ? -16.395 -6.102 16.198 1.00 96.81 342 ASP A N 1
ATOM 2632 C CA . ASP A 1 342 ? -17.225 -4.907 15.953 1.00 96.81 342 ASP A CA 1
ATOM 2633 C C . ASP A 1 342 ? -16.467 -3.589 16.187 1.00 96.81 342 ASP A C 1
ATOM 2635 O O . ASP A 1 342 ? -17.020 -2.525 15.960 1.00 96.81 342 ASP A O 1
ATOM 2639 N N . THR A 1 343 ? -15.205 -3.610 16.610 1.00 97.69 343 THR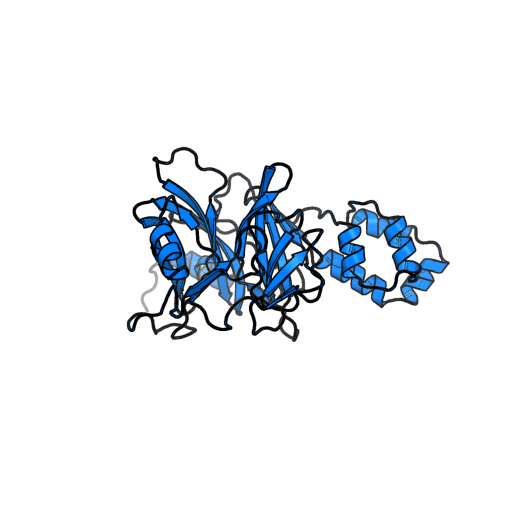 A N 1
ATOM 2640 C CA . THR A 1 343 ? -14.439 -2.391 16.894 1.00 97.69 343 THR A CA 1
ATOM 2641 C C . THR A 1 343 ? -13.566 -2.003 15.705 1.00 97.69 343 THR A C 1
ATOM 2643 O O . THR A 1 343 ? -12.715 -2.766 15.251 1.00 97.69 343 THR A O 1
ATOM 2646 N N . LEU A 1 344 ? -13.744 -0.784 15.197 1.00 97.62 344 LEU A N 1
ATOM 2647 C CA . LEU A 1 344 ? -12.855 -0.166 14.220 1.00 97.62 344 LEU A CA 1
ATOM 2648 C C . LEU A 1 344 ? -11.761 0.608 14.953 1.00 97.62 344 LEU A C 1
ATOM 2650 O O . LEU A 1 344 ? -12.050 1.604 15.612 1.00 97.62 344 LEU A O 1
ATOM 2654 N N . VAL A 1 345 ? -10.511 0.177 14.808 1.00 97.94 345 VAL A N 1
ATOM 2655 C CA . VAL A 1 345 ? -9.335 0.871 15.343 1.00 97.94 345 VAL A CA 1
ATOM 2656 C C . VAL A 1 345 ? -8.765 1.791 14.272 1.00 97.94 345 VAL A C 1
ATOM 2658 O O . VAL A 1 345 ? -8.363 1.339 13.200 1.00 97.94 345 VAL A O 1
ATOM 2661 N N . ILE A 1 346 ? -8.726 3.087 14.558 1.00 96.62 346 ILE A N 1
ATOM 2662 C CA . ILE A 1 346 ? -8.317 4.134 13.624 1.00 96.62 346 ILE A CA 1
ATOM 2663 C C . ILE A 1 346 ? -7.034 4.775 14.160 1.00 96.62 346 ILE A C 1
ATOM 2665 O O . ILE A 1 346 ? -7.116 5.639 15.037 1.00 96.62 346 ILE A O 1
ATOM 2669 N N . PRO A 1 347 ? -5.849 4.388 13.661 1.00 96.25 347 PRO A N 1
ATOM 2670 C CA . PRO A 1 347 ? -4.643 5.145 13.944 1.00 96.25 347 PRO A CA 1
ATOM 2671 C C . PRO A 1 347 ? -4.699 6.461 13.163 1.00 96.25 347 PRO A C 1
ATOM 2673 O O . PRO A 1 347 ? -5.081 6.479 11.987 1.00 96.25 347 PRO A O 1
ATOM 2676 N N . PHE A 1 348 ? -4.308 7.569 13.777 1.00 93.50 348 PHE A N 1
ATOM 2677 C CA . PHE A 1 348 ? -4.243 8.857 13.097 1.00 93.50 348 PHE A CA 1
ATOM 2678 C C . PHE A 1 348 ? -3.008 9.648 13.521 1.00 93.50 348 PHE A C 1
ATOM 2680 O O . PHE A 1 348 ? -2.584 9.605 14.670 1.00 93.50 348 PHE A O 1
ATOM 2687 N N . GLY A 1 349 ? -2.413 10.357 12.565 1.00 90.06 349 GLY A N 1
ATOM 2688 C CA . GLY A 1 349 ? -1.362 11.329 12.829 1.00 90.06 349 GLY A CA 1
ATOM 2689 C C . GLY A 1 349 ? -1.959 12.637 13.342 1.00 90.06 349 GLY A C 1
ATOM 2690 O O . GLY A 1 349 ? -3.000 13.067 12.837 1.00 90.06 349 GLY A O 1
ATOM 2691 N N . LEU A 1 350 ? -1.288 13.268 14.305 1.00 85.69 350 LEU A N 1
ATOM 2692 C CA . LEU A 1 350 ? -1.682 14.537 14.917 1.00 85.69 350 LEU A CA 1
ATOM 2693 C C . LEU A 1 350 ? -0.605 15.591 14.644 1.00 85.69 350 LEU A C 1
ATOM 2695 O O . LEU A 1 350 ? 0.540 15.459 15.080 1.00 85.69 350 LEU A O 1
ATOM 2699 N N . GLY A 1 351 ? -0.965 16.610 13.860 1.00 79.12 351 GLY A N 1
ATOM 2700 C CA . GLY A 1 351 ? -0.118 17.774 13.588 1.00 79.12 351 GLY A CA 1
ATOM 2701 C C . GLY A 1 351 ? 1.259 17.487 12.970 1.00 79.12 351 GLY A C 1
ATOM 2702 O O . GLY A 1 351 ? 2.155 18.316 13.115 1.00 79.12 351 GLY A O 1
ATOM 2703 N N . ASP A 1 352 ? 1.437 16.335 12.318 1.00 79.06 352 ASP A N 1
ATOM 2704 C CA . ASP A 1 352 ? 2.724 15.786 11.854 1.00 79.06 352 ASP A CA 1
ATOM 2705 C C . ASP A 1 352 ? 3.780 15.610 12.969 1.00 79.06 352 ASP A C 1
ATOM 2707 O O . ASP A 1 352 ? 4.980 15.723 12.727 1.00 79.06 352 ASP A O 1
ATOM 2711 N N . MET A 1 353 ? 3.342 15.338 14.204 1.00 76.69 353 MET A N 1
ATOM 2712 C CA . MET A 1 353 ? 4.224 15.191 15.375 1.00 76.69 353 MET A CA 1
ATOM 2713 C C . MET A 1 353 ? 4.211 13.792 15.995 1.00 76.69 353 MET A C 1
ATOM 2715 O O . MET A 1 353 ? 5.188 13.394 16.627 1.00 76.69 353 MET A O 1
ATOM 2719 N N . GLY A 1 354 ? 3.112 13.055 15.851 1.00 84.50 354 GLY A N 1
ATOM 2720 C CA . GLY A 1 354 ? 2.954 11.735 16.447 1.00 84.50 354 GLY A CA 1
ATOM 2721 C C . GLY A 1 354 ? 1.684 11.034 15.990 1.00 84.50 354 GLY A C 1
ATOM 2722 O O . GLY A 1 354 ? 0.908 11.578 15.201 1.00 84.50 354 GLY A O 1
ATOM 2723 N N . ILE A 1 355 ? 1.491 9.815 16.494 1.00 91.25 355 ILE A N 1
ATOM 2724 C CA . ILE A 1 355 ? 0.362 8.942 16.171 1.00 91.25 355 ILE A CA 1
ATOM 2725 C C . ILE A 1 355 ? -0.445 8.670 17.438 1.00 91.25 355 ILE A C 1
ATOM 2727 O O . ILE A 1 355 ? 0.114 8.289 18.465 1.00 91.25 355 ILE A O 1
ATOM 2731 N N . GLU A 1 356 ? -1.759 8.799 17.319 1.00 92.44 356 GLU A N 1
ATOM 2732 C CA . GLU A 1 356 ? -2.737 8.401 18.325 1.00 92.44 356 GLU A CA 1
ATOM 2733 C C . GLU A 1 356 ? -3.752 7.412 17.736 1.00 92.44 356 GLU A C 1
ATOM 2735 O O . GLU A 1 356 ? -3.733 7.101 16.541 1.00 92.44 356 GLU A O 1
ATOM 2740 N N . PHE A 1 357 ? -4.634 6.890 18.589 1.00 94.44 357 PHE A N 1
ATOM 2741 C CA . PHE A 1 357 ? -5.637 5.897 18.220 1.00 94.44 357 PHE A CA 1
ATOM 2742 C C . PHE A 1 357 ? -7.023 6.344 18.669 1.00 94.44 357 PHE A C 1
ATOM 2744 O O . PHE A 1 357 ? -7.221 6.747 19.813 1.00 94.44 357 PHE A O 1
ATOM 2751 N N . ALA A 1 358 ? -7.994 6.212 17.772 1.00 94.62 358 ALA A N 1
ATOM 2752 C CA . ALA A 1 358 ? -9.413 6.310 18.081 1.00 94.62 358 ALA A CA 1
ATOM 2753 C C . ALA A 1 358 ? -10.086 4.960 17.824 1.00 94.62 358 ALA A C 1
ATOM 2755 O O . ALA A 1 358 ? -9.631 4.176 16.986 1.00 94.62 358 ALA A O 1
ATOM 2756 N N . THR A 1 359 ? -11.189 4.695 18.518 1.00 95.94 359 THR A N 1
ATOM 2757 C CA . THR A 1 359 ? -12.000 3.498 18.298 1.00 95.94 359 THR A CA 1
ATOM 2758 C C . THR A 1 359 ? -13.472 3.855 18.145 1.00 95.94 359 THR A C 1
ATOM 2760 O O . THR A 1 359 ? -13.963 4.813 18.742 1.00 95.94 359 THR A O 1
ATOM 2763 N N . ALA A 1 360 ? -14.180 3.096 17.312 1.00 95.19 360 ALA A N 1
ATOM 2764 C CA . ALA A 1 360 ? -15.621 3.232 17.128 1.00 95.19 360 ALA A CA 1
ATOM 2765 C C . ALA A 1 360 ? -16.255 1.870 16.808 1.00 95.19 360 ALA A C 1
ATOM 2767 O O . ALA A 1 360 ? -15.631 1.075 16.102 1.00 95.19 360 ALA A O 1
ATOM 2768 N N . PRO A 1 361 ? -17.488 1.591 17.265 1.00 96.75 361 PRO A N 1
ATOM 2769 C CA . PRO A 1 361 ? -18.205 0.395 16.846 1.00 96.75 361 PRO A CA 1
ATOM 2770 C C . PRO A 1 361 ? -18.584 0.494 15.361 1.00 96.75 361 PRO A C 1
ATOM 2772 O O . PRO A 1 361 ? -19.180 1.483 14.924 1.00 96.75 361 PRO A O 1
ATOM 2775 N N . ILE A 1 362 ? -18.264 -0.535 14.579 1.00 97.12 362 ILE A N 1
ATOM 2776 C CA . ILE A 1 362 ? -18.589 -0.654 13.154 1.00 97.12 362 ILE A CA 1
ATOM 2777 C C . ILE A 1 362 ? -20.105 -0.658 12.980 1.00 97.12 362 ILE A C 1
ATOM 2779 O O . ILE A 1 362 ? -20.617 0.064 12.127 1.00 97.12 362 ILE A O 1
ATOM 2783 N N . SER A 1 363 ? -20.825 -1.419 13.806 1.00 97.19 363 SER A N 1
ATOM 2784 C CA . SER A 1 363 ? -22.289 -1.434 13.841 1.00 97.19 363 SER A CA 1
ATOM 2785 C C . SER A 1 363 ? -22.880 -0.025 13.987 1.00 97.19 363 SER A C 1
ATOM 2787 O O . SER A 1 363 ? -23.677 0.397 13.149 1.00 97.19 363 SER A O 1
ATOM 2789 N N . GLY A 1 364 ? -22.418 0.742 14.977 1.00 96.50 364 GLY A N 1
ATOM 2790 C CA . GLY A 1 364 ? -22.859 2.121 15.205 1.00 96.50 364 GLY A CA 1
ATOM 2791 C C . GLY A 1 364 ? -22.477 3.077 14.070 1.00 96.50 364 GLY A C 1
ATOM 2792 O O . GLY A 1 364 ? -23.273 3.936 13.691 1.00 96.50 364 GLY A O 1
ATOM 2793 N N . LEU A 1 365 ? -21.293 2.910 13.473 1.00 95.69 365 LEU A N 1
ATOM 2794 C CA . LEU A 1 365 ? -20.878 3.688 12.302 1.00 95.69 365 LEU A CA 1
ATOM 2795 C C . LEU A 1 365 ? -21.775 3.408 11.085 1.00 95.69 365 LEU A C 1
ATOM 2797 O O . LEU A 1 365 ? -22.147 4.335 10.368 1.00 95.69 365 LEU A O 1
ATOM 2801 N N . LEU A 1 366 ? -22.146 2.146 10.855 1.00 96.69 366 LEU A N 1
ATOM 2802 C CA . LEU A 1 366 ? -23.060 1.762 9.777 1.00 96.69 366 LEU A CA 1
ATOM 2803 C C . LEU A 1 366 ? -24.466 2.328 9.993 1.00 96.69 366 LEU A C 1
ATOM 2805 O O . LEU A 1 366 ? -25.067 2.809 9.035 1.00 96.69 366 LEU A O 1
ATOM 2809 N N . GLU A 1 367 ? -24.972 2.310 11.228 1.00 96.19 367 GLU A N 1
ATOM 2810 C CA . GLU A 1 367 ? -26.246 2.950 11.575 1.00 96.19 367 GLU A CA 1
ATOM 2811 C C . GLU A 1 367 ? -26.214 4.454 11.279 1.00 96.19 367 GLU A C 1
ATOM 2813 O O . GLU A 1 367 ? -27.125 4.962 10.631 1.00 96.19 367 GLU A O 1
ATOM 2818 N N . ALA A 1 368 ? -25.145 5.152 11.675 1.00 94.94 368 ALA A N 1
ATOM 2819 C CA . ALA A 1 368 ? -24.987 6.585 11.425 1.00 94.94 368 ALA A CA 1
ATOM 2820 C C . ALA A 1 368 ? -24.861 6.930 9.931 1.00 94.94 368 ALA A C 1
ATOM 2822 O O . ALA A 1 368 ? -25.346 7.970 9.501 1.00 94.94 368 ALA A O 1
ATOM 2823 N N . LEU A 1 369 ? -24.225 6.067 9.132 1.00 94.88 369 LEU A N 1
ATOM 2824 C CA . LEU A 1 369 ? -24.093 6.250 7.683 1.00 94.88 369 LEU A CA 1
ATOM 2825 C C . LEU A 1 369 ? -25.414 6.048 6.928 1.00 94.88 369 LEU A C 1
ATOM 2827 O O . LEU A 1 369 ? -25.569 6.594 5.837 1.00 94.88 369 LEU A O 1
ATOM 2831 N N . LEU A 1 370 ? -26.316 5.222 7.462 1.00 94.06 370 LEU A N 1
ATOM 2832 C CA . LEU A 1 370 ? -27.601 4.868 6.848 1.00 94.06 370 LEU A CA 1
ATOM 2833 C C . LEU A 1 370 ? -28.786 5.701 7.362 1.00 94.06 370 LEU A C 1
ATOM 2835 O O . LEU A 1 370 ? -29.888 5.555 6.824 1.00 94.06 370 LEU A O 1
ATOM 2839 N N . ALA A 1 371 ? -28.574 6.503 8.407 1.00 88.00 371 ALA A N 1
ATOM 2840 C CA . ALA A 1 371 ? -29.551 7.439 8.957 1.00 88.00 371 ALA A CA 1
ATOM 2841 C C . ALA A 1 371 ? -29.812 8.604 7.993 1.00 88.00 371 ALA A C 1
ATOM 2843 O O . ALA A 1 371 ? -30.996 9.011 7.897 1.00 88.00 371 ALA A O 1
#

Mean predicted aligned error: 7.72 Å

pLDDT: mean 86.0, std 12.21, range [40.53, 98.62]

Sequence (371 aa):
MAAGSQADRERQLLVGALFTQEIAIEGAALTNPSMVPHPDQSGLADGQVRFVMSARAVGEGHVSAVEFRTGVAGEDGEVRVDEPSPYAECGALQETTYDRFALAAALDRPQDDEALAYLLRRLPERFSEQDVRRLLRELPRPLRELERMHPSVAADLHAFLVGQYRQSFDADRDLSERVLWPMAPAEESGLEDARFVRFTDADGTVDYRATYTANHSGSPHTRTQLIRTPDFRTFEISRLFGTAVGEKDMALFPRLVNGRYLAMSRWDGRHNAVAASADGVSWPDATARCGPTRSGALLLDLDEPAVVRGALDEPLVAVTPDDRDGYMPNVVYTCGALPCGDTLVIPFGLGDMGIEFATAPISGLLEALLA